Protein AF-A0A7D9IRL9-F1 (afdb_monomer_lite)

pLDDT: mean 76.87, std 21.47, range [26.2, 97.56]

InterPro domains:
  IPR000152 EGF-type aspartate/asparagine hydroxylation site [PS00010] (152-163)
  IPR000152 EGF-type aspartate/asparagine hydroxylation site [PS00010] (275-286)
  IPR000152 EGF-type aspartate/asparagine hydroxylation site [PS00010] (313-324)
  IPR000152 EGF-type aspartate/asparagine hydroxylation site [PS00010] (353-364)
  IPR000152 EGF-type aspartate/asparagine hydroxylation site [PS00010] (393-404)
  IPR000152 EGF-type aspartate/asparagine hydroxylation site [PS00010] (433-444)
  IPR000152 EGF-type aspartate/asparagine hydroxylation site [PS00010] (473-484)
  IPR000152 EGF-type aspartate/asparagine hydroxylation site [PS00010] (513-524)
  IPR000742 EGF-like domain [PF00008] (141-171)
  IPR000742 EGF-like domain [PF00008] (264-291)
  IPR000742 EGF-like domain [PS00022] (161-172)
  IPR000742 EGF-like domain [PS01186] (161-172)
  IPR000742 EGF-like domain [PS01186] (284-295)
  IPR000742 EGF-like domain [PS01186] (322-335)
  IPR000742 EGF-like domain [PS01186] (362-375)
  IPR000742 EGF-like domain [PS01186] (402-415)
  IPR000742 EGF-like domain [PS01186] (442-455)
  IPR000742 EGF-like domain [PS01186] (482-495)
  IPR000742 EGF-like domain [PS01186] (522-535)
  IPR000742 EGF-like domain [PS50026] (138-173)

Sequence (538 aa):
MNKIAGLCGTFNQNPGDDLLIETRTTVGSAVDFGNSWKTDPDGDDAPVVPHPCETYPERNATATANCSALLTSPFNVCASQVDPVTGGYIDDCRYDVCGCGVDPTVCLCQAIEAYVADCASYGVIIIWLSDDRYQQCDSPCASAPCFNGGTCSNSGTSFSCSCPVGYSGDRCEIQVSPTPSTTDPTVSTTPNTTDPTVSTTPNITDPTVSTTSNITDPTVSTTPSTTNPTVSTTPSTTDPTVSTTPSTTDPTVSTTPTTPVLPCGSNPCMNGGNCSDNGTSFSCSCPVGYTAQLCDDINECSQANICHAQATCNNTQGSYVCTCNTGYTGNGTICSDIDECSQANTCHADATCTNTPGSYLCTCNTGYTGNGTDCVDIDECSQANMCHADATCTNTPGSYLCTCNTGYTGNGTYCVDTDECSQANMCHADATCTNTPGSYLCTCNTGYTGNGTYCVDIDECSQANMCHADATCTNTPGSYLCTCNTGYTGNGTYCVDIEECSQANMCHADATCTNTPGSYLCTCNTGYTGNGTYCVGQ

Structure (mmCIF, N/CA/C/O backbone):
data_AF-A0A7D9IRL9-F1
#
_entry.id   AF-A0A7D9IRL9-F1
#
loop_
_atom_site.group_PDB
_atom_site.id
_atom_site.type_symbol
_atom_site.label_atom_id
_atom_site.label_alt_id
_atom_site.label_comp_id
_atom_site.label_asym_id
_atom_site.label_entity_id
_atom_site.label_seq_id
_atom_site.pdbx_PDB_ins_code
_atom_site.Cartn_x
_atom_site.Cartn_y
_atom_site.Cartn_z
_atom_site.occupancy
_atom_site.B_iso_or_equiv
_atom_site.auth_seq_id
_atom_site.auth_comp_id
_atom_site.auth_asym_id
_atom_site.auth_atom_id
_atom_site.pdbx_PDB_model_num
ATOM 1 N N . MET A 1 1 ? 18.372 17.054 -0.192 1.00 31.44 1 MET A N 1
ATOM 2 C CA . MET A 1 1 ? 19.234 17.720 0.808 1.00 31.44 1 MET A CA 1
ATOM 3 C C . MET A 1 1 ? 18.527 18.986 1.254 1.00 31.44 1 MET A C 1
ATOM 5 O O . MET A 1 1 ? 18.627 19.989 0.562 1.00 31.44 1 MET A O 1
ATOM 9 N N . ASN A 1 2 ? 17.794 18.945 2.365 1.00 28.70 2 ASN A N 1
ATOM 10 C CA . ASN A 1 2 ? 17.176 20.153 2.910 1.00 28.70 2 ASN A CA 1
ATOM 11 C C . ASN A 1 2 ? 18.170 20.761 3.906 1.00 28.70 2 ASN A C 1
ATOM 13 O O . ASN A 1 2 ? 18.266 20.300 5.040 1.00 28.70 2 ASN A O 1
ATOM 17 N N . LYS A 1 3 ? 18.964 21.742 3.459 1.00 32.62 3 LYS A N 1
ATOM 18 C CA . LYS A 1 3 ? 19.845 22.526 4.336 1.00 32.62 3 LYS A CA 1
ATOM 19 C C . LYS A 1 3 ? 18.959 23.418 5.216 1.00 32.62 3 LYS A C 1
ATOM 21 O O . LYS A 1 3 ? 18.555 24.489 4.781 1.00 32.62 3 LYS A O 1
ATOM 26 N N . ILE A 1 4 ? 18.617 22.967 6.422 1.00 37.97 4 ILE A N 1
ATOM 27 C CA . ILE A 1 4 ? 17.897 23.788 7.404 1.00 37.97 4 ILE A CA 1
ATOM 28 C C . ILE A 1 4 ? 18.938 24.431 8.323 1.00 37.97 4 ILE A C 1
ATOM 30 O O . ILE A 1 4 ? 19.527 23.760 9.170 1.00 37.97 4 ILE A O 1
ATOM 34 N N . ALA A 1 5 ? 19.178 25.734 8.155 1.00 35.66 5 ALA A N 1
ATOM 35 C CA . ALA A 1 5 ? 19.836 26.521 9.193 1.00 35.66 5 ALA A CA 1
ATOM 36 C C . ALA A 1 5 ? 18.905 26.578 10.420 1.00 35.66 5 ALA A C 1
ATOM 38 O O . ALA A 1 5 ? 17.699 26.762 10.270 1.00 35.66 5 ALA A O 1
ATOM 39 N N . GLY A 1 6 ? 19.453 26.337 11.614 1.00 39.69 6 GLY A N 1
ATOM 40 C CA . GLY A 1 6 ? 18.662 25.943 12.784 1.00 39.69 6 GLY A CA 1
ATOM 41 C C . GLY A 1 6 ? 17.561 26.927 13.202 1.00 39.69 6 GLY A C 1
ATOM 42 O O . GLY A 1 6 ? 17.733 28.143 13.126 1.00 39.69 6 GLY A O 1
ATOM 43 N N . LEU A 1 7 ? 16.459 26.369 13.720 1.00 44.09 7 LEU A N 1
ATOM 44 C CA . LEU A 1 7 ? 15.338 27.083 14.344 1.00 44.09 7 LEU A CA 1
ATOM 45 C C . LEU A 1 7 ? 15.762 27.764 15.657 1.00 44.09 7 LEU A C 1
ATOM 47 O O . LEU A 1 7 ? 15.398 27.342 16.752 1.00 44.09 7 LEU A O 1
ATOM 51 N N . CYS A 1 8 ? 16.522 28.846 15.538 1.00 45.75 8 CYS A N 1
ATOM 52 C CA . CYS A 1 8 ? 16.806 29.759 16.632 1.00 45.75 8 CYS A CA 1
ATOM 53 C C . CYS A 1 8 ? 15.947 31.018 16.481 1.00 45.75 8 CYS A C 1
ATOM 55 O O . CYS A 1 8 ? 16.348 31.974 15.816 1.00 45.75 8 CYS A O 1
ATOM 57 N N . GLY A 1 9 ? 14.819 31.053 17.200 1.00 49.16 9 GLY A N 1
ATOM 58 C CA . GLY A 1 9 ? 14.395 32.314 17.815 1.00 49.16 9 GLY A CA 1
ATOM 59 C C . GLY A 1 9 ? 15.569 32.887 18.617 1.00 49.16 9 GLY A C 1
ATOM 60 O O . GLY A 1 9 ? 16.438 32.138 19.084 1.00 49.16 9 GLY A O 1
ATOM 61 N N . THR A 1 10 ? 15.687 34.209 18.690 1.00 48.03 10 THR A N 1
ATOM 62 C CA . THR A 1 10 ? 16.914 34.839 19.179 1.00 48.03 10 THR A CA 1
ATOM 63 C C . THR A 1 10 ? 17.208 34.417 20.621 1.00 48.03 10 THR A C 1
ATOM 65 O O . THR A 1 10 ? 16.475 34.757 21.540 1.00 48.03 10 THR A O 1
ATOM 68 N N . PHE A 1 11 ? 18.318 33.702 20.855 1.00 46.84 11 PHE A N 1
ATOM 69 C CA . PHE A 1 11 ? 18.714 33.215 22.190 1.00 46.84 11 PHE A CA 1
ATOM 70 C C . PHE A 1 11 ? 19.299 34.352 23.063 1.00 46.84 11 PHE A C 1
ATOM 72 O O . PHE A 1 11 ? 20.425 34.296 23.556 1.00 46.84 11 PHE A O 1
ATOM 79 N N . ASN A 1 12 ? 18.531 35.434 23.194 1.00 52.81 12 ASN A N 1
ATOM 80 C CA . ASN A 1 12 ? 18.828 36.689 23.884 1.00 52.81 12 ASN A CA 1
ATOM 81 C C . ASN A 1 12 ? 17.942 36.900 25.136 1.00 52.81 12 ASN A C 1
ATOM 83 O O . ASN A 1 12 ? 18.177 37.854 25.874 1.00 52.81 12 ASN A O 1
ATOM 87 N N . GLN A 1 13 ? 16.962 36.013 25.370 1.00 47.62 13 GLN A N 1
ATOM 88 C CA . GLN A 1 13 ? 15.951 36.083 26.438 1.00 47.62 13 GLN A CA 1
ATOM 89 C C . GLN A 1 13 ? 14.987 37.286 26.322 1.00 47.62 13 GLN A C 1
ATOM 91 O O . GLN A 1 13 ? 14.575 37.849 27.337 1.00 47.62 13 GLN A O 1
ATOM 96 N N . ASN A 1 14 ? 14.614 37.686 25.099 1.00 53.03 14 ASN A N 1
ATOM 97 C CA . ASN A 1 14 ? 13.667 38.769 24.818 1.00 53.03 14 ASN A CA 1
ATOM 98 C C . ASN A 1 14 ? 12.366 38.251 24.156 1.00 53.03 14 ASN A C 1
ATOM 100 O O . ASN A 1 14 ? 12.289 38.209 22.928 1.00 53.03 14 ASN A O 1
ATOM 104 N N . PRO A 1 15 ? 11.287 37.978 24.923 1.00 52.28 15 PRO A N 1
ATOM 105 C CA . PRO A 1 15 ? 10.043 37.397 24.391 1.00 52.28 15 PRO A CA 1
ATOM 106 C C . PRO A 1 15 ? 9.291 38.228 23.335 1.00 52.28 15 PRO A C 1
ATOM 108 O O . PRO A 1 15 ? 8.252 37.808 22.831 1.00 52.28 15 PRO A O 1
ATOM 111 N N . GLY A 1 16 ? 9.769 39.435 23.018 1.00 57.69 16 GLY A N 1
ATOM 112 C CA . GLY A 1 16 ? 9.260 40.247 21.914 1.00 57.69 16 GLY A CA 1
ATOM 113 C C . GLY A 1 16 ? 9.831 39.889 20.535 1.00 57.69 16 GLY A C 1
ATOM 114 O O . GLY A 1 16 ? 9.278 40.366 19.544 1.00 57.69 16 GLY A O 1
ATOM 115 N N . ASP A 1 17 ? 10.912 39.097 20.449 1.00 60.06 17 ASP A N 1
ATOM 116 C CA . ASP A 1 17 ? 11.548 38.722 19.174 1.00 60.06 17 ASP A CA 1
ATOM 117 C C . ASP A 1 17 ? 11.654 37.210 18.869 1.00 60.06 17 ASP A C 1
ATOM 119 O O . ASP A 1 17 ? 12.097 36.850 17.780 1.00 60.06 17 ASP A O 1
ATOM 123 N N . ASP A 1 18 ? 11.101 36.329 19.711 1.00 63.56 18 ASP A N 1
ATOM 124 C CA . ASP A 1 18 ? 11.089 34.866 19.483 1.00 63.56 18 ASP A CA 1
ATOM 125 C C . ASP A 1 18 ? 10.379 34.415 18.184 1.00 63.56 18 ASP A C 1
ATOM 127 O O . ASP A 1 18 ? 10.705 33.365 17.637 1.00 63.56 18 ASP A O 1
ATOM 131 N N . LEU A 1 19 ? 9.426 35.208 17.671 1.00 61.22 19 LEU A N 1
ATOM 132 C CA . LEU A 1 19 ? 8.726 34.980 16.392 1.00 61.22 19 LEU A CA 1
ATOM 133 C C . LEU A 1 19 ? 9.035 36.069 15.343 1.00 61.22 19 LEU A C 1
ATOM 135 O O . LEU A 1 19 ? 8.233 36.314 14.437 1.00 61.22 19 LEU A O 1
ATOM 139 N N . LEU A 1 20 ? 10.164 36.777 15.474 1.00 61.34 20 LEU A N 1
ATOM 140 C CA . LEU A 1 20 ? 10.565 37.834 14.542 1.00 61.34 20 LEU A CA 1
ATOM 141 C C . LEU A 1 20 ? 11.247 37.243 13.298 1.00 61.34 20 LEU A C 1
ATOM 143 O O . LEU A 1 20 ? 12.304 36.623 13.390 1.00 61.34 20 LEU A O 1
ATOM 147 N N . ILE A 1 21 ? 10.673 37.474 12.118 1.00 61.78 21 ILE A N 1
ATOM 148 C CA . ILE A 1 21 ? 11.288 37.062 10.843 1.00 61.78 21 ILE A CA 1
ATOM 149 C C . ILE A 1 21 ? 12.262 38.141 10.333 1.00 61.78 21 ILE A C 1
ATOM 151 O O . ILE A 1 21 ? 12.266 39.262 10.848 1.00 61.78 21 ILE A O 1
ATOM 155 N N . GLU A 1 22 ? 13.064 37.843 9.302 1.00 57.19 22 GLU A N 1
ATOM 156 C CA . GLU A 1 22 ? 14.126 38.729 8.774 1.00 57.19 22 GLU A CA 1
ATOM 157 C C . GLU A 1 22 ? 13.677 40.193 8.548 1.00 57.19 22 GLU A C 1
ATOM 159 O O . GLU A 1 22 ? 14.393 41.139 8.887 1.00 57.19 22 GLU A O 1
ATOM 164 N N . THR A 1 23 ? 12.445 40.402 8.069 1.00 60.69 23 THR A N 1
ATOM 165 C CA . THR A 1 23 ? 11.830 41.725 7.840 1.00 60.69 23 THR A CA 1
ATOM 166 C C . THR A 1 23 ? 11.485 42.508 9.117 1.00 60.69 23 THR A C 1
ATOM 168 O O . THR A 1 23 ? 10.918 43.597 9.030 1.00 60.69 23 THR A O 1
ATOM 171 N N . ARG A 1 24 ? 11.828 41.985 10.302 1.00 61.06 24 ARG A N 1
ATOM 172 C CA . ARG A 1 24 ? 11.517 42.520 11.642 1.00 61.06 24 ARG A CA 1
ATOM 173 C C . ARG A 1 24 ? 10.022 42.638 11.944 1.00 61.06 24 ARG A C 1
ATOM 175 O O . ARG A 1 24 ? 9.588 43.538 12.662 1.00 61.06 24 ARG A O 1
ATOM 182 N N . THR A 1 25 ? 9.241 41.712 11.405 1.00 59.59 25 THR A N 1
ATOM 183 C CA . THR A 1 25 ? 7.815 41.548 11.701 1.00 59.59 25 THR A CA 1
ATOM 184 C C . THR A 1 25 ? 7.601 40.263 12.489 1.00 59.59 25 THR A C 1
ATOM 186 O O . THR A 1 25 ? 8.128 39.219 12.111 1.00 59.59 25 THR A O 1
ATOM 189 N N . THR A 1 26 ? 6.823 40.328 13.567 1.00 63.84 26 THR A N 1
ATOM 190 C CA . THR A 1 26 ? 6.425 39.146 14.343 1.00 63.84 26 THR A CA 1
ATOM 191 C C . THR A 1 26 ? 5.326 38.389 13.595 1.00 63.84 26 THR A C 1
ATOM 193 O O . THR A 1 26 ? 4.322 38.999 13.222 1.00 63.84 26 THR A O 1
ATOM 196 N N . VAL A 1 27 ? 5.496 37.085 13.364 1.00 64.25 27 VAL A N 1
ATOM 197 C CA . VAL A 1 27 ? 4.457 36.237 12.743 1.00 64.25 27 VAL A CA 1
ATOM 198 C C . VAL A 1 27 ? 3.546 35.586 13.787 1.00 64.25 27 VAL A C 1
ATOM 200 O O . VAL A 1 27 ? 3.912 35.447 14.950 1.00 64.25 27 VAL A O 1
ATOM 203 N N . GLY A 1 28 ? 2.328 35.225 13.372 1.00 56.94 28 GLY A N 1
ATOM 204 C CA . GLY A 1 28 ? 1.271 34.743 14.269 1.00 56.94 28 GLY A CA 1
ATOM 205 C C . GLY A 1 28 ? 1.274 33.238 14.554 1.00 56.94 28 GLY A C 1
ATOM 206 O O . GLY A 1 28 ? 0.499 32.798 15.400 1.00 56.94 28 GLY A O 1
ATOM 207 N N . SER A 1 29 ? 2.104 32.444 13.869 1.00 57.34 29 SER A N 1
ATOM 208 C CA . SER A 1 29 ? 2.207 30.999 14.095 1.00 57.34 29 SER A CA 1
ATOM 209 C C . SER A 1 29 ? 3.646 30.490 13.981 1.00 57.34 29 SER A C 1
ATOM 211 O O . SER A 1 29 ? 4.470 31.043 13.247 1.00 57.34 29 SER A O 1
ATOM 213 N N . ALA A 1 30 ? 3.935 29.386 14.676 1.00 56.19 30 ALA A N 1
ATOM 214 C CA . ALA A 1 30 ? 5.211 28.681 14.562 1.00 56.19 30 ALA A CA 1
ATOM 215 C C . ALA A 1 30 ? 5.432 28.078 13.159 1.00 56.19 30 ALA A C 1
ATOM 217 O O . ALA A 1 30 ? 6.572 27.927 12.728 1.00 56.19 30 ALA A O 1
ATOM 218 N N . VAL A 1 31 ? 4.353 27.782 12.420 1.00 54.53 31 VAL A N 1
ATOM 219 C CA . VAL A 1 31 ? 4.425 27.270 11.042 1.00 54.53 31 VAL A CA 1
ATOM 220 C C . VAL A 1 31 ? 4.895 28.367 10.086 1.00 54.53 31 VAL A C 1
ATOM 222 O O . VAL A 1 31 ? 5.775 28.120 9.264 1.00 54.53 31 VAL A O 1
ATOM 225 N N . ASP A 1 32 ? 4.382 29.593 10.216 1.00 55.75 32 ASP A N 1
ATOM 226 C CA . ASP A 1 32 ? 4.851 30.737 9.421 1.00 55.75 32 ASP A CA 1
ATOM 227 C C . ASP A 1 32 ? 6.323 31.055 9.728 1.00 55.75 32 ASP A C 1
ATOM 229 O O . ASP A 1 32 ? 7.114 31.289 8.814 1.00 55.75 32 ASP A O 1
ATOM 233 N N . PHE A 1 33 ? 6.710 30.986 11.008 1.00 61.88 33 PHE A N 1
ATOM 234 C CA . PHE A 1 33 ? 8.085 31.205 11.465 1.00 61.88 33 PHE A CA 1
ATOM 235 C C . PHE A 1 33 ? 9.058 30.135 10.941 1.00 61.88 33 PHE A C 1
ATOM 237 O O . PHE A 1 33 ? 10.129 30.459 10.431 1.00 61.88 33 PHE A O 1
ATOM 244 N N . GLY A 1 34 ? 8.672 28.856 10.979 1.00 56.72 34 GLY A N 1
ATOM 245 C CA . GLY A 1 34 ? 9.473 27.770 10.407 1.00 56.72 34 GLY A CA 1
ATOM 246 C C . GLY A 1 34 ? 9.597 27.836 8.879 1.00 56.72 34 GLY A C 1
ATOM 247 O O . GLY A 1 34 ? 10.574 27.349 8.313 1.00 56.72 34 GLY A O 1
ATOM 248 N N . ASN A 1 35 ? 8.643 28.473 8.192 1.00 54.31 35 ASN A N 1
ATOM 249 C CA . ASN A 1 35 ? 8.708 28.684 6.746 1.00 54.31 35 ASN A CA 1
ATOM 250 C C . ASN A 1 35 ? 9.508 29.934 6.338 1.00 54.31 35 ASN A C 1
ATOM 252 O O . ASN A 1 35 ? 10.058 29.942 5.237 1.00 54.31 35 ASN A O 1
ATOM 256 N N . SER A 1 36 ? 9.614 30.965 7.186 1.00 54.19 36 SER A N 1
ATOM 257 C CA . SER A 1 36 ? 10.265 32.236 6.821 1.00 54.19 36 SER A CA 1
ATOM 258 C C . SER A 1 36 ? 11.788 32.169 6.680 1.00 54.19 36 SER A C 1
ATOM 260 O O . SER A 1 36 ? 12.377 33.091 6.127 1.00 54.19 36 SER A O 1
ATOM 262 N N . TRP A 1 37 ? 12.424 31.100 7.169 1.00 52.00 37 TRP A N 1
ATOM 263 C CA . TRP A 1 37 ? 13.882 30.908 7.146 1.00 52.00 37 TRP A CA 1
ATOM 264 C C . TRP A 1 37 ? 14.339 29.796 6.184 1.00 52.00 37 TRP A C 1
ATOM 266 O O . TRP A 1 37 ? 15.450 29.280 6.298 1.00 52.00 37 TRP A O 1
ATOM 276 N N . LYS A 1 38 ? 13.497 29.426 5.208 1.00 51.66 38 LYS A N 1
ATOM 277 C CA . LYS A 1 38 ? 13.871 28.514 4.115 1.00 51.66 38 LYS A CA 1
ATOM 278 C C . LYS A 1 38 ? 14.912 29.173 3.205 1.00 51.66 38 LYS A C 1
ATOM 280 O O . LYS A 1 38 ? 14.565 29.904 2.281 1.00 51.66 38 LYS A O 1
ATOM 285 N N . THR A 1 39 ? 16.188 28.907 3.477 1.00 48.31 39 THR A N 1
ATOM 286 C CA . THR A 1 39 ? 17.312 29.351 2.646 1.00 48.31 39 THR A CA 1
ATOM 287 C C . THR A 1 39 ? 17.258 28.735 1.251 1.00 48.31 39 THR A C 1
ATOM 289 O O . THR A 1 39 ? 16.859 27.581 1.085 1.00 48.31 39 THR A O 1
ATOM 292 N N . ASP A 1 40 ? 17.728 29.498 0.267 1.00 45.28 40 ASP A N 1
ATOM 293 C CA . ASP A 1 40 ? 17.992 29.032 -1.095 1.00 45.28 40 ASP A CA 1
ATOM 294 C C . ASP A 1 40 ? 18.863 27.749 -1.072 1.00 45.28 40 ASP A C 1
ATOM 296 O O . ASP A 1 40 ? 19.883 27.733 -0.367 1.00 45.28 40 ASP A O 1
ATOM 300 N N . PRO A 1 41 ? 18.490 26.656 -1.775 1.00 48.47 41 PRO A N 1
ATOM 301 C CA . PRO A 1 41 ? 19.270 25.413 -1.789 1.00 48.47 41 PRO A CA 1
ATOM 302 C C . PRO A 1 41 ? 20.727 25.594 -2.254 1.00 48.47 41 PRO A C 1
ATOM 304 O O . PRO A 1 41 ? 21.603 24.834 -1.812 1.00 48.47 41 PRO A O 1
ATOM 307 N N . ASP A 1 42 ? 21.001 26.619 -3.068 1.00 53.69 42 ASP A N 1
ATOM 308 C CA . ASP A 1 42 ? 22.332 26.932 -3.599 1.00 53.69 42 ASP A CA 1
ATOM 309 C C . ASP A 1 42 ? 23.238 27.677 -2.586 1.00 53.69 42 ASP A C 1
ATOM 311 O O . ASP A 1 42 ? 24.377 28.024 -2.897 1.00 53.69 42 ASP A O 1
ATOM 315 N N . GLY A 1 43 ? 22.780 27.899 -1.345 1.00 50.06 43 GLY A N 1
ATOM 316 C CA . GLY A 1 43 ? 23.578 28.517 -0.279 1.00 50.06 43 GLY A CA 1
ATOM 317 C C . GLY A 1 43 ? 24.658 27.595 0.305 1.00 50.06 43 GLY A C 1
ATOM 318 O O . GLY A 1 43 ? 24.344 26.630 1.008 1.00 50.06 43 GLY A O 1
ATOM 319 N N . ASP A 1 44 ? 25.933 27.891 0.053 1.00 50.41 44 ASP A N 1
ATOM 320 C CA . ASP A 1 44 ? 27.077 27.267 0.738 1.00 50.41 44 ASP A CA 1
ATOM 321 C C . ASP A 1 44 ? 27.304 27.837 2.159 1.00 50.41 44 ASP A C 1
ATOM 323 O O . ASP A 1 44 ? 26.758 28.875 2.528 1.00 50.41 44 ASP A O 1
ATOM 327 N N . ASP A 1 45 ? 28.104 27.128 2.967 1.00 52.88 45 ASP A N 1
ATOM 328 C CA . ASP A 1 45 ? 28.480 27.458 4.357 1.00 52.88 45 ASP A CA 1
ATOM 329 C C . ASP A 1 45 ? 27.350 27.496 5.417 1.00 52.88 45 ASP A C 1
ATOM 331 O O . ASP A 1 45 ? 27.401 28.246 6.396 1.00 52.88 45 ASP A O 1
ATOM 335 N N . ALA A 1 46 ? 26.381 26.578 5.322 1.00 49.34 46 ALA A N 1
ATOM 336 C CA . ALA A 1 46 ? 25.612 26.153 6.499 1.00 49.34 46 ALA A CA 1
ATOM 337 C C . ALA A 1 46 ? 26.473 25.225 7.396 1.00 49.34 46 ALA A C 1
ATOM 339 O O . ALA A 1 46 ? 26.976 24.211 6.900 1.00 49.34 46 ALA A O 1
ATOM 340 N N . PRO A 1 47 ? 26.655 25.507 8.704 1.00 48.44 47 PRO A N 1
ATOM 341 C CA . PRO A 1 47 ? 27.465 24.664 9.581 1.00 48.44 47 PRO A CA 1
ATOM 342 C C . PRO A 1 47 ? 26.773 23.321 9.848 1.00 48.44 47 PRO A C 1
ATOM 344 O O . PRO A 1 47 ? 25.714 23.268 10.471 1.00 48.44 47 PRO A O 1
ATOM 347 N N . VAL A 1 48 ? 27.390 22.225 9.400 1.00 52.53 48 VAL A N 1
ATOM 348 C CA . VAL A 1 48 ? 26.870 20.866 9.607 1.00 52.53 48 VAL A CA 1
ATOM 349 C C . VAL A 1 48 ? 27.008 20.474 11.079 1.00 52.53 48 VAL A C 1
ATOM 351 O O . VAL A 1 48 ? 28.100 20.154 11.549 1.00 52.53 48 VAL A O 1
ATOM 354 N N . VAL A 1 49 ? 25.889 20.487 11.801 1.00 57.03 49 VAL A N 1
ATOM 355 C CA . VAL A 1 49 ? 25.769 19.869 13.127 1.00 57.03 49 VAL A CA 1
ATOM 356 C C . VAL A 1 49 ? 25.600 18.355 12.924 1.00 57.03 49 VAL A C 1
ATOM 358 O O . VAL A 1 49 ? 24.670 17.965 12.217 1.00 57.03 49 VAL A O 1
ATOM 361 N N . PRO A 1 50 ? 26.469 17.494 13.491 1.00 67.50 50 PRO A N 1
ATOM 362 C CA . PRO A 1 50 ? 26.309 16.043 13.393 1.00 67.50 50 PRO A CA 1
ATOM 363 C C . PRO A 1 50 ? 25.007 15.570 14.039 1.00 67.50 50 PRO A C 1
ATOM 365 O O . PRO A 1 50 ? 24.550 16.145 15.030 1.00 67.50 50 PRO A O 1
ATOM 368 N N . HIS A 1 51 ? 24.437 14.482 13.528 1.00 75.38 51 HIS A N 1
ATOM 369 C CA . HIS A 1 51 ? 23.223 13.901 14.093 1.00 75.38 51 HIS A CA 1
ATOM 370 C C . HIS A 1 51 ? 23.477 13.453 15.552 1.00 75.38 51 HIS A C 1
ATOM 372 O O . HIS A 1 51 ? 24.563 12.938 15.856 1.00 75.38 51 HIS A O 1
ATOM 378 N N . PRO A 1 52 ? 22.506 13.560 16.481 1.00 80.12 52 PRO A N 1
ATOM 379 C CA . PRO A 1 52 ? 22.700 13.114 17.861 1.00 80.12 52 PRO A CA 1
ATOM 380 C C . PRO A 1 52 ? 23.163 11.651 17.953 1.00 80.12 52 PRO A C 1
ATOM 382 O O . PRO A 1 52 ? 24.084 11.346 18.706 1.00 80.12 52 PRO A O 1
ATOM 385 N N . CYS A 1 53 ? 22.628 10.759 17.109 1.00 80.06 53 CYS A N 1
ATOM 386 C CA . CYS A 1 53 ? 23.074 9.358 17.031 1.00 80.06 53 CYS A CA 1
ATOM 387 C C . CYS A 1 53 ? 24.487 9.143 16.444 1.00 80.06 53 CYS A C 1
ATOM 389 O O . CYS A 1 53 ? 25.036 8.055 16.597 1.00 80.06 53 CYS A O 1
ATOM 391 N N . GLU A 1 54 ? 25.070 10.123 15.745 1.00 81.06 54 GLU A N 1
ATOM 392 C CA . GLU A 1 54 ? 26.473 10.077 15.286 1.00 81.06 54 GLU A CA 1
ATOM 393 C C . GLU A 1 54 ? 27.421 10.529 16.401 1.00 81.06 54 GLU A C 1
ATOM 395 O O . GLU A 1 54 ? 28.505 9.973 16.570 1.00 81.06 54 GLU A O 1
ATOM 400 N N . THR A 1 55 ? 26.980 11.507 17.198 1.00 79.38 55 THR A N 1
ATOM 401 C CA . THR A 1 55 ? 27.686 11.983 18.397 1.00 79.38 55 THR A CA 1
ATOM 402 C C . THR A 1 55 ? 27.651 10.941 19.526 1.00 79.38 55 THR A C 1
ATOM 404 O O . THR A 1 55 ? 28.596 10.843 20.308 1.00 79.38 55 THR A O 1
ATOM 407 N N . TYR A 1 56 ? 26.579 10.145 19.583 1.00 77.00 56 TYR A N 1
ATOM 408 C CA . TYR A 1 56 ? 26.283 9.153 20.621 1.00 77.00 56 TYR A CA 1
ATOM 409 C C . TYR A 1 56 ? 25.908 7.788 20.006 1.00 77.00 56 TYR A C 1
ATOM 411 O O . TYR A 1 56 ? 24.743 7.368 20.057 1.00 77.00 56 TYR A O 1
ATOM 419 N N . PRO A 1 57 ? 26.869 7.082 19.375 1.00 77.88 57 PRO A N 1
ATOM 420 C CA . PRO A 1 57 ? 26.605 5.857 18.615 1.00 77.88 57 PRO A CA 1
ATOM 421 C C . PRO A 1 57 ? 26.043 4.710 19.465 1.00 77.88 57 PRO A C 1
ATOM 423 O O . PRO A 1 57 ? 25.340 3.849 18.938 1.00 77.88 57 PRO A O 1
ATOM 426 N N . GLU A 1 58 ? 26.283 4.709 20.779 1.00 78.31 58 GLU A N 1
ATOM 427 C CA . GLU A 1 58 ? 25.700 3.753 21.724 1.00 78.31 58 GLU A CA 1
ATOM 428 C C . GLU A 1 58 ? 24.171 3.869 21.849 1.00 78.31 58 GLU A C 1
ATOM 430 O O . GLU A 1 58 ? 23.514 2.889 22.199 1.00 78.31 58 GLU A O 1
ATOM 435 N N . ARG A 1 59 ? 23.590 5.031 21.513 1.00 82.44 59 ARG A N 1
ATOM 436 C CA . ARG A 1 59 ? 22.134 5.253 21.499 1.00 82.44 59 ARG A CA 1
ATOM 437 C C . ARG A 1 59 ? 21.485 4.943 20.147 1.00 82.44 59 ARG A C 1
ATOM 439 O O . ARG A 1 59 ? 20.302 4.614 20.114 1.00 82.44 59 ARG A O 1
ATOM 446 N N . ASN A 1 60 ? 22.250 4.963 19.052 1.00 83.81 60 ASN A N 1
ATOM 447 C CA . ASN A 1 60 ? 21.751 4.784 17.680 1.00 83.81 60 ASN A CA 1
ATOM 448 C C . ASN A 1 60 ? 21.007 3.450 17.469 1.00 83.81 60 ASN A C 1
ATOM 450 O O . ASN A 1 60 ? 19.945 3.418 16.848 1.00 83.81 60 ASN A O 1
ATOM 454 N N . ALA A 1 61 ? 21.535 2.350 18.018 1.00 81.94 61 ALA A N 1
ATOM 455 C CA . ALA A 1 61 ? 20.911 1.030 17.902 1.00 81.94 61 ALA A CA 1
ATOM 456 C C . ALA A 1 61 ? 19.545 0.975 18.610 1.00 81.94 61 ALA A C 1
ATOM 458 O O . ALA A 1 61 ? 18.569 0.510 18.026 1.00 81.94 61 ALA A O 1
ATOM 459 N N . THR A 1 62 ? 19.467 1.504 19.834 1.00 82.75 62 THR A N 1
ATOM 460 C CA . THR A 1 62 ? 18.235 1.571 20.636 1.00 82.75 62 THR A CA 1
ATOM 461 C C . THR A 1 62 ? 17.202 2.499 20.001 1.00 82.75 62 THR A C 1
ATOM 463 O O . THR A 1 62 ? 16.045 2.117 19.858 1.00 82.75 62 THR A O 1
ATOM 466 N N . ALA A 1 63 ? 17.621 3.690 19.560 1.00 86.56 63 ALA A N 1
ATOM 467 C CA . ALA A 1 63 ? 16.755 4.643 18.872 1.00 86.56 63 ALA A CA 1
ATOM 468 C C . ALA A 1 63 ? 16.176 4.045 17.583 1.00 86.56 63 ALA A C 1
ATOM 470 O O . ALA A 1 63 ? 14.970 4.076 17.373 1.00 86.56 63 ALA A O 1
ATOM 471 N N . THR A 1 64 ? 17.017 3.421 16.755 1.00 87.38 64 THR A N 1
ATOM 472 C CA . THR A 1 64 ? 16.570 2.787 15.507 1.00 87.38 64 THR A CA 1
ATOM 473 C C . THR A 1 64 ? 15.602 1.632 15.781 1.00 87.38 64 THR A C 1
ATOM 475 O O . THR A 1 64 ? 14.537 1.590 15.176 1.00 87.38 64 THR A O 1
ATOM 478 N N . ALA A 1 65 ? 15.905 0.740 16.733 1.00 85.69 65 ALA A N 1
ATOM 479 C CA . ALA A 1 65 ? 15.018 -0.373 17.081 1.00 85.69 65 ALA A CA 1
ATOM 480 C C . ALA A 1 65 ? 13.644 0.091 17.601 1.00 85.69 65 ALA A C 1
ATOM 482 O O . ALA A 1 65 ? 12.623 -0.479 17.220 1.00 85.69 65 ALA A O 1
ATOM 483 N N . ASN A 1 66 ? 13.617 1.132 18.437 1.00 87.25 66 ASN A N 1
ATOM 484 C CA . ASN A 1 66 ? 12.385 1.636 19.039 1.00 87.25 66 ASN A CA 1
ATOM 485 C C . ASN A 1 66 ? 11.544 2.448 18.040 1.00 87.25 66 ASN A C 1
ATOM 487 O O . ASN A 1 66 ? 10.343 2.225 17.930 1.00 87.25 66 ASN A O 1
ATOM 491 N N . CYS A 1 67 ? 12.159 3.348 17.268 1.00 90.62 67 CYS A N 1
ATOM 492 C CA . CYS A 1 67 ? 11.444 4.204 16.317 1.00 90.62 67 CYS A CA 1
ATOM 493 C C . CYS A 1 67 ? 10.943 3.438 15.083 1.00 90.62 67 CYS A C 1
ATOM 495 O O . CYS A 1 67 ? 9.849 3.709 14.592 1.00 90.62 67 CYS A O 1
ATOM 497 N N . SER A 1 68 ? 11.666 2.407 14.620 1.00 91.44 68 SER A N 1
ATOM 498 C CA . SER A 1 68 ? 11.164 1.514 13.563 1.00 91.44 68 SER A CA 1
ATOM 499 C C . SER A 1 68 ? 9.903 0.733 13.963 1.00 91.44 68 SER A C 1
ATOM 501 O O . SER A 1 68 ? 9.261 0.152 13.090 1.00 91.44 68 SER A O 1
ATOM 503 N N . ALA A 1 69 ? 9.495 0.733 15.238 1.00 88.56 69 ALA A N 1
ATOM 504 C CA . ALA A 1 69 ? 8.251 0.097 15.658 1.00 88.56 69 ALA A CA 1
ATOM 505 C C . ALA A 1 69 ? 6.988 0.772 15.086 1.00 88.56 69 ALA A C 1
ATOM 507 O O . ALA A 1 69 ? 5.961 0.098 14.983 1.00 88.56 69 ALA A O 1
ATOM 508 N N . LEU A 1 70 ? 7.068 2.031 14.623 1.00 91.00 70 LEU A N 1
ATOM 509 C CA . LEU A 1 70 ? 5.984 2.705 13.886 1.00 91.00 70 LEU A CA 1
ATOM 510 C C . LEU A 1 70 ? 5.587 1.964 12.588 1.00 91.00 70 LEU A C 1
ATOM 512 O O . LEU A 1 70 ? 4.455 2.080 12.127 1.00 91.00 70 LEU A O 1
ATOM 516 N N . LEU A 1 71 ? 6.486 1.136 12.037 1.00 91.81 71 LEU A N 1
ATOM 517 C CA . LEU A 1 71 ? 6.233 0.256 10.885 1.00 91.81 71 LEU A CA 1
ATOM 518 C C . LEU A 1 71 ? 5.464 -1.027 11.243 1.00 91.81 71 LEU A C 1
ATOM 520 O O . LEU A 1 71 ? 5.176 -1.843 10.368 1.00 91.81 71 LEU A O 1
ATOM 524 N N . THR A 1 72 ? 5.170 -1.254 12.524 1.00 90.19 72 THR A N 1
ATOM 525 C CA . THR A 1 72 ? 4.588 -2.503 13.036 1.00 90.19 72 THR A CA 1
ATOM 526 C C . THR A 1 72 ? 3.248 -2.257 13.719 1.00 90.19 72 THR A C 1
ATOM 528 O O . THR A 1 72 ? 2.927 -1.130 14.092 1.00 90.19 72 THR A O 1
ATOM 531 N N . SER A 1 73 ? 2.456 -3.3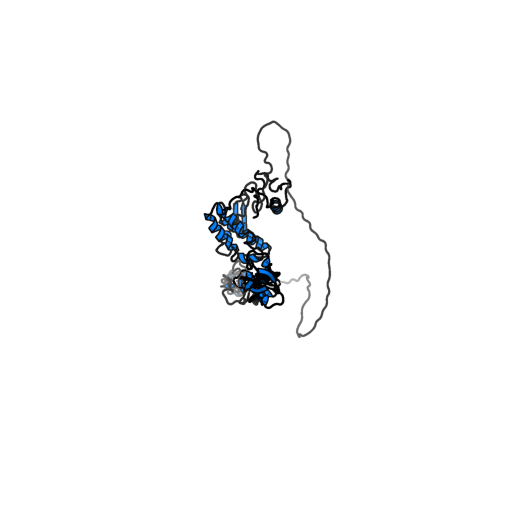16 13.903 1.00 88.69 73 SER A N 1
ATOM 532 C CA . SER A 1 73 ? 1.248 -3.244 14.733 1.00 88.69 73 SER A CA 1
ATOM 533 C C . SER A 1 73 ? 1.611 -2.764 16.149 1.00 88.69 73 SER A C 1
ATOM 535 O O . SER A 1 73 ? 2.629 -3.225 16.682 1.00 88.69 73 SER A O 1
ATOM 537 N N . PRO A 1 74 ? 0.840 -1.847 16.765 1.00 89.81 74 PRO A N 1
ATOM 538 C CA . PRO A 1 74 ? -0.444 -1.307 16.292 1.00 89.81 74 PRO A CA 1
ATOM 539 C C . PRO A 1 74 ? -0.347 -0.070 15.375 1.00 89.81 74 PRO A C 1
ATOM 541 O O . PRO A 1 74 ? -1.359 0.357 14.833 1.00 89.81 74 PRO A O 1
ATOM 544 N N . PHE A 1 75 ? 0.833 0.522 15.181 1.00 92.25 75 PHE A N 1
ATOM 545 C CA . PHE A 1 75 ? 1.013 1.820 14.507 1.00 92.25 75 PHE A CA 1
ATOM 546 C C . PHE A 1 75 ? 0.878 1.785 12.979 1.00 92.25 75 PHE A C 1
ATOM 548 O O . PHE A 1 75 ? 0.490 2.782 12.362 1.00 92.25 75 PHE A O 1
ATOM 555 N N . ASN A 1 76 ? 1.161 0.635 12.364 1.00 91.06 76 ASN A N 1
ATOM 556 C CA . ASN A 1 76 ? 1.130 0.466 10.911 1.00 91.06 76 ASN A CA 1
ATOM 557 C C . ASN A 1 76 ? -0.265 0.667 10.287 1.00 91.06 76 ASN A C 1
ATOM 559 O O . ASN A 1 76 ? -0.350 0.905 9.086 1.00 91.06 76 ASN A O 1
ATOM 563 N N . VAL A 1 77 ? -1.347 0.621 11.076 1.00 91.00 77 VAL A N 1
ATOM 564 C CA . VAL A 1 77 ? -2.721 0.891 10.601 1.00 91.00 77 VAL A CA 1
ATOM 565 C C . VAL A 1 77 ? -2.895 2.314 10.058 1.00 91.00 77 VAL A C 1
ATOM 567 O O . VAL A 1 77 ? -3.754 2.550 9.216 1.00 91.00 77 VAL A O 1
ATOM 570 N N . CYS A 1 78 ? -2.063 3.254 10.514 1.00 91.94 78 CYS A N 1
ATOM 571 C CA . CYS A 1 78 ? -2.085 4.651 10.086 1.00 91.94 78 CYS A CA 1
ATOM 572 C C . CYS A 1 78 ? -1.164 4.952 8.892 1.00 91.94 78 CYS A C 1
ATOM 574 O O . CYS A 1 78 ? -1.329 5.988 8.254 1.00 91.94 78 CYS A O 1
ATOM 576 N N . ALA A 1 79 ? -0.269 4.032 8.512 1.00 89.31 79 ALA A N 1
ATOM 577 C CA . ALA A 1 79 ? 0.726 4.259 7.457 1.00 89.31 79 ALA A CA 1
ATOM 578 C C . ALA A 1 79 ? 0.129 4.537 6.055 1.00 89.31 79 ALA A C 1
ATOM 580 O O . ALA A 1 79 ? 0.857 4.900 5.138 1.00 89.31 79 ALA A O 1
ATOM 581 N N . SER A 1 80 ? -1.190 4.372 5.881 1.00 84.50 80 SER A N 1
ATOM 582 C CA . SER A 1 80 ? -1.943 4.762 4.680 1.00 84.50 80 SER A CA 1
ATOM 583 C C . SER A 1 80 ? -2.387 6.233 4.657 1.00 84.50 80 SER A C 1
ATOM 585 O O . SER A 1 80 ? -2.717 6.737 3.587 1.00 84.50 80 SER A O 1
ATOM 587 N N . GLN A 1 81 ? -2.436 6.901 5.815 1.00 89.88 81 GLN A N 1
ATOM 588 C CA . GLN A 1 81 ? -2.786 8.321 5.972 1.00 89.88 81 GLN A CA 1
ATOM 589 C C . GLN A 1 81 ? -1.542 9.159 6.294 1.00 89.88 81 GLN A C 1
ATOM 591 O O . GLN A 1 81 ? -1.335 10.217 5.704 1.00 89.88 81 GLN A O 1
ATOM 596 N N . VAL A 1 82 ? -0.698 8.653 7.198 1.00 88.75 82 VAL A N 1
ATOM 597 C CA . VAL A 1 82 ? 0.538 9.287 7.667 1.00 88.75 82 VAL A CA 1
ATOM 598 C C . VAL A 1 82 ? 1.664 8.265 7.523 1.00 88.75 82 VAL A C 1
ATOM 600 O O . VAL A 1 82 ? 1.818 7.385 8.363 1.00 88.75 82 VAL A O 1
ATOM 603 N N . ASP A 1 83 ? 2.439 8.334 6.440 1.00 88.38 83 ASP A N 1
ATOM 604 C CA . ASP A 1 83 ? 3.590 7.442 6.236 1.00 88.38 83 ASP A CA 1
ATOM 605 C C . ASP A 1 83 ? 4.713 7.812 7.236 1.00 88.38 83 ASP A C 1
ATOM 607 O O . ASP A 1 83 ? 5.266 8.914 7.147 1.00 88.38 83 ASP A O 1
ATOM 611 N N . PRO A 1 84 ? 5.091 6.926 8.182 1.00 88.00 84 PRO A N 1
ATOM 612 C CA . PRO A 1 84 ? 6.089 7.242 9.203 1.00 88.00 84 PRO A CA 1
ATOM 613 C C . PRO A 1 84 ? 7.532 7.299 8.663 1.00 88.00 84 PRO A C 1
ATOM 615 O O . PRO A 1 84 ? 8.420 7.790 9.361 1.00 88.00 84 PRO A O 1
ATOM 618 N N . VAL A 1 85 ? 7.787 6.805 7.444 1.00 85.88 85 VAL A N 1
ATOM 619 C CA . VAL A 1 85 ? 9.075 6.913 6.743 1.00 85.88 85 VAL A CA 1
ATOM 620 C C . VAL A 1 85 ? 9.131 8.225 5.969 1.00 85.88 85 VAL A C 1
ATOM 622 O O . VAL A 1 85 ? 10.004 9.052 6.224 1.00 85.88 85 VAL A O 1
ATOM 625 N N . THR A 1 86 ? 8.211 8.449 5.024 1.00 78.06 86 THR A N 1
ATOM 626 C CA . THR A 1 86 ? 8.285 9.632 4.146 1.00 78.06 86 THR A CA 1
ATOM 627 C C . THR A 1 86 ? 7.801 10.913 4.822 1.00 78.06 86 THR A C 1
ATOM 629 O O . THR A 1 86 ? 8.187 12.000 4.398 1.00 78.06 86 THR A O 1
ATOM 632 N N . GLY A 1 87 ? 6.993 10.796 5.880 1.00 75.56 87 GLY A N 1
ATOM 633 C CA . GLY A 1 87 ? 6.588 11.900 6.753 1.00 75.56 87 GLY A CA 1
ATOM 634 C C . GLY A 1 87 ? 7.633 12.303 7.801 1.00 75.56 87 GLY A C 1
ATOM 635 O O . GLY A 1 87 ? 7.368 13.215 8.573 1.00 75.56 87 GLY A O 1
ATOM 636 N N . GLY A 1 88 ? 8.800 11.649 7.856 1.00 83.88 88 GLY A N 1
ATOM 637 C CA . GLY A 1 88 ? 9.916 12.015 8.744 1.00 83.88 88 GLY A CA 1
ATOM 638 C C . GLY A 1 88 ? 9.882 11.401 10.148 1.00 83.88 88 GLY A C 1
ATOM 639 O O . GLY A 1 88 ? 10.948 11.174 10.715 1.00 83.88 88 GLY A O 1
ATOM 640 N N . TYR A 1 89 ? 8.704 11.028 10.666 1.00 86.94 89 TYR A N 1
ATOM 641 C CA . TYR A 1 89 ? 8.490 10.543 12.043 1.00 86.94 89 TYR A CA 1
ATOM 642 C C . TYR A 1 89 ? 9.519 9.526 12.565 1.00 86.94 89 TYR A C 1
ATOM 644 O O . TYR A 1 89 ? 9.913 9.608 13.726 1.00 86.94 89 TYR A O 1
ATOM 652 N N . ILE A 1 90 ? 9.972 8.566 11.750 1.00 87.50 90 ILE A N 1
ATOM 653 C CA . ILE A 1 90 ? 10.983 7.579 12.172 1.00 87.50 90 ILE A CA 1
ATOM 654 C C . ILE A 1 90 ? 12.365 8.212 12.363 1.00 87.50 90 ILE A C 1
ATOM 656 O O . ILE A 1 90 ? 13.060 7.850 13.312 1.00 87.50 90 ILE A O 1
ATOM 660 N N . ASP A 1 91 ? 12.776 9.140 11.500 1.00 85.25 91 ASP A N 1
ATOM 661 C CA . ASP A 1 91 ? 14.074 9.809 11.613 1.00 85.25 91 ASP A CA 1
ATOM 662 C C . ASP A 1 91 ? 14.052 10.934 12.656 1.00 85.25 91 ASP A C 1
ATOM 664 O O . ASP A 1 91 ? 15.007 11.043 13.424 1.00 85.25 91 ASP A O 1
ATOM 668 N N . ASP A 1 92 ? 12.942 11.664 12.791 1.00 85.12 92 ASP A N 1
ATOM 669 C CA . ASP A 1 92 ? 12.739 12.641 13.870 1.00 85.12 92 ASP A CA 1
ATOM 670 C C . ASP A 1 92 ? 12.727 11.946 15.246 1.00 85.12 92 ASP A C 1
ATOM 672 O O . ASP A 1 92 ? 13.469 12.326 16.152 1.00 85.12 92 ASP A O 1
ATOM 676 N N . CYS A 1 93 ? 12.012 10.820 15.381 1.00 87.81 93 CYS A N 1
ATOM 677 C CA . CYS A 1 93 ? 12.080 9.968 16.574 1.00 87.81 93 CYS A CA 1
ATOM 678 C C . CYS A 1 93 ? 13.519 9.509 16.871 1.00 87.81 93 CYS A C 1
ATOM 680 O O . CYS A 1 93 ? 13.956 9.512 18.026 1.00 87.81 93 CYS A O 1
ATOM 682 N N . ARG A 1 94 ? 14.296 9.125 15.846 1.00 88.75 94 ARG A N 1
ATOM 683 C CA . ARG A 1 94 ? 15.700 8.713 16.028 1.00 88.75 94 ARG A CA 1
ATOM 684 C C . ARG A 1 94 ? 16.577 9.885 16.465 1.00 88.75 94 ARG A C 1
ATOM 686 O O . ARG A 1 94 ? 17.454 9.685 17.307 1.00 88.75 94 ARG A O 1
ATOM 693 N N . TYR A 1 95 ? 16.342 11.084 15.935 1.00 86.62 95 TYR A N 1
ATOM 694 C CA . TYR A 1 95 ? 16.997 12.317 16.365 1.00 86.62 95 TYR A CA 1
ATOM 695 C C . TYR A 1 95 ? 16.728 12.578 17.854 1.00 86.62 95 TYR A C 1
ATOM 697 O O . TYR A 1 95 ? 17.677 12.654 18.641 1.00 86.62 95 TYR A O 1
ATOM 705 N N . ASP A 1 96 ? 15.457 12.610 18.257 1.00 83.69 96 ASP A N 1
ATOM 706 C CA . ASP A 1 96 ? 15.031 12.942 19.618 1.00 83.69 96 ASP A CA 1
ATOM 707 C C . ASP A 1 96 ? 15.470 11.898 20.650 1.00 83.69 96 ASP A C 1
ATOM 709 O O . ASP A 1 96 ? 16.042 12.250 21.682 1.00 83.69 96 ASP A O 1
ATOM 713 N N . VAL A 1 97 ? 15.309 10.599 20.372 1.00 85.69 97 VAL A N 1
ATOM 714 C CA . VAL A 1 97 ? 15.729 9.523 21.293 1.00 85.69 97 VAL A CA 1
ATOM 715 C C . VAL A 1 97 ? 17.252 9.507 21.501 1.00 85.69 97 VAL A C 1
ATOM 717 O O . VAL A 1 97 ? 17.724 9.217 22.605 1.00 85.69 97 VAL A O 1
ATOM 720 N N . CYS A 1 98 ? 18.046 9.874 20.488 1.00 84.62 98 CYS A N 1
ATOM 721 C CA . CYS A 1 98 ? 19.494 10.056 20.642 1.00 84.62 98 CYS A CA 1
ATOM 722 C C . CYS A 1 98 ? 19.879 11.402 21.285 1.00 84.62 98 CYS A C 1
ATOM 724 O O . CYS A 1 98 ? 20.903 11.472 21.968 1.00 84.62 98 CYS A O 1
ATOM 726 N N . GLY A 1 99 ? 19.090 12.462 21.085 1.00 82.56 99 GLY A N 1
ATOM 727 C CA . GLY A 1 99 ? 19.280 13.774 21.710 1.00 82.56 99 GLY A CA 1
ATOM 728 C C . GLY A 1 99 ? 18.898 13.806 23.194 1.00 82.56 99 GLY A C 1
ATOM 729 O O . GLY A 1 99 ? 19.502 14.549 23.969 1.00 82.56 99 GLY A O 1
ATOM 730 N N . CYS A 1 100 ? 17.952 12.958 23.606 1.00 81.31 100 CYS A N 1
ATOM 731 C CA . CYS A 1 100 ? 17.376 12.909 24.948 1.00 81.31 100 CYS A CA 1
ATOM 732 C C . CYS A 1 100 ? 18.453 12.770 26.040 1.00 81.31 100 CYS A C 1
ATOM 734 O O . CYS A 1 100 ? 19.094 11.728 26.187 1.00 81.31 100 CYS A O 1
ATOM 736 N N . GLY A 1 101 ? 18.681 13.838 26.809 1.00 65.62 101 GLY A N 1
ATOM 737 C CA . GLY A 1 101 ? 19.839 13.950 27.705 1.00 65.62 101 GLY A CA 1
ATOM 738 C C . GLY A 1 101 ? 19.716 13.265 29.071 1.00 65.62 101 GLY A C 1
ATOM 739 O O . GLY A 1 101 ? 20.704 13.239 29.802 1.00 65.62 101 GLY A O 1
ATOM 740 N N . VAL A 1 102 ? 18.532 12.757 29.440 1.00 62.53 102 VAL A N 1
ATOM 741 C CA . VAL A 1 102 ? 18.250 12.271 30.809 1.00 62.53 102 VAL A CA 1
ATOM 742 C C . VAL A 1 102 ? 17.552 10.909 30.828 1.00 62.53 102 VAL A C 1
ATOM 744 O O . VAL A 1 102 ? 18.005 10.018 31.540 1.00 62.53 102 VAL A O 1
ATOM 747 N N . ASP A 1 103 ? 16.496 10.730 30.030 1.00 71.75 103 ASP A N 1
ATOM 748 C CA . ASP A 1 103 ? 15.802 9.448 29.864 1.00 71.75 103 ASP A CA 1
ATOM 749 C C . ASP A 1 103 ? 15.255 9.319 28.425 1.00 71.75 103 ASP A C 1
ATOM 751 O O . ASP A 1 103 ? 14.319 10.041 28.077 1.00 71.75 103 ASP A O 1
ATOM 755 N N . PRO A 1 104 ? 15.803 8.422 27.577 1.00 74.06 104 PRO A N 1
ATOM 756 C CA . PRO A 1 104 ? 15.333 8.230 26.201 1.00 74.06 104 PRO A CA 1
ATOM 757 C C . PRO A 1 104 ? 13.892 7.703 26.108 1.00 74.06 104 PRO A C 1
ATOM 759 O O . PRO A 1 104 ? 13.289 7.800 25.041 1.00 74.06 104 PRO A O 1
ATOM 762 N N . THR A 1 105 ? 13.329 7.178 27.202 1.00 79.44 105 THR A N 1
ATOM 763 C CA . THR A 1 105 ? 11.925 6.746 27.284 1.00 79.44 105 THR A CA 1
ATOM 764 C C . THR A 1 105 ? 10.976 7.916 27.042 1.00 79.44 105 THR A C 1
ATOM 766 O O . THR A 1 105 ? 10.022 7.777 26.284 1.00 79.44 105 THR A O 1
ATOM 769 N N . VAL A 1 106 ? 11.275 9.089 27.615 1.00 79.56 106 VAL A N 1
ATOM 770 C CA . VAL A 1 106 ? 10.431 10.291 27.512 1.00 79.56 106 VAL A CA 1
ATOM 771 C C . VAL A 1 106 ? 10.317 10.749 26.060 1.00 79.56 106 VAL A C 1
ATOM 773 O O . VAL A 1 106 ? 9.208 10.876 25.542 1.00 79.56 106 VAL A O 1
ATOM 776 N N . CYS A 1 107 ? 11.456 10.925 25.381 1.00 83.50 107 CYS A N 1
ATOM 777 C CA . CYS A 1 107 ? 11.480 11.342 23.979 1.00 83.50 107 CYS A CA 1
ATOM 778 C C . CYS A 1 107 ? 10.848 10.290 23.048 1.00 83.50 107 CYS A C 1
ATOM 780 O O . CYS A 1 107 ? 10.183 10.650 22.081 1.00 83.50 107 CYS A O 1
ATOM 782 N N . LEU A 1 108 ? 10.982 8.991 23.357 1.00 86.31 108 LEU A N 1
ATOM 783 C CA . LEU A 1 108 ? 10.301 7.932 22.607 1.00 86.31 108 LEU A CA 1
ATOM 784 C C . LEU A 1 108 ? 8.774 8.010 22.759 1.00 86.31 108 LEU A C 1
ATOM 786 O O . LEU A 1 108 ? 8.065 7.950 21.757 1.00 86.31 108 LEU A O 1
ATOM 790 N N . CYS A 1 109 ? 8.264 8.154 23.987 1.00 85.94 109 CYS A N 1
ATOM 791 C CA . CYS A 1 109 ? 6.825 8.283 24.223 1.00 85.94 109 CYS A CA 1
ATOM 792 C C . CYS A 1 109 ? 6.264 9.539 23.535 1.00 85.94 109 CYS A C 1
ATOM 794 O O . CYS A 1 109 ? 5.225 9.452 22.892 1.00 85.94 109 CYS A O 1
ATOM 796 N N . GLN A 1 110 ? 6.978 10.671 23.588 1.00 83.75 110 GLN A N 1
ATOM 797 C CA . GLN A 1 110 ? 6.605 11.909 22.886 1.00 83.75 110 GLN A CA 1
ATOM 798 C C . GLN A 1 110 ? 6.542 11.733 21.359 1.00 83.75 110 GLN A C 1
ATOM 800 O O . GLN A 1 110 ? 5.571 12.159 20.736 1.00 83.75 110 GLN A O 1
ATOM 805 N N . ALA A 1 111 ? 7.535 11.078 20.748 1.00 87.62 111 ALA A N 1
ATOM 806 C CA . ALA A 1 111 ? 7.552 10.844 19.303 1.00 87.62 111 ALA A CA 1
ATOM 807 C C . ALA A 1 111 ? 6.429 9.889 18.844 1.00 87.62 111 ALA A C 1
ATOM 809 O O . ALA A 1 111 ? 5.813 10.104 17.798 1.00 87.62 111 ALA A O 1
ATOM 810 N N . ILE A 1 112 ? 6.117 8.865 19.648 1.00 89.06 112 ILE A N 1
ATOM 811 C CA . ILE A 1 112 ? 4.984 7.963 19.398 1.00 89.06 112 ILE A CA 1
ATOM 812 C C . ILE A 1 112 ? 3.647 8.704 19.564 1.00 89.06 112 ILE A C 1
ATOM 814 O O . ILE A 1 112 ? 2.782 8.590 18.697 1.00 89.06 112 ILE A O 1
ATOM 818 N N . GLU A 1 113 ? 3.479 9.501 20.625 1.00 86.44 113 GLU A N 1
ATOM 819 C CA . GLU A 1 113 ? 2.293 10.344 20.828 1.00 86.44 113 GLU A CA 1
ATOM 820 C C . GLU A 1 113 ? 2.068 11.315 19.663 1.00 86.44 113 GLU A C 1
ATOM 822 O O . GLU A 1 113 ? 0.932 11.469 19.224 1.00 86.44 113 GLU A O 1
ATOM 827 N N . ALA A 1 114 ? 3.127 11.936 19.131 1.00 86.81 114 ALA A N 1
ATOM 828 C CA . ALA A 1 114 ? 3.032 12.868 18.008 1.00 86.81 114 ALA A CA 1
ATOM 829 C C . ALA A 1 114 ? 2.504 12.196 16.728 1.00 86.81 114 ALA A C 1
ATOM 831 O O . ALA A 1 114 ? 1.614 12.740 16.074 1.00 86.81 114 ALA A O 1
ATOM 832 N N . TYR A 1 115 ? 2.995 10.995 16.402 1.00 89.75 115 TYR A N 1
ATOM 833 C CA . TYR A 1 115 ? 2.466 10.196 15.291 1.00 89.75 115 TYR A CA 1
ATOM 834 C C . TYR A 1 115 ? 1.005 9.792 15.544 1.00 89.75 115 TYR A C 1
ATOM 836 O O . TYR A 1 115 ? 0.140 10.039 14.709 1.00 89.75 115 TYR A O 1
ATOM 844 N N . VAL A 1 116 ? 0.692 9.249 16.728 1.00 89.12 116 VAL A N 1
ATOM 845 C CA . VAL A 1 116 ? -0.675 8.823 17.089 1.00 89.12 116 VAL A CA 1
ATOM 846 C C . VAL A 1 116 ? -1.674 9.991 17.082 1.00 89.12 116 VAL A C 1
ATOM 848 O O . VAL A 1 116 ? -2.828 9.802 16.697 1.00 89.12 116 VAL A O 1
ATOM 851 N N . ALA A 1 117 ? -1.249 11.198 17.461 1.00 85.31 117 ALA A N 1
ATOM 852 C CA . ALA A 1 117 ? -2.079 12.398 17.420 1.00 85.31 117 ALA A CA 1
ATOM 853 C C . ALA A 1 117 ? -2.389 12.854 15.984 1.00 85.31 117 ALA A C 1
ATOM 855 O O . ALA A 1 117 ? -3.532 13.221 15.706 1.00 85.31 117 ALA A O 1
ATOM 856 N N . ASP A 1 118 ? -1.418 12.790 15.065 1.00 88.50 118 ASP A N 1
ATOM 857 C CA . ASP A 1 118 ? -1.662 13.113 13.654 1.00 88.50 118 ASP A CA 1
ATOM 858 C C . ASP A 1 118 ? -2.586 12.070 13.004 1.00 88.50 118 ASP A C 1
ATOM 860 O O . ASP A 1 118 ? -3.594 12.428 12.394 1.00 88.50 118 ASP A O 1
ATOM 864 N N . CYS A 1 119 ? -2.353 10.781 13.272 1.00 86.19 119 CYS A N 1
ATOM 865 C CA . CYS A 1 119 ? -3.242 9.677 12.894 1.00 86.19 119 CYS A CA 1
ATOM 866 C C . CYS A 1 119 ? -4.692 9.882 13.359 1.00 86.19 119 CYS A C 1
ATOM 868 O O . CYS A 1 119 ? -5.635 9.681 12.588 1.00 86.19 119 CYS A O 1
ATOM 870 N N . ALA A 1 120 ? -4.882 10.338 14.601 1.00 85.25 120 ALA A N 1
ATOM 871 C CA . ALA A 1 120 ? -6.201 10.641 15.144 1.00 85.25 120 ALA A CA 1
ATOM 872 C C . ALA A 1 120 ? -6.889 11.821 14.428 1.00 85.25 120 ALA A C 1
ATOM 874 O O . ALA A 1 120 ? -8.120 11.853 14.376 1.00 85.25 120 ALA A O 1
ATOM 875 N N . SER A 1 121 ? -6.137 12.750 13.820 1.00 86.81 121 SER A N 1
ATOM 876 C CA . SER A 1 121 ? -6.706 13.837 13.004 1.00 86.81 121 SER A CA 1
ATOM 877 C C . SER A 1 121 ? -7.359 13.326 11.709 1.00 86.81 121 SER A C 1
ATOM 879 O O . SER A 1 121 ? -8.391 13.854 11.291 1.00 86.81 121 SER A O 1
ATOM 881 N N . TYR A 1 122 ? -6.842 12.224 11.151 1.00 86.44 122 TYR A N 1
ATOM 882 C CA . TYR A 1 122 ? -7.441 11.469 10.041 1.00 86.44 122 TYR A CA 1
ATOM 883 C C . TYR A 1 122 ? -8.483 10.430 10.506 1.00 86.44 122 TYR A C 1
ATOM 885 O O . TYR A 1 122 ? -8.971 9.633 9.708 1.00 86.44 122 TYR A O 1
ATOM 893 N N . GLY A 1 123 ? -8.842 10.422 11.796 1.00 85.19 123 GLY A N 1
ATOM 894 C CA . GLY A 1 123 ? -9.805 9.485 12.384 1.00 85.19 123 GLY A CA 1
ATOM 895 C C . GLY A 1 123 ? -9.251 8.086 12.684 1.00 85.19 123 GLY A C 1
ATOM 896 O O . GLY A 1 123 ? -10.014 7.210 13.091 1.00 85.19 123 GLY A O 1
ATOM 897 N N . VAL A 1 124 ? -7.943 7.858 12.522 1.00 89.12 124 VAL A N 1
ATOM 898 C CA . VAL A 1 124 ? -7.303 6.562 12.788 1.00 89.12 124 VAL A CA 1
ATOM 899 C C . VAL A 1 124 ? -6.950 6.452 14.273 1.00 89.12 124 VAL A C 1
ATOM 901 O O . VAL A 1 124 ? -5.928 6.960 14.732 1.00 89.12 124 VAL A O 1
ATOM 904 N N . ILE A 1 125 ? -7.804 5.771 15.040 1.00 88.38 125 ILE A N 1
ATOM 905 C CA . ILE A 1 125 ? -7.593 5.537 16.476 1.00 88.38 125 ILE A CA 1
ATOM 906 C C . ILE A 1 125 ? -6.630 4.359 16.671 1.00 88.38 125 ILE A C 1
ATOM 908 O O . ILE A 1 125 ? -6.998 3.202 16.469 1.00 88.38 125 ILE A O 1
ATOM 912 N N . ILE A 1 126 ? -5.402 4.648 17.106 1.00 87.56 126 ILE A N 1
ATOM 913 C CA . ILE A 1 126 ? -4.396 3.632 17.440 1.00 87.56 126 ILE A CA 1
ATOM 914 C C . ILE A 1 126 ? -4.475 3.311 18.938 1.00 87.56 126 ILE A C 1
ATOM 916 O O . ILE A 1 126 ? -4.204 4.166 19.779 1.00 87.56 126 ILE A O 1
ATOM 920 N N . ILE A 1 127 ? -4.792 2.061 19.282 1.00 83.94 127 ILE A N 1
ATOM 921 C CA . ILE A 1 127 ? -4.778 1.574 20.669 1.00 83.94 127 ILE A CA 1
ATOM 922 C C . ILE A 1 127 ? -3.405 0.940 20.940 1.00 83.94 127 ILE A C 1
ATOM 924 O O . ILE A 1 127 ? -3.164 -0.207 20.572 1.00 83.94 127 ILE A O 1
ATOM 928 N N . TRP A 1 128 ? -2.482 1.713 21.527 1.00 84.75 128 TRP A N 1
ATOM 929 C CA . TRP A 1 128 ? -1.073 1.313 21.692 1.00 84.75 128 TRP A CA 1
ATOM 930 C C . TRP A 1 128 ? -0.597 1.160 23.139 1.00 84.75 128 TRP A C 1
ATOM 932 O O . TRP A 1 128 ? 0.277 0.338 23.394 1.00 84.75 128 TRP A O 1
ATOM 942 N N . LEU A 1 129 ? -1.191 1.883 24.093 1.00 80.62 129 LEU A N 1
ATOM 943 C CA . LEU A 1 129 ? -0.836 1.779 25.517 1.00 80.62 129 LEU A CA 1
ATOM 944 C C . LEU A 1 129 ? -1.211 0.419 26.139 1.00 80.62 129 LEU A C 1
ATOM 946 O O . LEU A 1 129 ? -0.642 0.023 27.149 1.00 80.62 129 LEU A O 1
ATOM 950 N N . SER A 1 130 ? -2.120 -0.332 25.506 1.00 74.62 130 SER A N 1
ATOM 951 C CA . SER A 1 130 ? -2.496 -1.695 25.905 1.00 74.62 130 SER A CA 1
ATOM 952 C C . SER A 1 130 ? -1.527 -2.788 25.430 1.00 74.62 130 SER A C 1
ATOM 954 O O . SER A 1 130 ? -1.819 -3.968 25.607 1.00 74.62 130 SER A O 1
ATOM 956 N N . ASP A 1 131 ? -0.423 -2.430 24.770 1.00 79.25 131 ASP A N 1
ATOM 957 C CA . ASP A 1 131 ? 0.629 -3.362 24.356 1.00 79.25 131 ASP A CA 1
ATOM 958 C C . ASP A 1 131 ? 1.789 -3.307 25.360 1.00 79.25 131 ASP A C 1
ATOM 960 O O . ASP A 1 131 ? 2.313 -2.235 25.672 1.00 79.25 131 ASP A O 1
ATOM 964 N N . ASP A 1 132 ? 2.212 -4.474 25.854 1.00 76.81 132 ASP A N 1
ATOM 965 C CA . ASP A 1 132 ? 3.240 -4.615 26.895 1.00 76.81 132 ASP A CA 1
ATOM 966 C C . ASP A 1 132 ? 4.569 -3.911 26.564 1.00 76.81 132 ASP A C 1
ATOM 968 O O . ASP A 1 132 ? 5.309 -3.532 27.473 1.00 76.81 132 ASP A O 1
ATOM 972 N N . ARG A 1 133 ? 4.871 -3.680 25.276 1.00 78.12 133 ARG A N 1
ATOM 973 C CA . ARG A 1 133 ? 6.057 -2.929 24.828 1.00 78.12 133 ARG A CA 1
ATOM 974 C C . ARG A 1 133 ? 6.007 -1.441 25.192 1.00 78.12 133 ARG A C 1
ATOM 976 O O . ARG A 1 133 ? 7.060 -0.810 25.261 1.00 78.12 133 ARG A O 1
ATOM 983 N N . TYR A 1 134 ? 4.816 -0.884 25.423 1.00 79.94 134 TYR A N 1
ATOM 984 C CA . TYR A 1 134 ? 4.594 0.550 25.642 1.00 79.94 134 TYR A CA 1
ATOM 985 C C . TYR A 1 134 ? 3.949 0.887 26.990 1.00 79.94 134 TYR A C 1
ATOM 987 O O . TYR A 1 134 ? 3.677 2.058 27.237 1.00 79.94 134 TYR A O 1
ATOM 995 N N . GLN A 1 135 ? 3.819 -0.071 27.919 1.00 70.75 135 GLN A N 1
ATOM 996 C CA . GLN A 1 135 ? 3.421 0.210 29.314 1.00 70.75 135 GLN A CA 1
ATOM 997 C C . GLN A 1 135 ? 4.312 1.275 29.990 1.00 70.75 135 GLN A C 1
ATOM 999 O O . GLN A 1 135 ? 3.862 2.004 30.869 1.00 70.75 135 GLN A O 1
ATOM 1004 N N . GLN A 1 136 ? 5.568 1.428 29.554 1.00 73.06 136 GLN A N 1
ATOM 1005 C CA . GLN A 1 136 ? 6.458 2.511 30.003 1.00 73.06 136 GLN A CA 1
ATOM 1006 C C . GLN A 1 136 ? 5.961 3.930 29.636 1.00 73.06 136 GLN A C 1
ATOM 1008 O O . GLN A 1 136 ? 6.403 4.900 30.246 1.00 73.06 136 GLN A O 1
ATOM 1013 N N . CYS A 1 137 ? 5.024 4.045 28.688 1.00 76.88 137 CYS A N 1
ATOM 1014 C CA . CYS A 1 137 ? 4.334 5.276 28.299 1.00 76.88 137 CYS A CA 1
ATOM 1015 C C . CYS A 1 137 ? 2.911 5.402 28.894 1.00 76.88 137 CYS A C 1
ATOM 1017 O O . CYS A 1 137 ? 2.310 6.462 28.771 1.00 76.88 137 CYS A O 1
ATOM 1019 N N . ASP A 1 138 ? 2.375 4.377 29.575 1.00 70.06 138 ASP A N 1
ATOM 1020 C CA . ASP A 1 138 ? 0.996 4.346 30.126 1.00 70.06 138 ASP A CA 1
ATOM 1021 C C . ASP A 1 138 ? 0.798 5.246 31.371 1.00 70.06 138 ASP A C 1
ATOM 1023 O O . ASP A 1 138 ? -0.292 5.407 31.914 1.00 70.06 138 ASP A O 1
ATOM 1027 N N . SER A 1 139 ? 1.867 5.898 31.828 1.00 71.75 139 SER A N 1
ATOM 1028 C CA . SER A 1 139 ? 1.801 6.973 32.815 1.00 71.75 139 SER A CA 1
ATOM 1029 C C . SER A 1 139 ? 1.531 8.305 32.097 1.00 71.75 139 SER A C 1
ATOM 1031 O O . SER A 1 139 ? 2.394 8.718 31.324 1.00 71.75 139 SER A O 1
ATOM 1033 N N . PRO A 1 140 ? 0.459 9.063 32.413 1.00 68.50 140 PRO A N 1
ATOM 1034 C CA . PRO A 1 140 ? 0.201 10.389 31.831 1.00 68.50 140 PRO A CA 1
ATOM 1035 C C . PRO A 1 140 ? 1.346 11.413 31.947 1.00 68.50 140 PRO A C 1
ATOM 1037 O O . PRO A 1 140 ? 1.355 12.409 31.234 1.00 68.50 140 PRO A O 1
ATOM 1040 N N . CYS A 1 141 ? 2.320 11.187 32.834 1.00 75.25 141 CYS A N 1
ATOM 1041 C CA . CYS A 1 141 ? 3.546 11.976 32.953 1.00 75.25 141 CYS A CA 1
ATOM 1042 C C . CYS A 1 141 ? 4.768 11.436 32.179 1.00 75.25 141 CYS A C 1
ATOM 1044 O O . CYS A 1 141 ? 5.831 12.052 32.254 1.00 75.25 141 CYS A O 1
ATOM 1046 N N . ALA A 1 142 ? 4.666 10.303 31.476 1.00 72.75 142 ALA A N 1
ATOM 1047 C CA . ALA A 1 142 ? 5.797 9.645 30.807 1.00 72.75 142 ALA A CA 1
ATOM 1048 C C . ALA A 1 142 ? 6.320 10.453 29.610 1.00 72.75 142 ALA A C 1
ATOM 1050 O O . ALA A 1 142 ? 7.527 10.570 29.426 1.00 72.75 142 ALA A O 1
ATOM 1051 N N . SER A 1 143 ? 5.428 11.108 28.868 1.00 66.25 143 SER A N 1
ATOM 1052 C CA . SER A 1 143 ? 5.746 12.093 27.828 1.00 66.25 143 SER A CA 1
ATOM 1053 C C . SER A 1 143 ? 6.111 13.482 28.378 1.00 66.25 143 SER A C 1
ATOM 1055 O O . SER A 1 143 ? 6.119 14.461 27.633 1.00 66.25 143 SER A O 1
ATOM 1057 N N . ALA A 1 144 ? 6.420 13.589 29.679 1.00 71.81 144 ALA A N 1
ATOM 1058 C CA . ALA A 1 144 ? 6.807 14.817 30.382 1.00 71.81 144 ALA A CA 1
ATOM 1059 C C . ALA A 1 144 ? 5.977 16.055 29.960 1.00 71.81 144 ALA A C 1
ATOM 1061 O O . ALA A 1 144 ? 6.538 17.055 29.508 1.00 71.81 144 ALA A O 1
ATOM 1062 N N . PRO A 1 145 ? 4.635 16.017 30.081 1.00 76.12 145 PRO A N 1
ATOM 1063 C CA . PRO A 1 145 ? 3.752 16.959 29.395 1.00 76.12 145 PRO A CA 1
ATOM 1064 C C . PRO A 1 145 ? 3.832 18.405 29.906 1.00 76.12 145 PRO A C 1
ATOM 1066 O O . PRO A 1 145 ? 3.285 19.296 29.255 1.00 76.12 145 PRO A O 1
ATOM 1069 N N . CYS A 1 146 ? 4.487 18.646 31.043 1.00 80.69 146 CYS A N 1
ATOM 1070 C CA . CYS A 1 146 ? 4.623 19.959 31.664 1.00 80.69 146 CYS A CA 1
ATOM 1071 C C . CYS A 1 146 ? 5.848 20.708 31.121 1.00 80.69 146 CYS A C 1
ATOM 1073 O O . CYS A 1 146 ? 6.993 20.322 31.356 1.00 80.69 146 CYS A O 1
ATOM 1075 N N . PHE A 1 147 ? 5.606 21.819 30.434 1.00 78.12 147 PHE A N 1
ATOM 1076 C CA . PHE A 1 147 ? 6.637 22.687 29.878 1.00 78.12 147 PHE A CA 1
ATOM 1077 C C . PHE A 1 147 ? 7.349 23.515 30.961 1.00 78.12 147 PHE A C 1
ATOM 1079 O O . PHE A 1 147 ? 6.972 23.517 32.136 1.00 78.12 147 PHE A O 1
ATOM 1086 N N . ASN A 1 148 ? 8.402 24.236 30.560 1.00 76.81 148 ASN A N 1
ATOM 1087 C CA . ASN A 1 148 ? 9.095 25.242 31.380 1.00 76.81 148 ASN A CA 1
ATOM 1088 C C . ASN A 1 148 ? 9.610 24.744 32.751 1.00 76.81 148 ASN A C 1
ATOM 1090 O O . ASN A 1 148 ? 9.782 25.528 33.683 1.00 76.81 148 ASN A O 1
ATOM 1094 N N . GLY A 1 149 ? 9.877 23.439 32.878 1.00 75.06 149 GLY A N 1
ATOM 1095 C CA . GLY A 1 149 ? 10.337 22.813 34.122 1.00 75.06 149 GLY A CA 1
ATOM 1096 C C . GLY A 1 149 ? 9.230 22.535 35.146 1.00 75.06 149 GLY A C 1
ATOM 1097 O O . GLY A 1 149 ? 9.532 22.385 36.329 1.00 75.06 149 GLY A O 1
ATOM 1098 N N . GLY A 1 150 ? 7.962 22.485 34.725 1.00 82.50 150 GLY A N 1
ATOM 1099 C CA . GLY A 1 150 ? 6.848 22.078 35.581 1.00 82.50 150 GLY A CA 1
ATOM 1100 C C . GLY A 1 150 ? 6.943 20.622 36.042 1.00 82.50 150 GLY A C 1
ATOM 1101 O O . GLY A 1 150 ? 7.315 19.728 35.285 1.00 82.50 150 GLY A O 1
ATOM 1102 N N . THR A 1 151 ? 6.572 20.371 37.296 1.00 86.31 151 THR A N 1
ATOM 1103 C CA . THR A 1 151 ? 6.568 19.021 37.873 1.00 86.31 151 THR A CA 1
ATOM 1104 C C . THR A 1 151 ? 5.247 18.332 37.554 1.00 86.31 151 THR A C 1
ATOM 1106 O O . THR A 1 151 ? 4.192 18.770 38.014 1.00 86.31 151 THR A O 1
ATOM 1109 N N . CYS A 1 152 ? 5.300 17.240 36.795 1.00 84.50 152 CYS A N 1
ATOM 1110 C CA . CYS A 1 152 ? 4.121 16.449 36.458 1.00 84.50 152 CYS A CA 1
ATOM 1111 C C . CYS A 1 152 ? 3.682 15.530 37.610 1.00 84.50 152 CYS A C 1
ATOM 1113 O O . CYS A 1 152 ? 4.514 14.977 38.331 1.00 84.50 152 CYS A O 1
ATOM 1115 N N . SER A 1 153 ? 2.369 15.337 37.762 1.00 83.94 153 SER A N 1
ATOM 1116 C CA . SER A 1 153 ? 1.770 14.384 38.700 1.00 83.94 153 SER A CA 1
ATOM 1117 C C . SER A 1 153 ? 0.619 13.591 38.061 1.00 83.94 153 SER A C 1
ATOM 1119 O O . SER A 1 153 ? -0.336 14.167 37.539 1.00 83.94 153 SER A O 1
ATOM 1121 N N . ASN A 1 154 ? 0.704 12.256 38.103 1.00 79.50 154 ASN A N 1
ATOM 1122 C CA . ASN A 1 154 ? -0.327 11.363 37.562 1.00 79.50 154 ASN A CA 1
ATOM 1123 C C . ASN A 1 154 ? -1.617 11.447 38.397 1.00 79.50 154 ASN A C 1
ATOM 1125 O O . ASN A 1 154 ? -1.580 11.365 39.624 1.00 79.50 154 ASN A O 1
ATOM 1129 N N . SER A 1 155 ? -2.755 11.582 37.720 1.00 71.44 155 SER A N 1
ATOM 1130 C CA . SER A 1 155 ? -4.088 11.818 38.286 1.00 71.44 155 SER A CA 1
ATOM 1131 C C . SER A 1 155 ? -5.119 10.896 37.618 1.00 71.44 155 SER A C 1
ATOM 1133 O O . SER A 1 155 ? -6.006 11.338 36.890 1.00 71.44 155 SER A O 1
ATOM 1135 N N . GLY A 1 156 ? -4.978 9.584 37.837 1.00 70.94 156 GLY A N 1
ATOM 1136 C CA . GLY A 1 156 ? -5.749 8.567 37.112 1.00 70.94 156 GLY A CA 1
ATOM 1137 C C . GLY A 1 156 ? -5.295 8.480 35.654 1.00 70.94 156 GLY A C 1
ATOM 1138 O O . GLY A 1 156 ? -4.098 8.429 35.395 1.00 70.94 156 GLY A O 1
ATOM 1139 N N . THR A 1 157 ? -6.236 8.519 34.709 1.00 64.12 157 THR A N 1
ATOM 1140 C CA . THR A 1 157 ? -5.979 8.545 33.253 1.00 64.12 157 THR A CA 1
ATOM 1141 C C . THR A 1 157 ? -5.633 9.946 32.718 1.00 64.12 157 THR A C 1
ATOM 1143 O O . THR A 1 157 ? -5.832 10.230 31.541 1.00 64.12 157 THR A O 1
ATOM 1146 N N . SER A 1 158 ? -5.193 10.859 33.586 1.00 67.94 158 SER A N 1
ATOM 1147 C CA . SER A 1 158 ? -4.839 12.243 33.256 1.00 67.94 158 SER A CA 1
ATOM 1148 C C . SER A 1 158 ? -3.622 12.687 34.072 1.00 67.94 158 SER A C 1
ATOM 1150 O O . SER A 1 158 ? -3.239 12.018 35.034 1.00 67.94 158 SER A O 1
ATOM 1152 N N . PHE A 1 159 ? -3.016 13.817 33.720 1.00 81.81 159 PHE A N 1
ATOM 1153 C CA . PHE A 1 159 ? -1.925 14.438 34.473 1.00 81.81 159 PHE A CA 1
ATOM 1154 C C . PHE A 1 159 ? -2.351 15.780 35.083 1.00 81.81 159 PHE A C 1
ATOM 1156 O O . PHE A 1 159 ? -3.348 16.383 34.693 1.00 81.81 159 PHE A O 1
ATOM 1163 N N . SER A 1 160 ? -1.567 16.261 36.046 1.00 85.94 160 SER A N 1
ATOM 1164 C CA . SER A 1 160 ? -1.655 17.616 36.590 1.00 85.94 160 SER A CA 1
ATOM 1165 C C . SER A 1 160 ? -0.255 18.206 36.741 1.00 85.94 160 SER A C 1
ATOM 1167 O O . SER A 1 160 ? 0.636 17.567 37.315 1.00 85.94 160 SER A O 1
ATOM 1169 N N . CYS A 1 161 ? -0.050 19.413 36.212 1.00 88.56 161 CYS A N 1
ATOM 1170 C CA . CYS A 1 161 ? 1.237 20.099 36.205 1.00 88.56 161 CYS A CA 1
ATOM 1171 C C . CYS A 1 161 ? 1.353 21.116 37.350 1.00 88.56 161 CYS A C 1
ATOM 1173 O O . CYS A 1 161 ? 0.597 22.080 37.436 1.00 88.56 161 CYS A O 1
ATOM 1175 N N . SER A 1 162 ? 2.353 20.939 38.216 1.00 89.38 162 SER A N 1
ATOM 1176 C CA . SER A 1 162 ? 2.751 21.946 39.205 1.00 89.38 162 SER A CA 1
ATOM 1177 C C . SER A 1 162 ? 3.792 22.887 38.599 1.00 89.38 162 SER A C 1
ATOM 1179 O O . SER A 1 162 ? 4.963 22.524 38.462 1.00 89.38 162 SER A O 1
ATOM 1181 N N . CYS A 1 163 ? 3.365 24.093 38.226 1.00 87.50 163 CYS A N 1
ATOM 1182 C CA . CYS A 1 163 ? 4.207 25.050 37.510 1.00 87.50 163 CYS A CA 1
ATOM 1183 C C . CYS A 1 163 ? 5.201 25.797 38.417 1.00 87.50 163 CYS A C 1
ATOM 1185 O O . CYS A 1 163 ? 4.862 26.120 39.561 1.00 87.50 163 CYS A O 1
ATOM 1187 N N . PRO A 1 164 ? 6.415 26.125 37.930 1.00 84.00 164 PRO A N 1
ATOM 1188 C CA . PRO A 1 164 ? 7.357 26.950 38.676 1.00 84.00 164 PRO A CA 1
ATOM 1189 C C . PRO A 1 164 ? 6.873 28.402 38.768 1.00 84.00 164 PRO A C 1
ATOM 1191 O O . PRO A 1 164 ? 6.069 28.867 37.960 1.00 84.00 164 PRO A O 1
ATOM 1194 N N . VAL A 1 165 ? 7.405 29.154 39.735 1.00 83.25 165 VAL A N 1
ATOM 1195 C CA . VAL A 1 165 ? 7.085 30.581 39.898 1.00 83.25 165 VAL A CA 1
ATOM 1196 C C . VAL A 1 165 ? 7.455 31.345 38.621 1.00 83.25 165 VAL A C 1
ATOM 1198 O O . VAL A 1 165 ? 8.620 31.371 38.235 1.00 83.25 165 VAL A O 1
ATOM 1201 N N . GLY A 1 166 ? 6.457 31.969 37.990 1.00 77.75 166 GLY A N 1
ATOM 1202 C CA . GLY A 1 166 ? 6.581 32.620 36.679 1.00 77.75 166 GLY A CA 1
ATOM 1203 C C . GLY A 1 166 ? 5.835 31.907 35.544 1.00 77.75 166 GLY A C 1
ATOM 1204 O O . GLY A 1 166 ? 5.717 32.485 34.468 1.00 77.75 166 GLY A O 1
ATOM 1205 N N . TYR A 1 167 ? 5.268 30.717 35.782 1.00 79.69 167 TYR A N 1
ATOM 1206 C CA . TYR A 1 167 ? 4.501 29.956 34.786 1.00 79.69 167 TYR A CA 1
ATOM 1207 C C . TYR A 1 167 ? 3.131 29.495 35.306 1.00 79.69 167 TYR A C 1
ATOM 1209 O O . TYR A 1 167 ? 2.912 29.347 36.509 1.00 79.69 167 TYR A O 1
ATOM 1217 N N . SER A 1 168 ? 2.195 29.296 34.380 1.00 81.25 168 SER A N 1
ATOM 1218 C CA . SER A 1 168 ? 0.810 28.862 34.599 1.00 81.25 168 SER A CA 1
ATOM 1219 C C . SER A 1 168 ? 0.245 28.217 33.321 1.00 81.25 168 SER A C 1
ATOM 1221 O O . SER A 1 168 ? 0.979 28.056 32.346 1.00 81.25 168 SER A O 1
ATOM 1223 N N . GLY A 1 169 ? -1.044 27.872 33.314 1.00 80.44 169 GLY A N 1
ATOM 1224 C CA . GLY A 1 169 ? -1.650 27.043 32.269 1.00 80.44 169 GLY A CA 1
ATOM 1225 C C . GLY A 1 169 ? -1.592 25.560 32.633 1.00 80.44 169 GLY A C 1
ATOM 1226 O O . GLY A 1 169 ? -0.806 25.163 33.499 1.00 80.44 169 GLY A O 1
ATOM 1227 N N . ASP A 1 170 ? -2.440 24.744 32.009 1.00 79.19 170 ASP A N 1
ATOM 1228 C CA . ASP A 1 170 ? -2.645 23.340 32.404 1.00 79.19 170 ASP A CA 1
ATOM 1229 C C . ASP A 1 170 ? -1.408 22.460 32.134 1.00 79.19 170 ASP A C 1
ATOM 1231 O O . ASP A 1 170 ? -1.248 21.391 32.728 1.00 79.19 170 ASP A O 1
ATOM 1235 N N . ARG A 1 171 ? -0.496 22.934 31.273 1.00 80.88 171 ARG A N 1
ATOM 1236 C CA . ARG A 1 171 ? 0.800 22.330 30.942 1.00 80.88 171 ARG A CA 1
ATOM 1237 C C . ARG A 1 171 ? 1.985 23.245 31.281 1.00 80.88 171 ARG A C 1
ATOM 1239 O O . ARG A 1 171 ? 3.099 22.968 30.846 1.00 80.88 171 ARG A O 1
ATOM 1246 N N . CYS A 1 172 ? 1.788 24.311 32.061 1.00 82.75 172 CYS A N 1
ATOM 1247 C CA . CYS A 1 172 ? 2.800 25.342 32.353 1.00 82.75 172 CYS A CA 1
ATOM 1248 C C . CYS A 1 172 ? 3.321 26.108 31.121 1.00 82.75 172 CYS A C 1
ATOM 1250 O O . CYS A 1 172 ? 4.430 26.648 31.125 1.00 82.75 172 CYS A O 1
ATOM 1252 N N . GLU A 1 173 ? 2.517 26.155 30.062 1.00 81.19 173 GLU A N 1
ATOM 1253 C CA . GLU A 1 173 ? 2.792 26.785 28.772 1.00 81.19 173 GLU A CA 1
ATOM 1254 C C . GLU A 1 173 ? 2.733 28.323 28.803 1.00 81.19 173 GLU A C 1
ATOM 1256 O O . GLU A 1 173 ? 3.336 28.981 27.958 1.00 81.19 173 GLU A O 1
ATOM 1261 N N . ILE A 1 174 ? 2.046 28.916 29.786 1.00 76.94 174 ILE A N 1
ATOM 1262 C CA . ILE A 1 174 ? 1.837 30.365 29.890 1.00 76.94 174 ILE A CA 1
ATOM 1263 C C . ILE A 1 174 ? 2.859 30.974 30.853 1.00 76.94 174 ILE A C 1
ATOM 1265 O O . ILE A 1 174 ? 2.792 30.740 32.061 1.00 76.94 174 ILE A O 1
ATOM 1269 N N . GLN A 1 175 ? 3.748 31.841 30.364 1.00 73.69 175 GLN A N 1
ATOM 1270 C CA . GLN A 1 175 ? 4.595 32.657 31.240 1.00 73.69 175 GLN A CA 1
ATOM 1271 C C . GLN A 1 175 ? 3.765 33.785 31.883 1.00 73.69 175 GLN A C 1
ATOM 1273 O O . GLN A 1 175 ? 3.398 34.760 31.223 1.00 73.69 175 GLN A O 1
ATOM 1278 N N . VAL A 1 176 ? 3.489 33.689 33.186 1.00 76.69 176 VAL A N 1
ATOM 1279 C CA . VAL A 1 176 ? 2.860 34.773 33.957 1.00 76.69 176 VAL A CA 1
ATOM 1280 C C . VAL A 1 176 ? 3.911 35.793 34.374 1.00 76.69 176 VAL A C 1
ATOM 1282 O O . VAL A 1 176 ? 4.585 35.651 35.395 1.00 76.69 176 VAL A O 1
ATOM 1285 N N . SER A 1 177 ? 4.013 36.857 33.576 1.00 65.00 177 SER A N 1
ATOM 1286 C CA . SER A 1 177 ? 4.799 38.050 33.890 1.00 65.00 177 SER A CA 1
ATOM 1287 C C . SER A 1 177 ? 4.510 38.540 35.316 1.00 65.00 177 SER A C 1
ATOM 1289 O O . SER A 1 177 ? 3.350 38.832 35.628 1.00 65.00 177 SER A O 1
ATOM 1291 N N . PRO A 1 178 ? 5.525 38.686 36.188 1.00 54.53 178 PRO A N 1
ATOM 1292 C CA . PRO A 1 178 ? 5.307 39.197 37.531 1.00 54.53 178 PRO A CA 1
ATOM 1293 C C . PRO A 1 178 ? 4.819 40.647 37.456 1.00 54.53 178 PRO A C 1
ATOM 1295 O O . PRO A 1 178 ? 5.527 41.533 36.974 1.00 54.53 178 PRO A O 1
ATOM 1298 N N . THR A 1 179 ? 3.618 40.910 37.977 1.00 46.22 179 THR A N 1
ATOM 1299 C CA . THR A 1 179 ? 3.165 42.282 38.249 1.00 46.22 179 THR A CA 1
ATOM 1300 C C . THR A 1 179 ? 4.222 42.985 39.106 1.00 46.22 179 THR A C 1
ATOM 1302 O O . THR A 1 179 ? 4.670 42.383 40.087 1.00 46.22 179 THR A O 1
ATOM 1305 N N . PRO A 1 180 ? 4.646 44.217 38.772 1.00 42.03 180 PRO A N 1
ATOM 1306 C CA . PRO A 1 180 ? 5.890 44.782 39.287 1.00 42.03 180 PRO A CA 1
ATOM 1307 C C . PRO A 1 180 ? 5.847 45.007 40.805 1.00 42.03 180 PRO A C 1
ATOM 1309 O O . PRO A 1 180 ? 5.325 46.009 41.292 1.00 42.03 180 PRO A O 1
ATOM 1312 N N . SER A 1 181 ? 6.450 44.080 41.552 1.00 36.41 181 SER A N 1
ATOM 1313 C CA . SER A 1 181 ? 6.705 44.216 42.987 1.00 36.41 181 SER A CA 1
ATOM 1314 C C . SER A 1 181 ? 7.806 45.254 43.206 1.00 36.41 181 SER A C 1
ATOM 1316 O O . SER A 1 181 ? 8.995 44.940 43.172 1.00 36.41 181 SER A O 1
ATOM 1318 N N . THR A 1 182 ? 7.415 46.512 43.403 1.00 43.41 182 THR A N 1
ATOM 1319 C CA . THR A 1 182 ? 8.337 47.641 43.577 1.00 43.41 182 THR A CA 1
ATOM 1320 C C . THR A 1 182 ? 9.042 47.603 44.936 1.00 43.41 182 THR A C 1
ATOM 1322 O O . THR A 1 182 ? 8.616 48.265 45.884 1.00 43.41 182 THR A O 1
ATOM 1325 N N . THR A 1 183 ? 10.141 46.852 45.033 1.00 34.31 183 THR A N 1
ATOM 1326 C CA . THR A 1 183 ? 11.022 46.825 46.212 1.00 34.31 183 THR A CA 1
ATOM 1327 C C . THR A 1 183 ? 12.505 46.798 45.829 1.00 34.31 183 THR A C 1
ATOM 1329 O O . THR A 1 183 ? 13.141 45.748 45.878 1.00 34.31 183 THR A O 1
ATOM 1332 N N . ASP A 1 184 ? 13.064 47.971 45.525 1.00 32.69 184 ASP A N 1
ATOM 1333 C CA . ASP A 1 184 ? 14.493 48.267 45.711 1.00 32.69 184 ASP A CA 1
ATOM 1334 C C . ASP A 1 184 ? 14.616 49.526 46.602 1.00 32.69 184 ASP A C 1
ATOM 1336 O O . ASP A 1 184 ? 13.982 50.541 46.290 1.00 32.69 184 ASP A O 1
ATOM 1340 N N . PRO A 1 185 ? 15.313 49.488 47.757 1.00 46.91 185 PRO A N 1
ATOM 1341 C CA . PRO A 1 185 ? 15.220 50.558 48.749 1.00 46.91 185 PRO A CA 1
ATOM 1342 C C . PRO A 1 185 ? 16.402 51.545 48.727 1.00 46.91 185 PRO A C 1
ATOM 1344 O O . PRO A 1 185 ? 17.432 51.299 49.351 1.00 46.91 185 PRO A O 1
ATOM 1347 N N . THR A 1 186 ? 16.213 52.754 48.179 1.00 37.00 186 THR A N 1
ATOM 1348 C CA . THR A 1 186 ? 17.041 53.927 48.555 1.00 37.00 186 THR A CA 1
ATOM 1349 C C . THR A 1 186 ? 16.259 55.249 48.655 1.00 37.00 186 THR A C 1
ATOM 1351 O O . THR A 1 186 ? 15.974 55.923 47.677 1.00 37.00 186 THR A O 1
ATOM 1354 N N . VAL A 1 187 ? 15.949 55.621 49.904 1.00 35.81 187 VAL A N 1
ATOM 1355 C CA . VAL A 1 187 ? 15.907 56.984 50.489 1.00 35.81 187 VAL A CA 1
ATOM 1356 C C . VAL A 1 187 ? 15.706 58.191 49.539 1.00 35.81 187 VAL A C 1
ATOM 1358 O O . VAL A 1 187 ? 16.664 58.626 48.911 1.00 35.81 187 VAL A O 1
ATOM 1361 N N . SER A 1 188 ? 14.558 58.892 49.645 1.00 31.55 188 SER A N 1
ATOM 1362 C CA . SER A 1 188 ? 14.529 60.238 50.280 1.00 31.55 188 SER A CA 1
ATOM 1363 C C . SER A 1 188 ? 13.122 60.842 50.533 1.00 31.55 188 SER A C 1
ATOM 1365 O O . SER A 1 188 ? 12.375 61.157 49.617 1.00 31.55 188 SER A O 1
ATOM 1367 N N . THR A 1 189 ? 12.851 61.141 51.810 1.00 33.06 189 THR A N 1
ATOM 1368 C CA . THR A 1 189 ? 12.105 62.313 52.345 1.00 33.06 189 THR A CA 1
ATOM 1369 C C . THR A 1 189 ? 10.642 62.667 51.959 1.00 33.06 189 THR A C 1
ATOM 1371 O O . THR A 1 189 ? 10.409 63.589 51.183 1.00 33.06 189 THR A O 1
ATOM 1374 N N . THR A 1 190 ? 9.712 62.239 52.833 1.00 36.28 190 THR A N 1
ATOM 1375 C CA . THR A 1 190 ? 8.643 63.078 53.470 1.00 36.28 190 THR A CA 1
ATOM 1376 C C . THR A 1 190 ? 7.398 63.488 52.608 1.00 36.28 190 THR A C 1
ATOM 1378 O O . THR A 1 190 ? 7.327 63.067 51.461 1.00 36.28 190 THR A O 1
ATOM 1381 N N . PRO A 1 191 ? 6.306 64.094 53.160 1.00 50.34 191 PRO A N 1
ATOM 1382 C CA . PRO A 1 191 ? 5.090 63.313 53.471 1.00 50.34 191 PRO A CA 1
ATOM 1383 C C . PRO A 1 191 ? 3.741 64.005 53.087 1.00 50.34 191 PRO A C 1
ATOM 1385 O O . PRO A 1 191 ? 3.741 64.979 52.341 1.00 50.34 191 PRO A O 1
ATOM 1388 N N . ASN A 1 192 ? 2.624 63.546 53.695 1.00 33.28 192 ASN A N 1
ATOM 1389 C CA . ASN A 1 192 ? 1.203 63.975 53.575 1.00 33.28 192 ASN A CA 1
ATOM 1390 C C . ASN A 1 192 ? 0.406 63.309 52.421 1.00 33.28 192 ASN A C 1
ATOM 1392 O O . ASN A 1 192 ? 0.950 63.121 51.342 1.00 33.28 192 ASN A O 1
ATOM 1396 N N . THR A 1 193 ? -0.878 62.922 52.562 1.00 31.55 193 THR A N 1
ATOM 1397 C CA . THR A 1 193 ? -1.809 62.937 53.728 1.00 31.55 193 THR A CA 1
ATOM 1398 C C . THR A 1 193 ? -2.976 61.937 53.558 1.00 31.55 193 THR A C 1
ATOM 1400 O O . THR A 1 193 ? -3.295 61.558 52.438 1.00 31.55 193 THR A O 1
ATOM 1403 N N . THR A 1 194 ? -3.672 61.642 54.670 1.00 33.81 194 THR A N 1
ATOM 1404 C CA . THR A 1 194 ? -5.100 61.226 54.780 1.00 33.81 194 THR A CA 1
ATOM 1405 C C . THR A 1 194 ? -5.594 59.903 54.158 1.00 33.81 194 THR A C 1
ATOM 1407 O O . THR A 1 194 ? -5.981 59.838 52.997 1.00 33.81 194 THR A O 1
ATOM 1410 N N . ASP A 1 195 ? -5.731 58.914 55.050 1.00 27.83 195 ASP A N 1
ATOM 1411 C CA . ASP A 1 195 ? -6.895 58.016 55.284 1.00 27.83 195 ASP A CA 1
ATOM 1412 C C . ASP A 1 195 ? -8.274 58.761 55.135 1.00 27.83 195 ASP A C 1
ATOM 1414 O O . ASP A 1 195 ? -8.248 59.992 55.263 1.00 27.83 195 ASP A O 1
ATOM 1418 N N . PRO A 1 196 ? -9.475 58.127 54.961 1.00 48.31 196 PRO A N 1
ATOM 1419 C CA . PRO A 1 196 ? -9.778 56.738 55.341 1.00 48.31 196 PRO A CA 1
ATOM 1420 C C . PRO A 1 196 ? -10.782 55.887 54.503 1.00 48.31 196 PRO A C 1
ATOM 1422 O O . PRO A 1 196 ? -11.647 56.393 53.796 1.00 48.31 196 PRO A O 1
ATOM 1425 N N . THR A 1 197 ? -10.700 54.562 54.715 1.00 34.06 197 THR A N 1
ATOM 1426 C CA . THR A 1 197 ? -11.780 53.531 54.815 1.00 34.06 197 THR A CA 1
ATOM 1427 C C . THR A 1 197 ? -13.043 53.541 53.920 1.00 34.06 197 THR A C 1
ATOM 1429 O O . THR A 1 197 ? -13.800 54.505 53.915 1.00 34.06 197 THR A O 1
ATOM 1432 N N . VAL A 1 198 ? -13.450 52.354 53.428 1.00 31.81 198 VAL A N 1
ATOM 1433 C CA . VAL A 1 198 ? -14.546 51.504 53.995 1.00 31.81 198 VAL A CA 1
ATOM 1434 C C . VAL A 1 198 ? -14.709 50.207 53.170 1.00 31.81 198 VAL A C 1
ATOM 1436 O O . VAL A 1 198 ? -14.449 50.191 51.973 1.00 31.81 198 VAL A O 1
ATOM 1439 N N . SER A 1 199 ? -15.144 49.115 53.815 1.00 35.66 199 SER A N 1
ATOM 1440 C CA . SER A 1 199 ? -15.506 47.830 53.187 1.00 35.66 199 SER A CA 1
ATOM 1441 C C . SER A 1 199 ? -17.022 47.598 53.217 1.00 35.66 199 SER A C 1
ATOM 1443 O O . SER A 1 199 ? -17.634 47.816 54.264 1.00 35.66 199 SER A O 1
ATOM 1445 N N . THR A 1 200 ? -17.607 47.087 52.125 1.00 29.84 200 THR A N 1
ATOM 1446 C CA . THR A 1 200 ? -18.951 46.475 52.103 1.00 29.84 200 THR A CA 1
ATOM 1447 C C . THR A 1 200 ? -19.079 45.357 51.057 1.00 29.84 200 THR A C 1
ATOM 1449 O O . THR A 1 200 ? -18.636 45.476 49.918 1.00 29.84 200 THR A O 1
ATOM 1452 N N . THR A 1 201 ? -19.757 44.278 51.451 1.00 35.50 201 THR A N 1
ATOM 1453 C CA . THR A 1 201 ? -20.334 43.210 50.608 1.00 35.50 201 THR A CA 1
ATOM 1454 C C . THR A 1 201 ? -21.872 43.421 50.503 1.00 35.50 201 THR A C 1
ATOM 1456 O O . THR A 1 201 ? -22.356 44.452 50.974 1.00 35.50 201 THR A O 1
ATOM 1459 N N . PRO A 1 202 ? -22.700 42.470 50.017 1.00 58.22 202 PRO A N 1
ATOM 1460 C CA . PRO A 1 202 ? -22.817 41.926 48.646 1.00 58.22 202 PRO A CA 1
ATOM 1461 C C . PRO A 1 202 ? -24.273 42.001 48.082 1.00 58.22 202 PRO A C 1
ATOM 1463 O O . PRO A 1 202 ? -25.197 42.174 48.872 1.00 58.22 202 PRO A O 1
ATOM 1466 N N . ASN A 1 203 ? -24.524 41.759 46.771 1.00 29.00 203 ASN A N 1
ATOM 1467 C CA . ASN A 1 203 ? -25.676 40.923 46.321 1.00 29.00 203 ASN A CA 1
ATOM 1468 C C . ASN A 1 203 ? -25.847 40.620 44.804 1.00 29.00 203 ASN A C 1
ATOM 1470 O O . ASN A 1 203 ? -25.676 41.475 43.944 1.00 29.00 203 ASN A O 1
ATOM 1474 N N . ILE A 1 204 ? -26.312 39.385 44.575 1.00 40.31 204 ILE A N 1
ATOM 1475 C CA . ILE A 1 204 ? -27.207 38.774 43.555 1.00 40.31 204 ILE A CA 1
ATOM 1476 C C . ILE A 1 204 ? -27.958 39.685 42.541 1.00 40.31 204 ILE A C 1
ATOM 1478 O O . ILE A 1 204 ? -28.681 40.587 42.963 1.00 40.31 204 ILE A O 1
ATOM 1482 N N . THR A 1 205 ? -27.987 39.308 41.242 1.00 28.03 205 THR A N 1
ATOM 1483 C CA . THR A 1 205 ? -29.235 39.098 40.433 1.00 28.03 205 THR A CA 1
ATOM 1484 C C . THR A 1 205 ? -29.012 38.418 39.061 1.00 28.03 205 THR A C 1
ATOM 1486 O O . THR A 1 205 ? -27.940 38.531 38.477 1.00 28.03 205 THR A O 1
ATOM 1489 N N . ASP A 1 206 ? -30.055 37.736 38.564 1.00 32.00 206 ASP A N 1
ATOM 1490 C CA . ASP A 1 206 ? -30.253 37.175 37.203 1.00 32.00 206 ASP A CA 1
ATOM 1491 C C . ASP A 1 206 ? -31.397 37.946 36.495 1.00 32.00 206 ASP A C 1
ATOM 1493 O O . ASP A 1 206 ? -32.235 38.528 37.199 1.00 32.00 206 ASP A O 1
ATOM 1497 N N . PRO A 1 207 ? -31.438 38.025 35.146 1.00 42.44 207 PRO A N 1
ATOM 1498 C CA . PRO A 1 207 ? -32.630 37.497 34.454 1.00 42.44 207 PRO A CA 1
ATOM 1499 C C . PRO A 1 207 ? -32.414 36.908 33.034 1.00 42.44 207 PRO A C 1
ATOM 1501 O O . PRO A 1 207 ? -31.516 37.287 32.282 1.00 42.44 207 PRO A O 1
ATOM 1504 N N . THR A 1 208 ? -33.381 36.087 32.604 1.00 34.94 208 THR A N 1
ATOM 1505 C CA . THR A 1 208 ? -33.518 35.478 31.257 1.00 34.94 208 THR A CA 1
ATOM 1506 C C . THR A 1 208 ? -34.633 36.124 30.394 1.00 34.94 208 THR A C 1
ATOM 1508 O O . THR A 1 208 ? -35.388 36.943 30.915 1.00 34.94 208 THR A O 1
ATOM 1511 N N . VAL A 1 209 ? -34.762 35.736 29.096 1.00 32.41 209 VAL A N 1
ATOM 1512 C CA . VAL A 1 209 ? -36.023 35.403 28.335 1.00 32.41 209 VAL A CA 1
ATOM 1513 C C . VAL A 1 209 ? -36.003 35.702 26.799 1.00 32.41 209 VAL A C 1
ATOM 1515 O O . VAL A 1 209 ? -36.035 36.850 26.380 1.00 32.41 209 VAL A O 1
ATOM 1518 N N . SER A 1 210 ? -36.066 34.621 25.991 1.00 30.67 210 SER A N 1
ATOM 1519 C CA . SER A 1 210 ? -36.875 34.325 24.760 1.00 30.67 210 SER A CA 1
ATOM 1520 C C . SER A 1 210 ? -37.086 35.294 23.558 1.00 30.67 210 SER A C 1
ATOM 1522 O O . SER A 1 210 ? -37.468 36.447 23.734 1.00 30.67 210 SER A O 1
ATOM 1524 N N . THR A 1 211 ? -37.089 34.743 22.318 1.00 30.05 211 THR A N 1
ATOM 1525 C CA . THR A 1 211 ? -38.285 34.736 21.408 1.00 30.05 211 THR A CA 1
ATOM 1526 C C . THR A 1 211 ? -38.200 33.806 20.158 1.00 30.05 211 THR A C 1
ATOM 1528 O O . THR A 1 211 ? -37.367 33.983 19.281 1.00 30.05 211 THR A O 1
ATOM 1531 N N . THR A 1 212 ? -39.127 32.833 20.107 1.00 29.97 212 THR A N 1
ATOM 1532 C CA . THR A 1 212 ? -39.931 32.215 18.996 1.00 29.97 212 THR A CA 1
ATOM 1533 C C . THR A 1 212 ? -39.731 32.626 17.506 1.00 29.97 212 THR A C 1
ATOM 1535 O O . THR A 1 212 ? -39.497 33.793 17.214 1.00 29.97 212 THR A O 1
ATOM 1538 N N . SER A 1 213 ? -40.020 31.793 16.474 1.00 33.50 213 SER A N 1
ATOM 1539 C CA . SER A 1 213 ? -41.353 31.176 16.185 1.00 33.50 213 SER A CA 1
ATOM 1540 C C . SER A 1 213 ? -41.406 30.118 15.037 1.00 33.50 213 SER A C 1
ATOM 1542 O O . SER A 1 213 ? -40.890 30.417 13.970 1.00 33.50 213 SER A O 1
ATOM 1544 N N . ASN A 1 214 ? -42.165 29.013 15.239 1.00 31.22 214 ASN A N 1
ATOM 1545 C CA . ASN A 1 214 ? -43.058 28.207 14.332 1.00 31.22 214 ASN A CA 1
ATOM 1546 C C . ASN A 1 214 ? -42.583 27.764 12.901 1.00 31.22 214 ASN A C 1
ATOM 1548 O O . ASN A 1 214 ? -41.566 28.236 12.426 1.00 31.22 214 ASN A O 1
ATOM 1552 N N . ILE A 1 215 ? -43.215 26.876 12.093 1.00 34.47 215 ILE A N 1
ATOM 1553 C CA . ILE A 1 215 ? -44.419 25.970 12.091 1.00 34.47 215 ILE A CA 1
ATOM 1554 C C . ILE A 1 215 ? -43.989 24.605 11.414 1.00 34.47 215 ILE A C 1
ATOM 1556 O O . ILE A 1 215 ? -42.788 24.416 11.276 1.00 34.47 215 ILE A O 1
ATOM 1560 N N . THR A 1 216 ? -44.746 23.572 10.963 1.00 27.31 216 THR A N 1
ATOM 1561 C CA . THR A 1 216 ? -46.160 23.306 10.538 1.00 27.31 216 THR A CA 1
ATOM 1562 C C . THR A 1 216 ? -46.505 21.779 10.678 1.00 27.31 216 THR A C 1
ATOM 1564 O O . THR A 1 216 ? -45.796 21.086 11.396 1.00 27.31 216 THR A O 1
ATOM 1567 N N . ASP A 1 217 ? -47.546 21.240 10.005 1.00 27.75 217 ASP A N 1
ATOM 1568 C CA . ASP A 1 217 ? -48.015 19.819 9.996 1.00 27.75 217 ASP A CA 1
ATOM 1569 C C . ASP A 1 217 ? -48.578 19.410 8.596 1.00 27.75 217 ASP A C 1
ATOM 1571 O O . ASP A 1 217 ? -48.849 20.314 7.796 1.00 27.75 217 ASP A O 1
ATOM 1575 N N . PRO A 1 218 ? -48.750 18.103 8.259 1.00 39.72 218 PRO A N 1
ATOM 1576 C CA . PRO A 1 218 ? -50.105 17.633 7.894 1.00 39.72 218 PRO A CA 1
ATOM 1577 C C . PRO A 1 218 ? -50.532 16.190 8.317 1.00 39.72 218 PRO A C 1
ATOM 1579 O O . PRO A 1 218 ? -49.973 15.182 7.891 1.00 39.72 218 PRO A O 1
ATOM 1582 N N . THR A 1 219 ? -51.672 16.149 9.017 1.00 30.20 219 THR A N 1
ATOM 1583 C CA . THR A 1 219 ? -52.627 15.063 9.387 1.00 30.20 219 THR A CA 1
ATOM 1584 C C . THR A 1 219 ? -53.057 13.943 8.381 1.00 30.20 219 THR A C 1
ATOM 1586 O O . THR A 1 219 ? -52.888 14.076 7.174 1.00 30.20 219 THR A O 1
ATOM 1589 N N . VAL A 1 220 ? -53.831 12.954 8.915 1.00 29.25 220 VAL A N 1
ATOM 1590 C CA . VAL A 1 220 ? -54.789 11.974 8.282 1.00 29.25 220 VAL A CA 1
ATOM 1591 C C . VAL A 1 220 ? -54.213 10.591 7.880 1.00 29.25 220 VAL A C 1
ATOM 1593 O O . VAL A 1 220 ? -53.112 10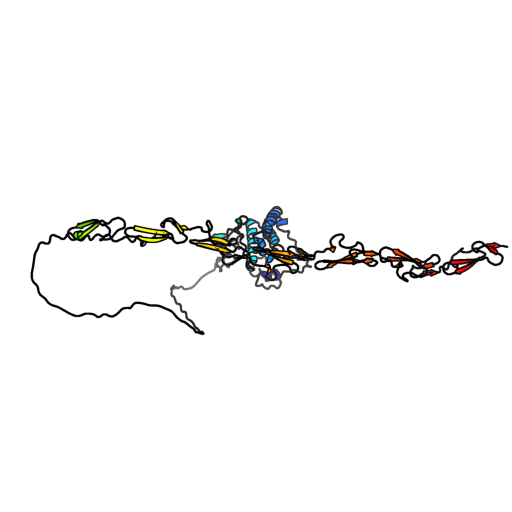.533 7.359 1.00 29.25 220 VAL A O 1
ATOM 1596 N N . SER A 1 221 ? -54.898 9.424 7.950 1.00 26.20 221 SER A N 1
ATOM 1597 C CA . SER A 1 221 ? -55.964 8.818 8.811 1.00 26.20 221 SER A CA 1
ATOM 1598 C C . SER A 1 221 ? -56.373 7.442 8.225 1.00 26.20 221 SER A C 1
ATOM 1600 O O . SER A 1 221 ? -56.471 7.356 7.003 1.00 26.20 221 SER A O 1
ATOM 1602 N N . THR A 1 222 ? -56.692 6.406 9.030 1.00 27.19 222 THR A N 1
ATOM 1603 C CA . THR A 1 222 ? -57.926 5.554 8.945 1.00 27.19 222 THR A CA 1
ATOM 1604 C C . THR A 1 222 ? -57.876 4.272 9.809 1.00 27.19 222 THR A C 1
ATOM 1606 O O . THR A 1 222 ? -56.820 3.759 10.157 1.00 27.19 222 THR A O 1
ATOM 1609 N N . THR A 1 223 ? -59.065 3.777 10.173 1.00 29.06 223 THR A N 1
ATOM 1610 C CA . THR A 1 223 ? -59.399 2.535 10.922 1.00 29.06 223 THR A CA 1
ATOM 1611 C C . THR A 1 223 ? -60.220 1.596 9.972 1.00 29.06 223 THR A C 1
ATOM 1613 O O . THR A 1 223 ? -60.213 1.925 8.781 1.00 29.06 223 THR A O 1
ATOM 1616 N N . PRO A 1 224 ? -60.950 0.493 10.337 1.00 41.88 224 PRO A N 1
ATOM 1617 C CA . PRO A 1 224 ? -61.350 -0.020 11.670 1.00 41.88 224 PRO A CA 1
ATOM 1618 C C . PRO A 1 224 ? -61.506 -1.564 11.868 1.00 41.88 224 PRO A C 1
ATOM 1620 O O . PRO A 1 224 ? -61.347 -2.347 10.940 1.00 41.88 224 PRO A O 1
ATOM 1623 N N . SER A 1 225 ? -62.000 -1.945 13.067 1.00 29.61 225 SER A N 1
ATOM 1624 C CA . SER A 1 225 ? -62.817 -3.156 13.368 1.00 29.61 225 SER A CA 1
ATOM 1625 C C . SER A 1 225 ? -62.123 -4.538 13.322 1.00 29.61 225 SER A C 1
ATOM 1627 O O . SER A 1 225 ? -61.224 -4.760 12.529 1.00 29.61 225 SER A O 1
ATOM 1629 N N . THR A 1 226 ? -62.471 -5.562 14.121 1.00 28.34 226 THR A N 1
ATOM 1630 C CA . THR A 1 226 ? -63.439 -5.773 15.241 1.00 28.34 226 THR A CA 1
ATOM 1631 C C . THR A 1 226 ? -62.949 -7.006 16.060 1.00 28.34 226 THR A C 1
ATOM 1633 O O . THR A 1 226 ? -62.028 -7.676 15.611 1.00 28.34 226 THR A O 1
ATOM 1636 N N . THR A 1 227 ? -63.441 -7.413 17.244 1.00 28.50 227 THR A N 1
ATOM 1637 C CA . THR A 1 227 ? -64.726 -7.193 17.954 1.00 28.50 227 THR A CA 1
ATOM 1638 C C . THR A 1 227 ? -64.544 -7.341 19.483 1.00 28.50 227 THR A C 1
ATOM 1640 O O . THR A 1 227 ? -63.522 -7.838 19.939 1.00 28.50 227 THR A O 1
ATOM 1643 N N . ASN A 1 228 ? -65.576 -7.009 20.267 1.00 32.59 228 ASN A N 1
ATOM 1644 C CA . ASN A 1 228 ? -65.798 -7.442 21.661 1.00 32.59 228 ASN A CA 1
ATOM 1645 C C . ASN A 1 228 ? -67.248 -7.976 21.762 1.00 32.59 228 ASN A C 1
ATOM 1647 O O . ASN A 1 228 ? -68.082 -7.521 20.970 1.00 32.59 228 ASN A O 1
ATOM 1651 N N . PRO A 1 229 ? -67.573 -8.942 22.645 1.00 43.81 229 PRO A N 1
ATOM 1652 C CA . PRO A 1 229 ? -68.440 -8.599 23.797 1.00 43.81 229 PRO A CA 1
ATOM 1653 C C . PRO A 1 229 ? -68.206 -9.466 25.070 1.00 43.81 229 PRO A C 1
ATOM 1655 O O . PRO A 1 229 ? -67.731 -10.589 24.958 1.00 43.81 229 PRO A O 1
ATOM 1658 N N . THR A 1 230 ? -68.606 -9.131 26.310 1.00 34.31 230 THR A N 1
ATOM 1659 C CA . THR A 1 230 ? -69.021 -7.886 27.017 1.00 34.31 230 THR A CA 1
ATOM 1660 C C . THR A 1 230 ? -69.167 -8.192 28.532 1.00 34.31 230 THR A C 1
ATOM 1662 O O . THR A 1 230 ? -69.332 -9.354 28.891 1.00 34.31 230 THR A O 1
ATOM 1665 N N . VAL A 1 231 ? -69.283 -7.125 29.350 1.00 33.69 231 VAL A N 1
ATOM 1666 C CA . VAL A 1 231 ? -70.162 -6.918 30.546 1.00 33.69 231 VAL A CA 1
ATOM 1667 C C . VAL A 1 231 ? -69.395 -6.650 31.860 1.00 33.69 231 VAL A C 1
ATOM 1669 O O . VAL A 1 231 ? -68.591 -7.479 32.257 1.00 33.69 231 VAL A O 1
ATOM 1672 N N . SER A 1 232 ? -69.645 -5.582 32.644 1.00 30.36 232 SER A N 1
ATOM 1673 C CA . SER A 1 232 ? -70.275 -4.262 32.378 1.00 30.36 232 SER A CA 1
ATOM 1674 C C . SER A 1 232 ? -70.088 -3.294 33.576 1.00 30.36 232 SER A C 1
ATOM 1676 O O . SER A 1 232 ? -70.178 -3.744 34.710 1.00 30.36 232 SER A O 1
ATOM 1678 N N . THR A 1 233 ? -69.943 -1.981 33.304 1.00 28.20 233 THR A N 1
ATOM 1679 C CA . THR A 1 233 ? -70.418 -0.785 34.081 1.00 28.20 233 THR A CA 1
ATOM 1680 C C . THR A 1 233 ? -70.236 -0.711 35.621 1.00 28.20 233 THR A C 1
ATOM 1682 O O . THR A 1 233 ? -70.818 -1.532 36.316 1.00 28.20 233 THR A O 1
ATOM 1685 N N . THR A 1 234 ? -69.504 0.216 36.279 1.00 30.28 234 THR A N 1
ATOM 1686 C CA . THR A 1 234 ? -69.329 1.714 36.245 1.00 30.28 234 THR A CA 1
ATOM 1687 C C . THR A 1 234 ? -70.067 2.475 37.388 1.00 30.28 234 THR A C 1
ATOM 1689 O O . THR A 1 234 ? -71.021 1.922 37.927 1.00 30.28 234 THR A O 1
ATOM 1692 N N . PRO A 1 235 ? -69.624 3.691 37.821 1.00 48.81 235 PRO A N 1
ATOM 1693 C CA . PRO A 1 235 ? -69.763 4.143 39.227 1.00 48.81 235 PRO A CA 1
ATOM 1694 C C . PRO A 1 235 ? -70.406 5.548 39.456 1.00 48.81 235 PRO A C 1
ATOM 1696 O O . PRO A 1 235 ? -70.892 6.173 38.517 1.00 48.81 235 PRO A O 1
ATOM 1699 N N . SER A 1 236 ? -70.246 6.085 40.688 1.00 28.72 236 SER A N 1
ATOM 1700 C CA . SER A 1 236 ? -70.511 7.480 41.150 1.00 28.72 236 SER A CA 1
ATOM 1701 C C . SER A 1 236 ? -71.989 7.785 41.521 1.00 28.72 236 SER A C 1
ATOM 1703 O O . SER A 1 236 ? -72.875 7.112 41.010 1.00 28.72 236 SER A O 1
ATOM 1705 N N . THR A 1 237 ? -72.365 8.705 42.436 1.00 29.38 237 THR A N 1
ATOM 1706 C CA . THR A 1 237 ? -71.756 9.991 42.870 1.00 29.38 237 THR A CA 1
ATOM 1707 C C . THR A 1 237 ? -72.083 10.437 44.331 1.00 29.38 237 THR A C 1
ATOM 1709 O O . THR A 1 237 ? -73.089 10.025 44.899 1.00 29.38 237 THR A O 1
ATOM 1712 N N . THR A 1 238 ? -71.322 11.435 44.831 1.00 28.97 238 THR A N 1
ATOM 1713 C CA . THR A 1 238 ? -71.703 12.585 45.724 1.00 28.97 238 THR A CA 1
ATOM 1714 C C . THR A 1 238 ? -72.034 12.473 47.236 1.00 28.97 238 THR A C 1
ATOM 1716 O O . THR A 1 238 ? -72.850 11.675 47.679 1.00 28.97 238 THR A O 1
ATOM 1719 N N . ASP A 1 239 ? -71.439 13.438 47.961 1.00 31.27 239 ASP A N 1
ATOM 1720 C CA . ASP A 1 239 ? -71.637 13.988 49.330 1.00 31.27 239 ASP A CA 1
ATOM 1721 C C . ASP A 1 239 ? -73.039 14.656 49.530 1.00 31.27 239 ASP A C 1
ATOM 1723 O O . ASP A 1 239 ? -73.667 14.968 48.510 1.00 31.27 239 ASP A O 1
ATOM 1727 N N . PRO A 1 240 ? -73.586 14.877 50.762 1.00 42.53 240 PRO A N 1
ATOM 1728 C CA . PRO A 1 240 ? -73.263 16.085 51.559 1.00 42.53 240 PRO A CA 1
ATOM 1729 C C . PRO A 1 240 ? -73.336 15.950 53.115 1.00 42.53 240 PRO A C 1
ATOM 1731 O O . PRO A 1 240 ? -73.500 14.874 53.689 1.00 42.53 240 PRO A O 1
ATOM 1734 N N . THR A 1 241 ? -73.240 17.094 53.811 1.00 32.88 241 THR A N 1
ATOM 1735 C CA . THR A 1 241 ? -72.873 17.276 55.233 1.00 32.88 241 THR A CA 1
ATOM 1736 C C . THR A 1 241 ? -74.008 17.666 56.219 1.00 32.88 241 THR A C 1
ATOM 1738 O O . THR A 1 241 ? -75.009 18.245 55.820 1.00 32.88 241 THR A O 1
ATOM 1741 N N . VAL A 1 242 ? -73.769 17.423 57.531 1.00 33.50 242 VAL A N 1
ATOM 1742 C CA . VAL A 1 242 ? -74.249 18.151 58.754 1.00 33.50 242 VAL A CA 1
ATOM 1743 C C . VAL A 1 242 ? -75.767 18.372 59.002 1.00 33.50 242 VAL A C 1
ATOM 1745 O O . VAL A 1 242 ? -76.407 19.052 58.215 1.00 33.50 242 VAL A O 1
ATOM 1748 N N . SER A 1 243 ? -76.296 17.994 60.198 1.00 29.52 243 SER A N 1
ATOM 1749 C CA . SER A 1 243 ? -77.085 18.901 61.098 1.00 29.52 243 SER A CA 1
ATOM 1750 C C . SER A 1 243 ? -77.555 18.317 62.470 1.00 29.52 243 SER A C 1
ATOM 1752 O O . SER A 1 243 ? -78.274 17.329 62.537 1.00 29.52 243 SER A O 1
ATOM 1754 N N . THR A 1 244 ? -77.238 19.038 63.559 1.00 30.55 244 THR A N 1
ATOM 1755 C CA . THR A 1 244 ? -78.039 19.359 64.786 1.00 30.55 244 THR A CA 1
ATOM 1756 C C . THR A 1 244 ? -78.796 18.344 65.700 1.00 30.55 244 THR A C 1
ATOM 1758 O O . THR A 1 244 ? -79.980 18.087 65.501 1.00 30.55 244 THR A O 1
ATOM 1761 N N . THR A 1 245 ? -78.254 18.173 66.924 1.00 32.47 245 THR A N 1
ATOM 1762 C CA . THR A 1 245 ? -78.948 18.322 68.251 1.00 32.47 245 THR A CA 1
ATOM 1763 C C . THR A 1 245 ? -79.989 17.233 68.699 1.00 32.47 245 THR A C 1
ATOM 1765 O O . THR A 1 245 ? -80.018 16.183 68.066 1.00 32.47 245 THR A O 1
ATOM 1768 N N . PRO A 1 246 ? -80.674 17.293 69.882 1.00 51.97 246 PRO A N 1
ATOM 1769 C CA . PRO A 1 246 ? -80.452 16.251 70.904 1.00 51.97 246 PRO A CA 1
ATOM 1770 C C . PRO A 1 246 ? -81.724 15.593 71.501 1.00 51.97 246 PRO A C 1
ATOM 1772 O O . PRO A 1 246 ? -82.843 16.072 71.334 1.00 51.97 246 PRO A O 1
ATOM 1775 N N . SER A 1 247 ? -81.556 14.539 72.311 1.00 32.06 247 SER A N 1
ATOM 1776 C CA . SER A 1 247 ? -82.563 14.145 73.312 1.00 32.06 247 SER A CA 1
ATOM 1777 C C . SER A 1 247 ? -81.943 13.401 74.500 1.00 32.06 247 SER A C 1
ATOM 1779 O O . SER A 1 247 ? -80.950 12.692 74.354 1.00 32.06 247 SER A O 1
ATOM 1781 N N . THR A 1 248 ? -82.534 13.576 75.681 1.00 41.53 248 THR A N 1
ATOM 1782 C CA . THR A 1 248 ? -82.114 12.991 76.963 1.00 41.53 248 THR A CA 1
ATOM 1783 C C . THR A 1 248 ? -83.080 11.901 77.421 1.00 41.53 248 THR A C 1
ATOM 1785 O O . THR A 1 248 ? -84.272 12.186 77.485 1.00 41.53 248 THR A O 1
ATOM 1788 N N . THR A 1 249 ? -82.575 10.755 77.892 1.00 35.34 249 THR A N 1
ATOM 1789 C CA . THR A 1 249 ? -83.191 9.984 78.999 1.00 35.34 249 THR A CA 1
ATOM 1790 C C . THR A 1 249 ? -82.210 8.957 79.573 1.00 35.34 249 THR A C 1
ATOM 1792 O O . THR A 1 249 ? -81.891 7.968 78.921 1.00 35.34 249 THR A O 1
ATOM 1795 N N . ASP A 1 250 ? -81.796 9.183 80.817 1.00 36.53 250 ASP A N 1
ATOM 1796 C CA . ASP A 1 250 ? -81.506 8.137 81.815 1.00 36.53 250 ASP A CA 1
ATOM 1797 C C . ASP A 1 250 ? -82.883 7.672 82.397 1.00 36.53 250 ASP A C 1
ATOM 1799 O O . ASP A 1 250 ? -83.845 8.437 82.236 1.00 36.53 250 ASP A O 1
ATOM 1803 N N . PRO A 1 251 ? -83.070 6.503 83.064 1.00 53.06 251 PRO A N 1
ATOM 1804 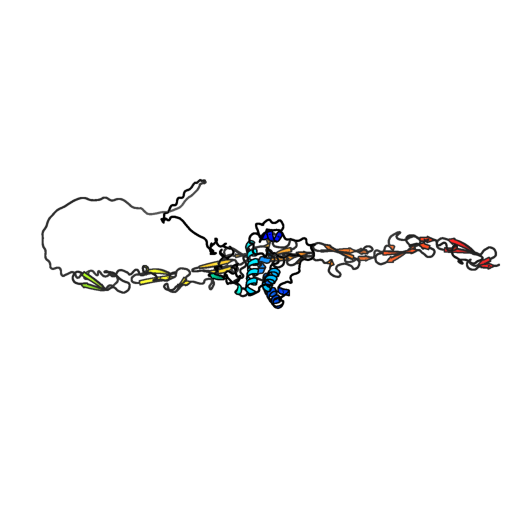C CA . PRO A 1 251 ? -82.048 5.606 83.606 1.00 53.06 251 PRO A CA 1
ATOM 1805 C C . PRO A 1 251 ? -82.242 4.095 83.357 1.00 53.06 251 PRO A C 1
ATOM 1807 O O . PRO A 1 251 ? -83.338 3.612 83.080 1.00 53.06 251 PRO A O 1
ATOM 1810 N N . THR A 1 252 ? -81.197 3.306 83.633 1.00 38.47 252 THR A N 1
ATOM 1811 C CA . THR A 1 252 ? -81.224 2.331 84.753 1.00 38.47 252 THR A CA 1
ATOM 1812 C C . THR A 1 252 ? -79.863 1.668 84.980 1.00 38.47 252 THR A C 1
ATOM 1814 O O . THR A 1 252 ? -79.255 1.106 84.074 1.00 38.47 252 THR A O 1
ATOM 1817 N N . VAL A 1 253 ? -79.405 1.676 86.234 1.00 49.44 253 VAL A N 1
ATOM 1818 C CA . VAL A 1 253 ? -78.204 0.948 86.663 1.00 49.44 253 VAL A CA 1
ATOM 1819 C C . VAL A 1 253 ? -78.513 -0.548 86.759 1.00 49.44 253 VAL A C 1
ATOM 1821 O O . VAL A 1 253 ? -79.346 -0.955 87.566 1.00 49.44 253 VAL A O 1
ATOM 1824 N N . SER A 1 254 ? -77.795 -1.368 85.989 1.00 39.66 254 SER A N 1
ATOM 1825 C CA . SER A 1 254 ? -77.778 -2.828 86.132 1.00 39.66 254 SER A CA 1
ATOM 1826 C C . SER A 1 254 ? -76.351 -3.300 86.406 1.00 39.66 254 SER A C 1
ATOM 1828 O O . SER A 1 254 ? -75.573 -3.555 85.489 1.00 39.66 254 SER A O 1
ATOM 1830 N N . THR A 1 255 ? -75.977 -3.378 87.685 1.00 44.81 255 THR A N 1
ATOM 1831 C CA . THR A 1 255 ? -74.667 -3.891 88.109 1.00 44.81 255 THR A CA 1
ATOM 1832 C C . THR A 1 255 ? -74.660 -5.418 88.131 1.00 44.81 255 THR A C 1
ATOM 1834 O O . THR A 1 255 ? -74.722 -6.036 89.197 1.00 44.81 255 THR A O 1
ATOM 1837 N N . THR A 1 256 ? -74.553 -6.047 86.962 1.00 45.16 256 THR A N 1
ATOM 1838 C CA . THR A 1 256 ? -73.980 -7.394 86.895 1.00 45.16 256 THR A CA 1
ATOM 1839 C C . THR A 1 256 ? -72.460 -7.282 87.059 1.00 45.16 256 THR A C 1
ATOM 1841 O O . THR A 1 256 ? -71.837 -6.451 86.397 1.00 45.16 256 THR A O 1
ATOM 1844 N N . PRO A 1 257 ? -71.820 -8.085 87.927 1.00 46.03 257 PRO A N 1
ATOM 1845 C CA . PRO A 1 257 ? -70.369 -8.145 87.981 1.00 46.03 257 PRO A CA 1
ATOM 1846 C C . PRO A 1 257 ? -69.873 -8.917 86.757 1.00 46.03 257 PRO A C 1
ATOM 1848 O O . PRO A 1 257 ? -69.681 -10.132 86.806 1.00 46.03 257 PRO A O 1
ATOM 1851 N N . THR A 1 258 ? -69.668 -8.214 85.642 1.00 48.38 258 THR A N 1
ATOM 1852 C CA . THR A 1 258 ? -68.812 -8.726 84.574 1.00 48.38 258 THR A CA 1
ATOM 1853 C C . THR A 1 258 ? -67.445 -8.994 85.186 1.00 48.38 258 THR A C 1
ATOM 1855 O O . THR A 1 258 ? -66.756 -8.060 85.605 1.00 48.38 258 THR A O 1
ATOM 1858 N N . THR A 1 259 ? -67.057 -10.268 85.247 1.00 54.19 259 THR A N 1
ATOM 1859 C CA . THR A 1 259 ? -65.657 -10.664 85.424 1.00 54.19 259 THR A CA 1
ATOM 1860 C C . THR A 1 259 ? -64.797 -9.799 84.506 1.00 54.19 259 THR A C 1
ATOM 1862 O O . THR A 1 259 ? -65.215 -9.610 83.358 1.00 54.19 259 THR A O 1
ATOM 1865 N N . PRO A 1 260 ? -63.646 -9.266 84.961 1.00 56.16 260 PRO A N 1
ATOM 1866 C CA . PRO A 1 260 ? -62.794 -8.464 84.095 1.00 56.16 260 PRO A CA 1
ATOM 1867 C C . PRO A 1 260 ? -62.506 -9.281 82.839 1.00 56.16 260 PRO A C 1
ATOM 1869 O O . PRO A 1 260 ? -61.960 -10.383 82.927 1.00 56.16 260 PRO A O 1
ATOM 1872 N N . VAL A 1 261 ? -62.958 -8.778 81.689 1.00 62.22 261 VAL A N 1
ATOM 1873 C CA . VAL A 1 261 ? -62.678 -9.404 80.401 1.00 62.22 261 VAL A CA 1
ATOM 1874 C C . VAL A 1 261 ? -61.200 -9.162 80.169 1.00 62.22 261 VAL A C 1
ATOM 1876 O O . VAL A 1 261 ? -60.810 -8.073 79.754 1.00 62.22 261 VAL A O 1
ATOM 1879 N N . LEU A 1 262 ? -60.393 -10.150 80.559 1.00 64.44 262 LEU A N 1
ATOM 1880 C CA . LEU A 1 262 ? -58.948 -10.128 80.399 1.00 64.44 262 LEU A CA 1
ATOM 1881 C C . LEU A 1 262 ? -58.658 -9.775 78.935 1.00 64.44 262 LEU A C 1
ATOM 1883 O O . LEU A 1 262 ? -59.168 -10.479 78.056 1.00 64.44 262 LEU A O 1
ATOM 1887 N N . PRO A 1 263 ? -57.957 -8.664 78.646 1.00 76.94 263 PRO A N 1
ATOM 1888 C CA . PRO A 1 263 ? -57.835 -8.152 77.286 1.00 76.94 263 PRO A CA 1
ATOM 1889 C C . PRO A 1 263 ? -57.178 -9.137 76.308 1.00 76.94 263 PRO A C 1
ATOM 1891 O O . PRO A 1 263 ? -57.415 -9.038 75.108 1.00 76.94 263 PRO A O 1
ATOM 1894 N N . CYS A 1 264 ? -56.439 -10.139 76.791 1.00 81.44 264 CYS A N 1
ATOM 1895 C CA . CYS A 1 264 ? -55.958 -11.248 75.971 1.00 81.44 264 CYS A CA 1
ATOM 1896 C C . CYS A 1 264 ? -57.049 -12.214 75.471 1.00 81.44 264 CYS A C 1
ATOM 1898 O O . CYS A 1 264 ? -56.822 -12.935 74.503 1.00 81.44 264 CYS A O 1
ATOM 1900 N N . GLY A 1 265 ? -58.244 -12.221 76.069 1.00 77.62 265 GLY A N 1
ATOM 1901 C CA . GLY A 1 265 ? -59.349 -13.126 75.726 1.00 77.62 265 GLY A CA 1
ATOM 1902 C C . GLY A 1 265 ? -59.973 -12.913 74.339 1.00 77.62 265 GLY A C 1
ATOM 1903 O O . GLY A 1 265 ? -60.743 -13.759 73.888 1.00 77.62 265 GLY A O 1
ATOM 1904 N N . SER A 1 266 ? -59.643 -11.816 73.651 1.00 81.62 266 SER A N 1
ATOM 1905 C CA . SER A 1 266 ? -59.987 -11.573 72.242 1.00 81.62 266 SER A CA 1
ATOM 1906 C C . SER A 1 266 ? -58.874 -11.966 71.258 1.00 81.62 266 SER A C 1
ATOM 1908 O O . SER A 1 266 ? -59.031 -11.733 70.063 1.00 81.62 266 SER A O 1
ATOM 1910 N N . ASN A 1 267 ? -57.770 -12.559 71.738 1.00 81.00 267 ASN A N 1
ATOM 1911 C CA . ASN A 1 267 ? -56.543 -12.836 70.979 1.00 81.00 267 ASN A CA 1
ATOM 1912 C C . ASN A 1 267 ? -56.026 -11.609 70.187 1.00 81.00 267 ASN A C 1
ATOM 1914 O O . ASN A 1 267 ? -55.892 -11.685 68.966 1.00 81.00 267 ASN A O 1
ATOM 1918 N N . PRO A 1 268 ? -55.729 -10.470 70.849 1.00 84.88 268 PRO A N 1
ATOM 1919 C CA . PRO A 1 268 ? -55.321 -9.238 70.165 1.00 84.88 268 PRO A CA 1
ATOM 1920 C C . PRO A 1 268 ? -53.921 -9.313 69.531 1.00 84.88 268 PRO A C 1
ATOM 1922 O O . PRO A 1 268 ? -53.597 -8.493 68.679 1.00 84.88 268 PRO A O 1
ATOM 1925 N N . CYS A 1 269 ? -53.086 -10.271 69.944 1.00 87.12 269 CYS A N 1
ATOM 1926 C CA . CYS A 1 269 ? -51.751 -10.469 69.389 1.00 87.12 269 CYS A CA 1
ATOM 1927 C C . CYS A 1 269 ? -51.827 -11.257 68.078 1.00 87.12 269 CYS A C 1
ATOM 1929 O O . CYS A 1 269 ? -52.224 -12.424 68.058 1.00 87.12 269 CYS A O 1
ATOM 1931 N N . MET A 1 270 ? -51.419 -10.623 66.985 1.00 86.56 270 MET A N 1
ATOM 1932 C CA . MET A 1 270 ? -51.329 -11.232 65.664 1.00 86.56 270 MET A CA 1
ATOM 1933 C C . MET A 1 270 ? -50.084 -12.127 65.557 1.00 86.56 270 MET A C 1
ATOM 1935 O O . MET A 1 270 ? -49.248 -12.187 66.461 1.00 86.56 270 MET A O 1
ATOM 1939 N N . ASN A 1 271 ? -49.974 -12.862 64.447 1.00 84.06 271 ASN A N 1
ATOM 1940 C CA . ASN A 1 271 ? -48.744 -13.545 64.020 1.00 84.06 271 ASN A CA 1
ATOM 1941 C C . ASN A 1 271 ? -48.095 -14.502 65.049 1.00 84.06 271 ASN A C 1
ATOM 1943 O O . ASN A 1 271 ? -46.893 -14.750 65.018 1.00 84.06 271 ASN A O 1
ATOM 1947 N N . GLY A 1 272 ? -48.892 -15.071 65.961 1.00 82.38 272 GLY A N 1
ATOM 1948 C CA . GLY A 1 272 ? -48.406 -15.990 66.998 1.00 82.38 272 GLY A CA 1
ATOM 1949 C C . GLY A 1 272 ? -47.780 -15.312 68.222 1.00 82.38 272 GLY A C 1
ATOM 1950 O O . GLY A 1 272 ? -47.154 -15.996 69.030 1.00 82.38 272 GLY A O 1
ATOM 1951 N N . GLY A 1 273 ? -47.951 -13.996 68.387 1.00 87.19 273 GLY A N 1
ATOM 1952 C CA . GLY A 1 273 ? -47.551 -13.281 69.599 1.00 87.19 273 GLY A CA 1
ATOM 1953 C C . GLY A 1 273 ? -48.238 -13.823 70.853 1.00 87.19 273 GLY A C 1
ATOM 1954 O O . GLY A 1 273 ? -49.454 -14.008 70.885 1.00 87.19 273 GLY A O 1
ATOM 1955 N N . ASN A 1 274 ? -47.464 -14.063 71.911 1.00 89.00 274 ASN A N 1
ATOM 1956 C CA . ASN A 1 274 ? -47.994 -14.569 73.172 1.00 89.00 274 ASN A CA 1
ATOM 1957 C C . ASN A 1 274 ? -48.557 -13.413 74.013 1.00 89.00 274 ASN A C 1
ATOM 1959 O O . ASN A 1 274 ? -47.831 -12.473 74.342 1.00 89.00 274 ASN A O 1
ATOM 1963 N N . CYS A 1 275 ? -49.839 -13.476 74.365 1.00 87.94 275 CYS A N 1
ATOM 1964 C CA . CYS A 1 275 ? -50.519 -12.398 75.078 1.00 87.94 275 CYS A CA 1
ATOM 1965 C C . CYS A 1 275 ? -50.371 -12.525 76.601 1.00 87.94 275 CYS A C 1
ATOM 1967 O O . CYS A 1 275 ? -50.464 -13.616 77.160 1.00 87.94 275 CYS A O 1
ATOM 1969 N N . SER A 1 276 ? -50.174 -11.393 77.279 1.00 88.75 276 SER A N 1
ATOM 1970 C CA . SER A 1 276 ? -50.115 -11.294 78.742 1.00 88.75 276 SER A CA 1
ATOM 1971 C C . SER A 1 276 ? -50.939 -10.107 79.253 1.00 88.75 276 SER A C 1
ATOM 1973 O O . SER A 1 276 ? -50.793 -8.986 78.764 1.00 88.75 276 SER A O 1
ATOM 1975 N N . ASP A 1 277 ? -51.820 -10.348 80.227 1.00 84.19 277 ASP A N 1
ATOM 1976 C CA . ASP A 1 277 ? -52.698 -9.321 80.798 1.00 84.19 277 ASP A CA 1
ATOM 1977 C C . ASP A 1 277 ? -51.987 -8.499 81.887 1.00 84.19 277 ASP A C 1
ATOM 1979 O O . ASP A 1 277 ? -51.465 -9.041 82.860 1.00 84.19 277 ASP A O 1
ATOM 1983 N N . ASN A 1 278 ? -52.052 -7.171 81.776 1.00 80.94 278 ASN A N 1
ATOM 1984 C CA . ASN A 1 278 ? -51.529 -6.197 82.738 1.00 80.94 278 ASN A CA 1
ATOM 1985 C C . ASN A 1 278 ? -52.681 -5.406 83.389 1.00 80.94 278 ASN A C 1
ATOM 1987 O O . ASN A 1 278 ? -52.733 -4.175 83.367 1.00 80.94 278 ASN A O 1
ATOM 1991 N N . GLY A 1 279 ? -53.653 -6.124 83.956 1.00 78.81 279 GLY A N 1
ATOM 1992 C CA . GLY A 1 279 ? -54.832 -5.535 84.596 1.00 78.81 279 GLY A CA 1
ATOM 1993 C C . GLY A 1 279 ? -55.898 -5.113 83.583 1.00 78.81 279 GLY A C 1
ATOM 1994 O O . GLY A 1 279 ? -56.767 -5.912 83.251 1.00 78.81 279 GLY A O 1
ATOM 1995 N N . THR A 1 280 ? -55.860 -3.859 83.121 1.00 78.06 280 THR A N 1
ATOM 1996 C CA . THR A 1 280 ? -56.798 -3.319 82.110 1.00 78.06 280 THR A CA 1
ATOM 1997 C C . THR A 1 280 ? -56.180 -3.150 80.721 1.00 78.06 280 THR A C 1
ATOM 1999 O O . THR A 1 280 ? -56.895 -2.826 79.775 1.00 78.06 280 THR A O 1
ATOM 2002 N N . SER A 1 281 ? -54.874 -3.381 80.577 1.00 77.88 281 SER A N 1
ATOM 2003 C CA . SER A 1 281 ? -54.168 -3.449 79.294 1.00 77.88 281 SER A CA 1
ATOM 2004 C C . SER A 1 281 ? -53.579 -4.845 79.071 1.00 77.88 281 SER A C 1
ATOM 2006 O O . SER A 1 281 ? -53.562 -5.677 79.977 1.00 77.88 281 SER A O 1
ATOM 2008 N N . PHE A 1 282 ? -53.089 -5.104 77.862 1.00 84.88 282 PHE A N 1
ATOM 2009 C CA . PHE A 1 282 ? -52.358 -6.317 77.496 1.00 84.88 282 PHE A CA 1
ATOM 2010 C C . PHE A 1 282 ? -50.973 -5.947 76.956 1.00 84.88 282 PHE A C 1
ATOM 2012 O O . PHE A 1 282 ? -50.772 -4.837 76.458 1.00 84.88 282 PHE A O 1
ATOM 2019 N N . SER A 1 283 ? -50.030 -6.883 77.023 1.00 86.50 283 SER A N 1
ATOM 2020 C CA . SER A 1 283 ? -48.773 -6.843 76.273 1.00 86.50 283 SER A CA 1
ATOM 2021 C C . SER A 1 283 ? -48.597 -8.116 75.455 1.00 86.50 283 SER A C 1
ATOM 2023 O O . SER A 1 283 ? -48.717 -9.224 75.983 1.00 86.50 283 SER A O 1
ATOM 2025 N N . CYS A 1 284 ? -48.276 -7.952 74.175 1.00 87.56 284 CYS A N 1
ATOM 2026 C CA . CYS A 1 284 ? -47.890 -9.047 73.299 1.00 87.56 284 CYS A CA 1
ATOM 2027 C C . CYS A 1 284 ? -46.373 -9.261 73.355 1.00 87.56 284 CYS A C 1
ATOM 2029 O O . CYS A 1 284 ? -45.596 -8.327 73.167 1.00 87.56 284 CYS A O 1
ATOM 2031 N N . SER A 1 285 ? -45.948 -10.497 73.605 1.00 88.75 285 SER A N 1
ATOM 2032 C CA . SER A 1 285 ? -44.568 -10.939 73.419 1.00 88.75 285 SER A CA 1
ATOM 2033 C C . SER A 1 285 ? -44.453 -11.544 72.021 1.00 88.75 285 SER A C 1
ATOM 2035 O O . SER A 1 285 ? -44.958 -12.639 71.766 1.00 88.75 285 SER A O 1
ATOM 2037 N N . CYS A 1 286 ? -43.870 -10.781 71.100 1.00 86.94 286 CYS A N 1
ATOM 2038 C CA . CYS A 1 286 ? -43.841 -11.114 69.680 1.00 86.94 286 CYS A CA 1
ATOM 2039 C C . CYS A 1 286 ? -42.697 -12.079 69.321 1.00 86.94 286 CYS A C 1
ATOM 2041 O O . CYS A 1 286 ? -41.634 -12.013 69.946 1.00 86.94 286 CYS A O 1
ATOM 2043 N N . PRO A 1 287 ? -42.872 -12.956 68.312 1.00 86.62 287 PRO A N 1
ATOM 2044 C CA . PRO A 1 287 ? -41.764 -13.714 67.741 1.00 86.62 287 PRO A CA 1
ATOM 2045 C C . PRO A 1 287 ? -40.772 -12.789 67.017 1.00 86.62 287 PRO A C 1
ATOM 2047 O O . PRO A 1 287 ? -41.083 -11.641 66.697 1.00 86.62 287 PRO A O 1
ATOM 2050 N N . VAL A 1 288 ? -39.580 -13.307 66.712 1.00 83.94 288 VAL A N 1
ATOM 2051 C CA . VAL A 1 288 ? -38.624 -12.624 65.821 1.00 83.94 288 VAL A CA 1
ATOM 2052 C C . VAL A 1 288 ? -39.276 -12.413 64.445 1.00 83.94 288 VAL A C 1
ATOM 2054 O O . VAL A 1 288 ? -39.996 -13.296 63.981 1.00 83.94 288 VAL A O 1
ATOM 2057 N N . GLY A 1 289 ? -39.050 -11.248 63.829 1.00 81.31 289 GLY A N 1
ATOM 2058 C CA . GLY A 1 289 ? -39.731 -10.805 62.600 1.00 81.31 289 GLY A CA 1
ATOM 2059 C C . GLY A 1 289 ? -40.986 -9.949 62.839 1.00 81.31 289 GLY A C 1
ATOM 2060 O O . GLY A 1 289 ? -41.565 -9.439 61.886 1.00 81.31 289 GLY A O 1
ATOM 2061 N N . TYR A 1 290 ? -41.399 -9.741 64.098 1.00 86.94 290 TYR A N 1
ATOM 2062 C CA . TYR A 1 290 ? -42.609 -8.982 64.445 1.00 86.94 290 TYR A CA 1
ATOM 2063 C C . TYR A 1 290 ? -42.355 -7.916 65.519 1.00 86.94 290 TYR A C 1
ATOM 2065 O O . TYR A 1 290 ? -41.486 -8.064 66.380 1.00 86.94 290 TYR A O 1
ATOM 2073 N N . THR A 1 291 ? -43.123 -6.826 65.475 1.00 85.06 291 THR A N 1
ATOM 2074 C CA . THR A 1 291 ? -42.940 -5.632 66.316 1.00 85.06 291 THR A CA 1
ATOM 2075 C C . THR A 1 291 ? -44.274 -4.971 66.699 1.00 85.06 291 THR A C 1
ATOM 2077 O O . THR A 1 291 ? -45.348 -5.505 66.433 1.00 85.06 291 THR A O 1
ATOM 2080 N N . ALA A 1 292 ? -44.211 -3.798 67.334 1.00 84.38 292 ALA A N 1
ATOM 2081 C CA . ALA A 1 292 ? -45.354 -3.015 67.809 1.00 84.38 292 ALA A CA 1
ATOM 2082 C C . ALA A 1 292 ? -46.264 -3.761 68.813 1.00 84.38 292 ALA A C 1
ATOM 2084 O O . ALA A 1 292 ? -45.962 -4.854 69.290 1.00 84.38 292 ALA A O 1
ATOM 2085 N N . GLN A 1 293 ? -47.362 -3.118 69.225 1.00 83.56 293 GLN A N 1
ATOM 2086 C CA . GLN A 1 293 ? -48.211 -3.609 70.319 1.00 83.56 293 GLN A CA 1
ATOM 2087 C C . GLN A 1 293 ? -49.038 -4.851 69.942 1.00 83.56 293 GLN A C 1
ATOM 2089 O O . GLN A 1 293 ? -49.460 -5.579 70.840 1.00 83.56 293 GLN A O 1
ATOM 2094 N N . LEU A 1 294 ? -49.269 -5.095 68.648 1.00 86.56 294 LEU A N 1
ATOM 2095 C CA . LEU A 1 294 ? -50.105 -6.190 68.141 1.00 86.56 294 LEU A CA 1
ATOM 2096 C C . LEU A 1 294 ? -49.300 -7.318 67.475 1.00 86.56 294 LEU A C 1
ATOM 2098 O O . LEU A 1 294 ? -49.905 -8.270 66.993 1.00 86.56 294 LEU A O 1
ATOM 2102 N N . CYS A 1 295 ? -47.963 -7.256 67.482 1.00 87.56 295 CYS A N 1
ATOM 2103 C CA . CYS A 1 295 ? -47.086 -8.126 66.684 1.00 87.56 295 CYS A CA 1
ATOM 2104 C C . CYS A 1 295 ? -47.309 -7.974 65.175 1.00 87.56 295 CYS A C 1
ATOM 2106 O O . CYS A 1 295 ? -47.463 -8.954 64.445 1.00 87.56 295 CYS A O 1
ATOM 2108 N N . ASP A 1 296 ? -47.311 -6.721 64.725 1.00 89.12 296 ASP A N 1
ATOM 2109 C CA . ASP A 1 296 ? -47.293 -6.342 63.318 1.00 89.12 296 ASP A CA 1
ATOM 2110 C C . ASP A 1 296 ? -45.987 -6.802 62.645 1.00 89.12 296 ASP A C 1
ATOM 2112 O O . ASP A 1 296 ? -44.948 -6.954 63.292 1.00 89.12 296 ASP A O 1
ATOM 2116 N N . ASP A 1 297 ? -46.052 -7.041 61.338 1.00 88.62 297 ASP A N 1
ATOM 2117 C CA . ASP A 1 297 ? -44.937 -7.512 60.507 1.00 88.62 297 ASP A CA 1
ATOM 2118 C C . ASP A 1 297 ? -43.799 -6.475 60.450 1.00 88.62 297 ASP A C 1
ATOM 2120 O O . ASP A 1 297 ? -44.048 -5.290 60.199 1.00 88.62 297 ASP A O 1
ATOM 2124 N N . ILE A 1 298 ? -42.546 -6.888 60.675 1.00 89.50 298 ILE A N 1
ATOM 2125 C CA . ILE A 1 298 ? -41.402 -6.001 60.432 1.00 89.50 298 ILE A CA 1
ATOM 2126 C C . ILE A 1 298 ? -41.181 -5.931 58.921 1.00 89.50 298 ILE A C 1
ATOM 2128 O O . ILE A 1 298 ? -40.855 -6.921 58.275 1.00 89.50 298 ILE A O 1
ATOM 2132 N N . ASN A 1 299 ? -41.301 -4.733 58.350 1.00 88.19 299 ASN A N 1
ATOM 2133 C CA . ASN A 1 299 ? -40.870 -4.500 56.978 1.00 88.19 299 ASN A CA 1
ATOM 2134 C C . ASN A 1 299 ? -39.339 -4.342 56.943 1.00 88.19 299 ASN A C 1
ATOM 2136 O O . ASN A 1 299 ? -38.820 -3.225 57.015 1.00 88.19 299 ASN A O 1
ATOM 2140 N N . GLU A 1 300 ? -38.600 -5.453 56.882 1.00 91.19 300 GLU A N 1
ATOM 2141 C CA . GLU A 1 300 ? -37.137 -5.425 56.795 1.00 91.19 300 GLU A CA 1
ATOM 2142 C C . GLU A 1 300 ? -36.646 -4.745 55.510 1.00 91.19 300 GLU A C 1
ATOM 2144 O O . GLU A 1 300 ? -35.623 -4.065 55.545 1.00 91.19 300 GLU A O 1
ATOM 2149 N N . CYS A 1 301 ? -37.415 -4.796 54.416 1.00 90.69 301 CYS A N 1
ATOM 2150 C CA . CYS A 1 301 ? -37.117 -4.055 53.182 1.00 90.69 301 CYS A CA 1
ATOM 2151 C C . CYS A 1 301 ? -37.161 -2.521 53.331 1.00 90.69 301 CYS A C 1
ATOM 2153 O O . CYS A 1 301 ? -36.718 -1.807 52.433 1.00 90.69 301 CYS A O 1
ATOM 2155 N N . SER A 1 302 ? -37.657 -1.998 54.458 1.00 88.44 302 SER A N 1
ATOM 2156 C CA . SER A 1 302 ? -37.576 -0.574 54.816 1.00 88.44 302 SER A CA 1
ATOM 2157 C C . SER A 1 302 ? -36.288 -0.212 55.575 1.00 88.44 302 SER A C 1
ATOM 2159 O O . SER A 1 302 ? -36.092 0.951 55.929 1.00 88.44 302 SER A O 1
ATOM 2161 N N . GLN A 1 303 ? -35.411 -1.184 55.849 1.00 85.38 303 GLN A N 1
ATOM 2162 C CA . GLN A 1 303 ? -34.115 -0.978 56.496 1.00 85.38 303 GLN A CA 1
ATOM 2163 C C . GLN A 1 303 ? -33.010 -0.811 55.443 1.00 85.38 303 GLN A C 1
ATOM 2165 O O . GLN A 1 303 ? -32.942 -1.544 54.456 1.00 85.38 303 GLN A O 1
ATOM 2170 N N . ALA A 1 304 ? -32.116 0.158 55.652 1.00 78.75 304 ALA A N 1
ATOM 2171 C CA . ALA A 1 304 ? -31.021 0.417 54.721 1.00 78.75 304 ALA A CA 1
ATOM 2172 C C . ALA A 1 304 ? -30.036 -0.766 54.659 1.00 78.75 304 ALA A C 1
ATOM 2174 O O . ALA A 1 304 ? -29.606 -1.274 55.692 1.00 78.75 304 ALA A O 1
ATOM 2175 N N . ASN A 1 305 ? -29.628 -1.140 53.442 1.00 82.00 305 ASN A N 1
ATOM 2176 C CA . ASN A 1 305 ? -28.617 -2.170 53.153 1.00 82.00 305 ASN A CA 1
ATOM 2177 C C . ASN A 1 305 ? -28.964 -3.598 53.638 1.00 82.00 305 ASN A C 1
ATOM 2179 O O . ASN A 1 305 ? -28.062 -4.392 53.896 1.00 82.00 305 ASN A O 1
ATOM 2183 N N . ILE A 1 306 ? -30.255 -3.936 53.752 1.00 89.44 306 ILE A N 1
ATOM 2184 C CA . ILE A 1 306 ? -30.716 -5.286 54.135 1.00 89.44 306 ILE A CA 1
ATOM 2185 C C . ILE A 1 306 ? -30.437 -6.353 53.049 1.00 89.44 306 ILE A C 1
ATOM 2187 O O . ILE A 1 306 ? -30.168 -7.512 53.360 1.00 89.44 306 ILE A O 1
ATOM 2191 N N . CYS A 1 307 ? -30.454 -5.948 51.775 1.00 92.75 307 CYS A N 1
ATOM 2192 C CA . CYS A 1 307 ? -30.109 -6.762 50.607 1.00 92.75 307 CYS A CA 1
ATOM 2193 C C . CYS A 1 307 ? -28.922 -6.149 49.852 1.00 92.75 307 CYS A C 1
ATOM 2195 O O . CYS A 1 307 ? -28.548 -4.997 50.088 1.00 92.75 307 CYS A O 1
ATOM 2197 N N . HIS A 1 308 ? -28.350 -6.904 48.912 1.00 94.56 308 HIS A N 1
ATOM 2198 C CA . HIS A 1 308 ? -27.320 -6.392 48.013 1.00 94.56 308 HIS A CA 1
ATOM 2199 C C . HIS A 1 308 ? -27.847 -5.230 47.152 1.00 94.56 308 HIS A C 1
ATOM 2201 O O . HIS A 1 308 ? -29.021 -5.208 46.790 1.00 94.56 308 HIS A O 1
ATOM 2207 N N . ALA A 1 309 ? -26.972 -4.305 46.742 1.00 92.62 309 ALA A N 1
ATOM 2208 C CA . ALA A 1 309 ? -27.351 -3.185 45.870 1.00 92.62 309 ALA A CA 1
ATOM 2209 C C . ALA A 1 309 ? -27.911 -3.638 44.504 1.00 92.62 309 ALA A C 1
ATOM 2211 O O . ALA A 1 309 ? -28.690 -2.920 43.887 1.00 92.62 309 ALA A O 1
ATOM 2212 N N . GLN A 1 310 ? -27.540 -4.846 44.061 1.00 95.19 310 GLN A N 1
ATOM 2213 C CA . GLN A 1 310 ? -28.072 -5.512 42.865 1.00 95.19 310 GLN A CA 1
ATOM 2214 C C . GLN A 1 310 ? -29.045 -6.652 43.209 1.00 95.19 310 GLN A C 1
ATOM 2216 O O . GLN A 1 310 ? -29.011 -7.726 42.606 1.00 95.19 310 GLN A O 1
ATOM 2221 N N . ALA A 1 311 ? -29.895 -6.438 44.215 1.00 95.31 311 ALA A N 1
ATOM 2222 C CA . ALA A 1 311 ? -30.970 -7.348 44.584 1.00 95.31 311 ALA A CA 1
ATOM 2223 C C . ALA A 1 311 ? -32.265 -6.600 44.920 1.00 95.31 311 ALA A C 1
ATOM 2225 O O . ALA A 1 311 ? -32.267 -5.555 45.569 1.00 95.31 311 ALA A O 1
ATOM 2226 N N . THR A 1 312 ? -33.388 -7.196 44.534 1.00 94.56 312 THR A N 1
ATOM 2227 C CA . THR A 1 312 ? -34.727 -6.764 44.931 1.00 94.56 312 THR A CA 1
ATOM 2228 C C . THR A 1 312 ? -35.088 -7.393 46.277 1.00 94.56 312 THR A C 1
ATOM 2230 O O . THR A 1 312 ? -34.984 -8.610 46.448 1.00 94.56 312 THR A O 1
ATOM 2233 N N . CYS A 1 313 ? -35.522 -6.574 47.238 1.00 94.75 313 CYS A N 1
ATOM 2234 C CA . CYS A 1 313 ? -36.026 -7.041 48.530 1.00 94.75 313 CYS A CA 1
ATOM 2235 C C . CYS A 1 313 ? -37.536 -7.286 48.461 1.00 94.75 313 CYS A C 1
ATOM 2237 O O . CYS A 1 313 ? -38.292 -6.386 48.095 1.00 94.75 313 CYS A O 1
ATOM 2239 N N . ASN A 1 314 ? -37.979 -8.481 48.852 1.00 94.56 314 ASN A N 1
ATOM 2240 C CA . ASN A 1 314 ? -39.390 -8.830 48.982 1.00 94.56 314 ASN A CA 1
ATOM 2241 C C . ASN A 1 314 ? -39.705 -9.133 50.452 1.00 94.56 314 ASN A C 1
ATOM 2243 O O . ASN A 1 314 ? -39.155 -10.079 51.018 1.00 94.56 314 ASN A O 1
ATOM 2247 N N . ASN A 1 315 ? -40.589 -8.343 51.069 1.00 91.38 315 ASN A N 1
ATOM 2248 C CA . ASN A 1 315 ? -41.018 -8.586 52.447 1.00 91.38 315 ASN A CA 1
ATOM 2249 C C . ASN A 1 315 ? -41.992 -9.765 52.506 1.00 91.38 315 ASN A C 1
ATOM 2251 O O . ASN A 1 315 ? -42.849 -9.917 51.633 1.00 91.38 315 ASN A O 1
ATOM 2255 N N . THR A 1 316 ? -41.885 -10.582 53.546 1.00 91.25 316 THR A N 1
ATOM 2256 C CA . THR A 1 316 ? -42.734 -11.753 53.786 1.00 91.25 316 THR A CA 1
ATOM 2257 C C . THR A 1 316 ? -43.154 -11.793 55.254 1.00 91.25 316 THR A C 1
ATOM 2259 O O . THR A 1 316 ? -42.574 -11.112 56.088 1.00 91.25 316 THR A O 1
ATOM 2262 N N . GLN A 1 317 ? -44.175 -12.578 55.590 1.00 88.69 317 GLN A N 1
ATOM 2263 C CA . GLN A 1 317 ? -44.736 -12.573 56.941 1.00 88.69 317 GLN A CA 1
ATOM 2264 C C . GLN A 1 317 ? -43.732 -13.152 57.965 1.00 88.69 317 GLN A C 1
ATOM 2266 O O . GLN A 1 317 ? -43.543 -14.369 58.043 1.00 88.69 317 GLN A O 1
ATOM 2271 N N . GLY A 1 318 ? -43.083 -12.270 58.730 1.00 84.81 318 GLY A N 1
ATOM 2272 C CA . GLY A 1 318 ? -42.037 -12.562 59.714 1.00 84.81 318 GLY A CA 1
ATOM 2273 C C . GLY A 1 318 ? -40.618 -12.727 59.159 1.00 84.81 318 GLY A C 1
ATOM 2274 O O . GLY A 1 318 ? -39.774 -13.288 59.863 1.00 84.81 318 GLY A O 1
ATOM 2275 N N . SER A 1 319 ? -40.351 -12.334 57.907 1.00 90.00 319 SER A N 1
ATOM 2276 C CA . SER A 1 319 ? -39.005 -12.383 57.309 1.00 90.00 319 SER A CA 1
ATOM 2277 C C . SER A 1 319 ? -38.923 -11.648 55.965 1.00 90.00 319 SER A C 1
ATOM 2279 O O . SER A 1 319 ? -39.927 -11.213 55.412 1.00 90.00 319 SER A O 1
ATOM 2281 N N . TYR A 1 320 ? -37.757 -11.638 55.325 1.00 92.06 320 TYR A N 1
ATOM 2282 C CA . TYR A 1 320 ? -37.566 -11.068 53.989 1.00 92.06 320 TYR A CA 1
ATOM 2283 C C . TYR A 1 320 ? -36.809 -12.021 53.065 1.00 92.06 320 TYR A C 1
ATOM 2285 O O . TYR A 1 320 ? -36.027 -12.867 53.501 1.00 92.06 320 TYR A O 1
ATOM 2293 N N . VAL A 1 321 ? -37.027 -11.859 51.760 1.00 94.06 321 VAL A N 1
ATOM 2294 C CA . VAL A 1 321 ? -36.307 -12.580 50.710 1.00 94.06 321 VAL A CA 1
ATOM 2295 C C . VAL A 1 321 ? -35.650 -11.570 49.777 1.00 94.06 321 VAL A C 1
ATOM 2297 O O . VAL A 1 321 ? -36.321 -10.857 49.030 1.00 94.06 321 VAL A O 1
ATOM 2300 N N . CYS A 1 322 ? -34.321 -11.533 49.803 1.00 95.62 322 CYS A N 1
ATOM 2301 C CA . CYS A 1 322 ? -33.529 -10.849 48.791 1.00 95.62 322 CYS A CA 1
ATOM 2302 C C . CYS A 1 322 ? -33.388 -11.749 47.555 1.00 95.62 322 CYS A C 1
ATOM 2304 O O . CYS A 1 322 ? -32.985 -12.905 47.676 1.00 95.62 322 CYS A O 1
ATOM 2306 N N . THR A 1 323 ? -33.646 -11.219 46.363 1.00 96.31 323 THR A N 1
ATOM 2307 C CA . THR A 1 323 ? -33.400 -11.909 45.086 1.00 96.31 323 THR A CA 1
ATOM 2308 C C . THR A 1 323 ? -32.495 -11.054 44.213 1.00 96.31 323 THR A C 1
ATOM 2310 O O . THR A 1 323 ? -32.833 -9.897 43.970 1.00 96.31 323 THR A O 1
ATOM 2313 N N . CYS A 1 324 ? -31.370 -11.598 43.739 1.00 96.50 324 CYS A N 1
ATOM 2314 C CA . CYS A 1 324 ? -30.492 -10.888 42.804 1.00 96.50 324 CYS A CA 1
ATOM 2315 C C . CYS A 1 324 ? -31.267 -10.438 41.555 1.00 96.50 324 CYS A C 1
ATOM 2317 O O . CYS A 1 324 ? -32.188 -11.124 41.106 1.00 96.50 324 CYS A O 1
ATOM 2319 N N . ASN A 1 325 ? -30.909 -9.270 41.026 1.00 95.38 325 ASN A N 1
ATOM 2320 C CA . ASN A 1 325 ? -31.506 -8.724 39.810 1.00 95.38 325 ASN A CA 1
ATOM 2321 C C . ASN A 1 325 ? -31.120 -9.579 38.583 1.00 95.38 325 ASN A C 1
ATOM 2323 O O . ASN A 1 325 ? -30.138 -10.320 38.618 1.00 95.38 325 ASN A O 1
ATOM 2327 N N . THR A 1 326 ? -31.869 -9.468 37.482 1.00 94.25 326 THR A N 1
ATOM 2328 C CA . THR A 1 326 ? -31.499 -10.093 36.197 1.00 94.25 326 THR A CA 1
ATOM 2329 C C . THR A 1 326 ? -30.073 -9.693 35.797 1.00 94.25 326 THR A C 1
ATOM 2331 O O . THR A 1 326 ? -29.697 -8.539 35.988 1.00 94.25 326 THR A O 1
ATOM 2334 N N . GLY A 1 327 ? -29.287 -10.646 35.286 1.00 92.88 327 GLY A N 1
ATOM 2335 C CA . GLY A 1 327 ? -27.856 -10.464 35.002 1.00 92.88 327 GLY A CA 1
ATOM 2336 C C . GLY A 1 327 ? -26.932 -10.657 36.215 1.00 92.88 327 GLY A C 1
ATOM 2337 O O . GLY A 1 327 ? -25.718 -10.616 36.067 1.00 92.88 327 GLY A O 1
ATOM 2338 N N . TYR A 1 328 ? -27.473 -10.920 37.413 1.00 95.31 328 TYR A N 1
ATOM 2339 C CA . TYR A 1 328 ? -26.690 -11.172 38.627 1.00 95.31 328 TYR A CA 1
ATOM 2340 C C . TYR A 1 328 ? -27.018 -12.532 39.257 1.00 95.31 328 TYR A C 1
ATOM 2342 O O . TYR A 1 328 ? -28.161 -12.992 39.260 1.00 95.31 328 TYR A O 1
ATOM 2350 N N . THR A 1 329 ? -26.010 -13.167 39.855 1.00 95.06 329 THR A N 1
ATOM 2351 C CA . THR A 1 329 ? -26.110 -14.469 40.531 1.00 95.06 329 THR A CA 1
ATOM 2352 C C . THR A 1 329 ? -25.631 -14.383 41.979 1.00 95.06 329 THR A C 1
ATOM 2354 O O . THR A 1 329 ? -24.785 -13.559 42.319 1.00 95.06 329 THR A O 1
ATOM 2357 N N . GLY A 1 330 ? -26.184 -15.210 42.868 1.00 94.25 330 GLY A N 1
ATOM 2358 C CA . GLY A 1 330 ? -25.849 -15.194 44.293 1.00 94.25 330 GLY A CA 1
ATOM 2359 C C . GLY A 1 330 ? -27.020 -15.575 45.195 1.00 94.25 330 GLY A C 1
ATOM 2360 O O . GLY A 1 330 ? -27.898 -16.343 44.807 1.00 94.25 330 GLY A O 1
ATOM 2361 N N . ASN A 1 331 ? -27.024 -15.041 46.417 1.00 92.88 331 ASN A N 1
ATOM 2362 C CA . ASN A 1 331 ? -28.018 -15.334 47.460 1.00 92.88 331 ASN A CA 1
ATOM 2363 C C . ASN A 1 331 ? -28.866 -14.107 47.861 1.00 92.88 331 ASN A C 1
ATOM 2365 O O . ASN A 1 331 ? -29.536 -14.131 48.892 1.00 92.88 331 ASN A O 1
ATOM 2369 N N . GLY A 1 332 ? -28.802 -13.018 47.090 1.00 90.94 332 GLY A N 1
ATOM 2370 C CA . GLY A 1 332 ? -29.570 -11.789 47.312 1.00 90.94 332 GLY A CA 1
ATOM 2371 C C . GLY A 1 332 ? -28.981 -10.830 48.355 1.00 90.94 332 GLY A C 1
ATOM 2372 O O . GLY A 1 332 ? -29.154 -9.621 48.223 1.00 90.94 332 GLY A O 1
ATOM 2373 N N . THR A 1 333 ? -28.255 -11.320 49.363 1.00 90.88 333 THR A N 1
ATOM 2374 C CA . THR A 1 333 ? -27.450 -10.467 50.267 1.00 90.88 333 THR A CA 1
ATOM 2375 C C . THR A 1 333 ? -26.038 -10.235 49.725 1.00 90.88 333 THR A C 1
ATOM 2377 O O . THR A 1 333 ? -25.437 -9.194 49.979 1.00 90.88 333 THR A O 1
ATOM 2380 N N . ILE A 1 334 ? -25.552 -11.157 48.894 1.00 92.62 334 ILE A N 1
ATOM 2381 C CA . ILE A 1 334 ? -24.393 -11.030 48.013 1.00 92.62 334 ILE A CA 1
ATOM 2382 C C . ILE A 1 334 ? -24.861 -11.415 46.605 1.00 92.62 334 ILE A C 1
ATOM 2384 O O . ILE A 1 334 ? -25.448 -12.486 46.419 1.00 92.62 334 ILE A O 1
ATOM 2388 N N . CYS A 1 335 ? -24.583 -10.564 45.617 1.00 95.56 335 CYS A N 1
ATOM 2389 C CA . CYS A 1 335 ? -24.785 -10.880 44.205 1.00 95.56 335 CYS A CA 1
ATOM 2390 C C . CYS A 1 335 ? -23.551 -10.464 43.403 1.00 95.56 335 CYS A C 1
ATOM 2392 O O . CYS A 1 335 ? -23.148 -9.303 43.461 1.00 95.56 335 CYS A O 1
ATOM 2394 N N . SER A 1 336 ? -22.969 -11.399 42.658 1.00 95.06 336 SER A N 1
ATOM 2395 C CA . SER A 1 336 ? -21.960 -11.114 41.642 1.00 95.06 336 SER A CA 1
ATOM 2396 C C . SER A 1 336 ? -22.621 -10.951 40.280 1.00 95.06 336 SER A C 1
ATOM 2398 O O . SER A 1 336 ? -23.696 -11.496 40.029 1.00 95.06 336 SER A O 1
ATOM 2400 N N . ASP A 1 337 ? -21.950 -10.218 39.405 1.00 96.25 337 ASP A N 1
ATOM 2401 C CA . ASP A 1 337 ? -22.263 -10.157 37.980 1.00 96.25 337 ASP A CA 1
ATOM 2402 C C . ASP A 1 337 ? -22.232 -11.563 37.347 1.00 96.25 337 ASP A C 1
ATOM 2404 O O . ASP A 1 337 ? -21.505 -12.443 37.830 1.00 96.25 337 ASP A O 1
ATOM 2408 N N . ILE A 1 338 ? -23.025 -11.796 36.300 1.00 94.44 338 ILE A N 1
ATOM 2409 C CA . ILE A 1 338 ? -22.943 -13.013 35.484 1.00 94.44 338 ILE A CA 1
ATOM 2410 C C . ILE A 1 338 ? -22.090 -12.693 34.262 1.00 94.44 338 ILE A C 1
ATOM 2412 O O . ILE A 1 338 ? -22.552 -12.016 33.358 1.00 94.44 338 ILE A O 1
ATOM 2416 N N . ASP A 1 339 ? -20.876 -13.241 34.198 1.00 94.31 339 ASP A N 1
ATOM 2417 C CA . ASP A 1 339 ? -20.082 -13.176 32.972 1.00 94.31 339 ASP A CA 1
ATOM 2418 C C . ASP A 1 339 ? -20.699 -14.089 31.899 1.00 94.31 339 ASP A C 1
ATOM 2420 O O . ASP A 1 339 ? -20.556 -15.319 31.938 1.00 94.31 339 ASP A O 1
ATOM 2424 N N . GLU A 1 340 ? -21.430 -13.486 30.962 1.00 95.06 340 GLU A N 1
ATOM 2425 C CA . GLU A 1 340 ? -22.020 -14.180 29.815 1.00 95.06 340 GLU A CA 1
ATOM 2426 C C . GLU A 1 340 ? -20.996 -14.475 28.705 1.00 95.06 340 GLU A C 1
ATOM 2428 O O . GLU A 1 340 ? -21.184 -15.416 27.930 1.00 95.06 340 GLU A O 1
ATOM 2433 N N . CYS A 1 341 ? -19.872 -13.753 28.656 1.00 94.00 341 CYS A N 1
ATOM 2434 C CA . CYS A 1 341 ? -18.792 -13.999 27.698 1.00 94.00 341 CYS A CA 1
ATOM 2435 C C . CYS A 1 341 ? -17.958 -15.237 28.072 1.00 94.00 341 CYS A C 1
ATOM 2437 O O . CYS A 1 341 ? -17.517 -15.970 27.187 1.00 94.00 341 CYS A O 1
ATOM 2439 N N . SER A 1 342 ? -17.833 -15.547 29.367 1.00 92.94 342 SER A N 1
ATOM 2440 C CA . SER A 1 342 ? -17.334 -16.840 29.872 1.00 92.94 342 SER A CA 1
ATOM 2441 C C . SER A 1 342 ? -18.352 -17.994 29.752 1.00 92.94 342 SER A C 1
ATOM 2443 O O . SER A 1 342 ? -18.099 -19.100 30.238 1.00 92.94 342 SER A O 1
ATOM 2445 N N . GLN A 1 343 ? -19.516 -17.766 29.132 1.00 88.50 343 GLN A N 1
ATOM 2446 C CA . GLN A 1 343 ? -20.600 -18.740 28.971 1.00 88.50 343 GLN A CA 1
ATOM 2447 C C . GLN A 1 343 ? -21.127 -18.772 27.523 1.00 88.50 343 GLN A C 1
ATOM 2449 O O . GLN A 1 343 ? -20.578 -18.152 26.615 1.00 88.50 343 GLN A O 1
ATOM 2454 N N . ALA A 1 344 ? -22.184 -19.553 27.280 1.00 85.56 344 ALA A N 1
ATOM 2455 C CA . ALA A 1 344 ? -22.852 -19.605 25.984 1.00 85.56 344 ALA A CA 1
ATOM 2456 C C . ALA A 1 344 ? -23.719 -18.349 25.769 1.00 85.56 344 ALA A C 1
ATOM 2458 O O . ALA A 1 344 ? -24.863 -18.290 26.220 1.00 85.56 344 ALA A O 1
ATOM 2459 N N . ASN A 1 345 ? -23.154 -17.360 25.079 1.00 90.88 345 ASN A N 1
ATOM 2460 C CA . ASN A 1 345 ? -23.812 -16.124 24.648 1.00 90.88 345 ASN A CA 1
ATOM 2461 C C . ASN A 1 345 ? -24.348 -16.223 23.201 1.00 90.88 345 ASN A C 1
ATOM 2463 O O . ASN A 1 345 ? -24.223 -17.263 22.552 1.00 90.88 345 ASN A O 1
ATOM 2467 N N . THR A 1 346 ? -24.971 -15.148 22.700 1.00 94.19 346 THR A N 1
ATOM 2468 C CA . THR A 1 346 ? -25.524 -15.069 21.332 1.00 94.19 346 THR A CA 1
ATOM 2469 C C . THR A 1 346 ? -24.737 -14.150 20.390 1.00 94.19 346 THR A C 1
ATOM 2471 O O . THR A 1 346 ? -25.311 -13.664 19.416 1.00 94.19 346 THR A O 1
ATOM 2474 N N . CYS A 1 347 ? -23.463 -13.860 20.669 1.00 96.00 347 CYS A N 1
ATOM 2475 C CA . CYS A 1 347 ? -22.639 -13.066 19.753 1.00 96.00 347 CYS A CA 1
ATOM 2476 C C . CYS A 1 347 ? -22.328 -13.839 18.460 1.00 96.00 347 CYS A C 1
ATOM 2478 O O . CYS A 1 347 ? -22.290 -15.073 18.451 1.00 96.00 347 CYS A O 1
ATOM 2480 N N . HIS A 1 348 ? -22.093 -13.115 17.362 1.00 97.44 348 HIS A N 1
ATOM 2481 C CA . HIS A 1 348 ? -21.630 -13.717 16.113 1.00 97.44 348 HIS A CA 1
ATOM 2482 C C . HIS A 1 348 ? -20.235 -14.343 16.288 1.00 97.44 348 HIS A C 1
ATOM 2484 O O . HIS A 1 348 ? -19.470 -13.927 17.157 1.00 97.44 348 HIS A O 1
ATOM 2490 N N . ALA A 1 349 ? -19.867 -15.300 15.430 1.00 95.31 349 ALA A N 1
ATOM 2491 C CA . ALA A 1 349 ? -18.502 -15.844 15.413 1.00 95.31 349 ALA A CA 1
ATOM 2492 C C . ALA A 1 349 ? -17.455 -14.743 15.143 1.00 95.31 349 ALA A C 1
ATOM 2494 O O . ALA A 1 349 ? -16.377 -14.737 15.733 1.00 95.31 349 ALA A O 1
ATOM 2495 N N . ASP A 1 350 ? -17.830 -13.777 14.304 1.00 96.31 350 ASP A N 1
ATOM 2496 C CA . ASP A 1 350 ? -17.037 -12.603 13.930 1.00 96.31 350 ASP A CA 1
ATOM 2497 C C . ASP A 1 350 ? -17.385 -11.369 14.787 1.00 96.31 350 ASP A C 1
ATOM 2499 O O . ASP A 1 350 ? -17.390 -10.235 14.303 1.00 96.31 350 ASP A O 1
ATOM 2503 N N . ALA A 1 351 ? -17.705 -11.584 16.067 1.00 96.69 351 ALA A N 1
ATOM 2504 C CA . ALA A 1 351 ? -17.942 -10.532 17.049 1.00 96.69 351 ALA A CA 1
ATOM 2505 C C . ALA A 1 351 ? -17.170 -10.773 18.353 1.00 96.69 351 ALA A C 1
ATOM 2507 O O . ALA A 1 351 ? -17.015 -11.898 18.824 1.00 96.69 351 ALA A O 1
ATOM 2508 N N . THR A 1 352 ? -16.734 -9.682 18.974 1.00 95.56 352 THR A N 1
ATOM 2509 C CA . THR A 1 352 ? -16.142 -9.669 20.310 1.00 95.56 352 THR A CA 1
ATOM 2510 C C . THR A 1 352 ? -17.245 -9.485 21.352 1.00 95.56 352 THR A C 1
ATOM 2512 O O . THR A 1 352 ? -18.066 -8.572 21.242 1.00 95.56 352 THR A O 1
ATOM 2515 N N . CYS A 1 353 ? -17.258 -10.350 22.368 1.00 96.81 353 CYS A N 1
ATOM 2516 C CA . CYS A 1 353 ? -18.145 -10.246 23.525 1.00 96.81 353 CYS A CA 1
ATOM 2517 C C . CYS A 1 353 ? -17.462 -9.438 24.637 1.00 96.81 353 CYS A C 1
ATOM 2519 O O . CYS A 1 353 ? -16.364 -9.790 25.070 1.00 96.81 353 CYS A O 1
ATOM 2521 N N . THR A 1 354 ? -18.135 -8.399 25.128 1.00 95.94 354 THR A N 1
ATOM 2522 C CA . THR A 1 354 ? -17.711 -7.593 26.278 1.00 95.94 354 THR A CA 1
ATOM 2523 C C . THR A 1 354 ? -18.752 -7.711 27.385 1.00 95.94 354 THR A C 1
ATOM 2525 O O . THR A 1 354 ? -19.894 -7.283 27.217 1.00 95.94 354 THR A O 1
ATOM 2528 N N . ASN A 1 355 ? -18.360 -8.272 28.529 1.00 95.00 355 ASN A N 1
ATOM 2529 C CA . ASN A 1 355 ? -19.231 -8.377 29.695 1.00 95.00 355 ASN A CA 1
ATOM 2530 C C . ASN A 1 355 ? -19.435 -7.006 30.368 1.00 95.00 355 ASN A C 1
ATOM 2532 O O . ASN A 1 355 ? -18.491 -6.216 30.461 1.00 95.00 355 ASN A O 1
ATOM 2536 N N . THR A 1 356 ? -20.642 -6.719 30.860 1.00 94.12 356 THR A N 1
ATOM 2537 C CA . THR A 1 356 ? -20.982 -5.461 31.548 1.00 94.12 356 THR A CA 1
ATOM 2538 C C . THR A 1 356 ? -21.884 -5.721 32.767 1.00 94.12 356 THR A C 1
ATOM 2540 O O . THR A 1 356 ? -22.525 -6.763 32.828 1.00 94.12 356 THR A O 1
ATOM 2543 N N . PRO A 1 357 ? -21.986 -4.800 33.746 1.00 93.75 357 PRO A N 1
ATOM 2544 C CA . PRO A 1 357 ? -22.741 -5.064 34.975 1.00 93.75 357 PRO A CA 1
ATOM 2545 C C . PRO A 1 357 ? -24.247 -5.336 34.759 1.00 93.75 357 PRO A C 1
ATOM 2547 O O . PRO A 1 357 ? -25.064 -4.411 34.733 1.00 93.75 357 PRO A O 1
ATOM 2550 N N . GLY A 1 358 ? -24.626 -6.613 34.702 1.00 91.62 358 GLY A N 1
ATOM 2551 C CA . GLY A 1 358 ? -25.981 -7.127 34.502 1.00 91.62 358 GLY A CA 1
ATOM 2552 C C . GLY A 1 358 ? -26.378 -7.459 33.054 1.00 91.62 358 GLY A C 1
ATOM 2553 O O . GLY A 1 358 ? -27.572 -7.651 32.816 1.00 91.62 358 GLY A O 1
ATOM 2554 N N . SER A 1 359 ? -25.443 -7.464 32.094 1.00 94.12 359 SER A N 1
ATOM 2555 C CA . SER A 1 359 ? -25.663 -7.834 30.679 1.00 94.12 359 SER A CA 1
ATOM 2556 C C . SER A 1 359 ? -24.335 -7.885 29.910 1.00 94.12 359 SER A C 1
ATOM 2558 O O . SER A 1 359 ? -23.361 -7.260 30.306 1.00 94.12 359 SER A O 1
ATOM 2560 N N . TYR A 1 360 ? -24.310 -8.436 28.703 1.00 94.75 360 TYR A N 1
ATOM 2561 C CA . TYR A 1 360 ? -23.169 -8.340 27.784 1.00 94.75 360 TYR A CA 1
ATOM 2562 C C . TYR A 1 360 ? -23.478 -7.478 26.553 1.00 94.75 360 TYR A C 1
ATOM 2564 O O . TYR A 1 360 ? -24.639 -7.211 26.230 1.00 94.75 360 TYR A O 1
ATOM 2572 N N . LEU A 1 361 ? -22.419 -7.050 25.863 1.00 95.19 361 LEU A N 1
ATOM 2573 C CA . LEU A 1 361 ? -22.456 -6.396 24.557 1.00 95.19 361 LEU A CA 1
ATOM 2574 C C . LEU A 1 361 ? -21.660 -7.229 23.548 1.00 95.19 361 LEU A C 1
ATOM 2576 O O . LEU A 1 361 ? -20.506 -7.572 23.798 1.00 95.19 361 LEU A O 1
ATOM 2580 N N . CYS A 1 362 ? -22.258 -7.505 22.392 1.00 97.25 362 CYS A N 1
ATOM 2581 C CA . CYS A 1 362 ? -21.558 -8.046 21.232 1.00 97.25 362 CYS A CA 1
ATOM 2582 C C . CYS A 1 362 ? -21.210 -6.903 20.273 1.00 97.25 362 CYS A C 1
ATOM 2584 O O . CYS A 1 362 ? -22.093 -6.127 19.906 1.00 97.25 362 CYS A O 1
ATOM 2586 N N . THR A 1 363 ? -19.964 -6.835 19.812 1.00 95.88 363 THR A N 1
ATOM 2587 C CA . THR A 1 363 ? -19.512 -5.855 18.812 1.00 95.88 363 THR A CA 1
ATOM 2588 C C . THR A 1 363 ? -18.866 -6.604 17.654 1.00 95.88 363 THR A C 1
ATOM 2590 O O . THR A 1 363 ? -17.971 -7.410 17.895 1.00 95.88 363 THR A O 1
ATOM 2593 N N . CYS A 1 364 ? -19.297 -6.365 16.411 1.00 95.00 364 CYS A N 1
ATOM 2594 C CA . CYS A 1 364 ? -18.661 -6.986 15.244 1.00 95.00 364 CYS A CA 1
ATOM 2595 C C . CYS A 1 364 ? -17.162 -6.647 15.192 1.00 95.00 364 CYS A C 1
ATOM 2597 O O . CYS A 1 364 ? -16.759 -5.529 15.518 1.00 95.00 364 CYS A O 1
ATOM 2599 N N . ASN A 1 365 ? -16.343 -7.620 14.798 1.00 91.88 365 ASN A N 1
ATOM 2600 C CA . ASN A 1 365 ? -14.900 -7.450 14.671 1.00 91.88 365 ASN A CA 1
ATOM 2601 C C . ASN A 1 365 ? -14.561 -6.475 13.527 1.00 91.88 365 ASN A C 1
ATOM 2603 O O . ASN A 1 365 ? -15.358 -6.268 12.612 1.00 91.88 365 ASN A O 1
ATOM 2607 N N . THR A 1 366 ? -13.358 -5.894 13.549 1.00 89.81 366 THR A N 1
ATOM 2608 C CA . THR A 1 366 ? -12.852 -5.053 12.450 1.00 89.81 366 THR A CA 1
ATOM 2609 C C . THR A 1 366 ? -12.962 -5.787 11.107 1.00 89.81 366 THR A C 1
ATOM 2611 O O . THR A 1 366 ? -12.641 -6.972 11.034 1.00 89.81 366 THR A O 1
ATOM 2614 N N . GLY A 1 367 ? -13.438 -5.091 10.069 1.00 91.00 367 GLY A N 1
ATOM 2615 C CA . GLY A 1 367 ? -13.758 -5.679 8.759 1.00 91.00 367 GLY A CA 1
ATOM 2616 C C . GLY A 1 367 ? -15.186 -6.237 8.636 1.00 91.00 367 GLY A C 1
ATOM 2617 O O . GLY A 1 367 ? -15.601 -6.607 7.543 1.00 91.00 367 GLY A O 1
ATOM 2618 N N . TYR A 1 368 ? -15.972 -6.251 9.719 1.00 93.81 368 TYR A N 1
ATOM 2619 C CA . TYR A 1 368 ? -17.369 -6.697 9.719 1.00 93.81 368 TYR A CA 1
ATOM 2620 C C . TYR A 1 368 ? -18.325 -5.579 10.154 1.00 93.81 368 TYR A C 1
ATOM 2622 O O . TYR A 1 368 ? -17.995 -4.719 10.970 1.00 93.81 368 TYR A O 1
ATOM 2630 N N . THR A 1 369 ? -19.553 -5.611 9.637 1.00 94.19 369 THR A N 1
ATOM 2631 C CA . THR A 1 369 ? -20.637 -4.679 9.981 1.00 94.19 369 THR A CA 1
ATOM 2632 C C . THR A 1 369 ? -21.899 -5.433 10.392 1.00 94.19 369 THR A C 1
ATOM 2634 O O . THR A 1 369 ? -22.145 -6.545 9.927 1.00 94.19 369 THR A O 1
ATOM 2637 N N . GLY A 1 370 ? -22.711 -4.862 11.283 1.00 95.75 370 GLY A N 1
ATOM 2638 C CA . GLY A 1 370 ? -23.898 -5.537 11.806 1.00 95.75 370 GLY A CA 1
ATOM 2639 C C . GLY A 1 370 ? -24.321 -5.058 13.191 1.00 95.75 370 GLY A C 1
ATOM 2640 O O . GLY A 1 370 ? -24.064 -3.919 13.574 1.00 95.75 370 GLY A O 1
ATOM 2641 N N . ASN A 1 371 ? -24.994 -5.938 13.934 1.00 94.25 371 ASN A N 1
ATOM 2642 C CA . ASN A 1 371 ? -25.550 -5.669 15.270 1.00 94.25 371 ASN A CA 1
ATOM 2643 C C . ASN A 1 371 ? -24.810 -6.419 16.405 1.00 94.25 371 ASN A C 1
ATOM 2645 O O . ASN A 1 371 ? -25.235 -6.349 17.555 1.00 94.25 371 ASN A O 1
ATOM 2649 N N . GLY A 1 372 ? -23.745 -7.165 16.083 1.00 94.88 372 GLY A N 1
ATOM 2650 C CA . GLY A 1 372 ? -22.978 -7.993 17.022 1.00 94.88 372 GLY A CA 1
ATOM 2651 C C . GLY A 1 372 ? -23.477 -9.437 17.183 1.00 94.88 372 GLY A C 1
ATOM 2652 O O . GLY A 1 372 ? -22.680 -10.303 17.539 1.00 94.88 372 GLY A O 1
ATOM 2653 N N . THR A 1 373 ? -24.748 -9.734 16.895 1.00 95.50 373 THR A N 1
ATOM 2654 C CA . THR A 1 373 ? -25.296 -11.110 16.850 1.00 95.50 373 THR A CA 1
ATOM 2655 C C . THR A 1 373 ? -25.316 -11.670 15.428 1.00 95.50 373 THR A C 1
ATOM 2657 O O . THR A 1 373 ? -25.067 -12.851 15.209 1.00 95.50 373 THR A O 1
ATOM 2660 N N . ASP A 1 374 ? -25.535 -10.783 14.464 1.00 96.44 374 ASP A N 1
ATOM 2661 C CA . ASP A 1 374 ? -25.441 -10.953 13.026 1.00 96.44 374 ASP A CA 1
ATOM 2662 C C . ASP A 1 374 ? -24.375 -9.958 12.537 1.00 96.44 374 ASP A C 1
ATOM 2664 O O . ASP A 1 374 ? -24.574 -8.738 12.598 1.00 96.44 374 ASP A O 1
ATOM 2668 N N . CYS A 1 375 ? -23.232 -10.467 12.080 1.00 96.75 375 CYS A N 1
ATOM 2669 C CA . CYS A 1 375 ? -22.159 -9.665 11.496 1.00 96.75 375 CYS A CA 1
ATOM 2670 C C . CYS A 1 375 ? -21.888 -10.165 10.079 1.00 96.75 375 CYS A C 1
ATOM 2672 O O . CYS A 1 375 ? -21.759 -11.367 9.854 1.00 96.75 375 CYS A O 1
ATOM 2674 N N . VAL A 1 376 ? -21.817 -9.244 9.122 1.00 96.56 376 VAL A N 1
ATOM 2675 C CA . VAL A 1 376 ? -21.503 -9.531 7.721 1.00 96.56 376 VAL A CA 1
ATOM 2676 C C . VAL A 1 376 ? -20.195 -8.866 7.328 1.00 96.56 376 VAL A C 1
ATOM 2678 O O . VAL A 1 376 ? -19.863 -7.783 7.807 1.00 96.56 376 VAL A O 1
ATOM 2681 N N . ASP A 1 377 ? -19.467 -9.551 6.460 1.00 96.88 377 ASP A N 1
ATOM 2682 C CA . ASP A 1 377 ? -18.224 -9.097 5.847 1.00 96.88 377 ASP A CA 1
ATOM 2683 C C . ASP A 1 377 ? -18.422 -7.760 5.108 1.00 96.88 377 ASP A C 1
ATOM 2685 O O . ASP A 1 377 ? -19.422 -7.584 4.399 1.00 96.88 377 ASP A O 1
ATOM 2689 N N . ILE A 1 378 ? -17.506 -6.806 5.285 1.00 92.62 378 ILE A N 1
ATOM 2690 C CA . ILE A 1 378 ? -17.528 -5.533 4.555 1.00 92.62 378 ILE A CA 1
ATOM 2691 C C . ILE A 1 378 ? -16.764 -5.730 3.248 1.00 92.62 378 ILE A C 1
ATOM 2693 O O . ILE A 1 378 ? -15.545 -5.801 3.261 1.00 92.62 378 ILE A O 1
ATOM 2697 N N . ASP A 1 379 ? -17.465 -5.740 2.110 1.00 93.69 379 ASP A N 1
ATOM 2698 C CA . ASP A 1 379 ? -16.801 -5.732 0.802 1.00 93.69 379 ASP A CA 1
ATOM 2699 C C . ASP A 1 379 ? -16.110 -4.382 0.551 1.00 93.69 379 ASP A C 1
ATOM 2701 O O . ASP A 1 379 ? -16.716 -3.427 0.051 1.00 93.69 379 ASP A O 1
ATOM 2705 N N . GLU A 1 380 ? -14.831 -4.287 0.914 1.00 92.44 380 GLU A N 1
ATOM 2706 C CA . GLU A 1 380 ? -14.030 -3.089 0.669 1.00 92.44 380 GLU A CA 1
ATOM 2707 C C . GLU A 1 380 ? -13.735 -2.907 -0.825 1.00 92.44 380 GLU A C 1
ATOM 2709 O O . GLU A 1 380 ? -13.647 -1.775 -1.295 1.00 92.44 380 GLU A O 1
ATOM 2714 N N . CYS A 1 381 ? -13.692 -3.980 -1.620 1.00 91.81 381 CYS A N 1
ATOM 2715 C CA . CYS A 1 381 ? -13.486 -3.884 -3.068 1.00 91.81 381 CYS A CA 1
ATOM 2716 C C . CYS A 1 381 ? -14.686 -3.288 -3.827 1.00 91.81 381 CYS A C 1
ATOM 2718 O O . CYS A 1 381 ? -14.521 -2.822 -4.956 1.00 91.81 381 CYS A O 1
ATOM 2720 N N . SER A 1 382 ? -15.874 -3.242 -3.213 1.00 90.81 382 SER A N 1
ATOM 2721 C CA . SER A 1 382 ? -17.012 -2.444 -3.694 1.00 90.81 382 SER A CA 1
ATOM 2722 C C . SER A 1 382 ? -16.874 -0.935 -3.409 1.00 90.81 382 SER A C 1
ATOM 2724 O O . SER A 1 382 ? -17.707 -0.147 -3.867 1.00 90.81 382 SER A O 1
ATOM 2726 N N . GLN A 1 383 ? -15.841 -0.502 -2.676 1.00 83.31 383 GLN A N 1
ATOM 2727 C CA . GLN A 1 383 ? -15.543 0.905 -2.393 1.00 83.31 383 GLN A CA 1
ATOM 2728 C C . GLN A 1 383 ? -14.502 1.465 -3.378 1.00 83.31 383 GLN A C 1
ATOM 2730 O O . GLN A 1 383 ? -13.664 0.750 -3.928 1.00 83.31 383 GLN A O 1
ATOM 2735 N N . ALA A 1 384 ? -14.555 2.772 -3.638 1.00 73.50 384 ALA A N 1
ATOM 2736 C CA . ALA A 1 384 ? -13.665 3.406 -4.609 1.00 73.50 384 ALA A CA 1
ATOM 2737 C C . ALA A 1 384 ? -12.243 3.604 -4.052 1.00 73.50 384 ALA A C 1
ATOM 2739 O O . ALA A 1 384 ? -12.075 4.081 -2.935 1.00 73.50 384 ALA A O 1
ATOM 2740 N N . ASN A 1 385 ? -11.233 3.356 -4.894 1.00 78.00 385 ASN A N 1
ATOM 2741 C CA . ASN A 1 385 ? -9.813 3.668 -4.660 1.00 78.00 385 ASN A CA 1
ATOM 2742 C C . ASN A 1 385 ? -9.104 2.882 -3.531 1.00 78.00 385 ASN A C 1
ATOM 2744 O O . ASN A 1 385 ? -8.076 3.342 -3.042 1.00 78.00 385 ASN A O 1
ATOM 2748 N N . MET A 1 386 ? -9.591 1.697 -3.139 1.00 84.25 386 MET A N 1
ATOM 2749 C CA . MET A 1 386 ? -8.936 0.876 -2.097 1.00 84.25 386 MET A CA 1
ATOM 2750 C C . MET A 1 386 ? -7.581 0.272 -2.519 1.00 84.25 386 MET A C 1
ATOM 2752 O O . MET A 1 386 ? -6.760 -0.054 -1.666 1.00 84.25 386 MET A O 1
ATOM 2756 N N . CYS A 1 387 ? -7.329 0.134 -3.823 1.00 90.69 387 CYS A N 1
ATOM 2757 C CA . CYS A 1 387 ? -6.078 -0.379 -4.390 1.00 90.69 387 CYS A CA 1
ATOM 2758 C C . CYS A 1 387 ? -5.501 0.594 -5.428 1.00 90.69 387 CYS A C 1
ATOM 2760 O O . CYS A 1 387 ? -6.188 1.516 -5.875 1.00 90.69 387 CYS A O 1
ATOM 2762 N N . HIS A 1 388 ? -4.255 0.359 -5.854 1.00 93.06 388 HIS A N 1
ATOM 2763 C CA . HIS A 1 388 ? -3.647 1.100 -6.959 1.00 93.06 388 HIS A CA 1
ATOM 2764 C C . HIS A 1 388 ? -4.475 0.963 -8.250 1.00 93.06 388 HIS A C 1
ATOM 2766 O O . HIS A 1 388 ? -5.121 -0.061 -8.470 1.00 93.06 388 HIS A O 1
ATOM 2772 N N . ALA A 1 389 ? -4.411 1.957 -9.143 1.00 92.69 389 ALA A N 1
ATOM 2773 C CA . ALA A 1 389 ? -5.084 1.884 -10.447 1.00 92.69 389 ALA A CA 1
ATOM 2774 C C . ALA A 1 389 ? -4.599 0.679 -11.280 1.00 92.69 389 ALA A C 1
ATOM 2776 O O . ALA A 1 389 ? -5.386 0.015 -11.952 1.00 92.69 389 ALA A O 1
ATOM 2777 N N . ASP A 1 390 ? -3.308 0.360 -11.164 1.00 95.00 390 ASP A N 1
ATOM 2778 C CA . ASP A 1 390 ? -2.665 -0.810 -11.770 1.00 95.00 390 ASP A CA 1
ATOM 2779 C C . ASP A 1 390 ? -2.662 -2.045 -10.841 1.00 95.00 390 ASP A C 1
ATOM 2781 O O . ASP A 1 390 ? -1.727 -2.847 -10.853 1.00 95.00 390 ASP A O 1
ATOM 2785 N N . ALA A 1 391 ? -3.702 -2.208 -10.018 1.00 95.88 391 ALA A N 1
ATOM 2786 C CA . ALA A 1 391 ? -3.906 -3.376 -9.166 1.00 95.88 391 ALA A CA 1
ATOM 2787 C C . ALA A 1 391 ? -5.342 -3.914 -9.240 1.00 95.88 391 ALA A C 1
ATOM 2789 O O . ALA A 1 391 ? -6.298 -3.204 -9.543 1.00 95.88 391 ALA A O 1
ATOM 2790 N N . THR A 1 392 ? -5.489 -5.194 -8.910 1.00 95.19 392 THR A N 1
ATOM 2791 C CA . THR A 1 392 ? -6.772 -5.877 -8.741 1.00 95.19 392 THR A CA 1
ATOM 2792 C C . THR A 1 392 ? -7.074 -6.031 -7.250 1.00 95.19 392 THR A C 1
ATOM 2794 O O . THR A 1 392 ? -6.244 -6.546 -6.498 1.00 95.19 392 THR A O 1
ATOM 2797 N N . CYS A 1 393 ? -8.268 -5.611 -6.826 1.00 95.62 393 CYS A N 1
ATOM 2798 C CA . CYS A 1 393 ? -8.789 -5.835 -5.475 1.00 95.62 393 CYS A CA 1
ATOM 2799 C C . CYS A 1 393 ? -9.490 -7.199 -5.392 1.00 95.62 393 CYS A C 1
ATOM 2801 O O . CYS A 1 393 ? -10.254 -7.556 -6.289 1.00 95.62 393 CYS A O 1
ATOM 2803 N N . THR A 1 394 ? -9.250 -7.959 -4.323 1.00 95.62 394 THR A N 1
ATOM 2804 C CA . THR A 1 394 ? -9.984 -9.190 -3.989 1.00 95.62 394 THR A CA 1
ATOM 2805 C C . THR A 1 394 ? -10.458 -9.128 -2.541 1.00 95.62 394 THR A C 1
ATOM 2807 O O . THR A 1 394 ? -9.635 -9.024 -1.636 1.00 95.62 394 THR A O 1
ATOM 2810 N N . ASN A 1 395 ? -11.771 -9.208 -2.322 1.00 94.44 395 ASN A N 1
ATOM 2811 C CA . ASN A 1 395 ? -12.353 -9.176 -0.983 1.00 94.44 395 ASN A CA 1
ATOM 2812 C C . ASN A 1 395 ? -12.132 -10.503 -0.232 1.00 94.44 395 ASN A C 1
ATOM 2814 O O . ASN A 1 395 ? -12.149 -11.574 -0.848 1.00 94.44 395 ASN A O 1
ATOM 2818 N N . THR A 1 396 ? -11.944 -10.446 1.086 1.00 92.94 396 THR A N 1
ATOM 2819 C CA . THR A 1 396 ? -11.701 -11.604 1.962 1.00 92.94 396 THR A CA 1
ATOM 2820 C C . THR A 1 396 ? -12.402 -11.427 3.322 1.00 92.94 396 THR A C 1
ATOM 2822 O O . THR A 1 396 ? -12.684 -10.301 3.700 1.00 92.94 396 THR A O 1
ATOM 2825 N N . PRO A 1 397 ? -12.678 -12.495 4.097 1.00 91.50 397 PRO A N 1
ATOM 2826 C CA . PRO A 1 397 ? -13.406 -12.357 5.362 1.00 91.50 397 PRO A CA 1
ATOM 2827 C C . PRO A 1 397 ? -12.693 -11.449 6.384 1.00 91.50 397 PRO A C 1
ATOM 2829 O O . PRO A 1 397 ? -11.709 -11.854 7.009 1.00 91.50 397 PRO A O 1
ATOM 2832 N N . GLY A 1 398 ? -13.217 -10.236 6.568 1.00 88.94 398 GLY A N 1
ATOM 2833 C CA . GLY A 1 398 ? -12.710 -9.189 7.453 1.00 88.94 398 GLY A CA 1
ATOM 2834 C C . GLY A 1 398 ? -11.598 -8.304 6.877 1.00 88.94 398 GLY A C 1
ATOM 2835 O O . GLY A 1 398 ? -10.960 -7.595 7.658 1.00 88.94 398 GLY A O 1
ATOM 2836 N N . SER A 1 399 ? -11.295 -8.377 5.573 1.00 91.44 399 SER A N 1
ATOM 2837 C CA . SER A 1 399 ? -10.291 -7.512 4.926 1.00 91.44 399 SER A CA 1
ATOM 2838 C C . SER A 1 399 ? -10.244 -7.661 3.398 1.00 91.44 399 SER A C 1
ATOM 2840 O O . SER A 1 399 ? -10.838 -8.562 2.817 1.00 91.44 399 SER A O 1
ATOM 2842 N N . TYR A 1 400 ? -9.382 -6.903 2.726 1.00 93.12 400 TYR A N 1
ATOM 2843 C CA . TYR A 1 400 ? -9.163 -6.991 1.281 1.00 93.12 400 TYR A CA 1
ATOM 2844 C C . TYR A 1 400 ? -7.691 -7.224 0.936 1.00 93.12 400 TYR A C 1
ATOM 2846 O O . TYR A 1 400 ? -6.774 -6.824 1.654 1.00 93.12 400 TYR A O 1
ATOM 2854 N N . LEU A 1 401 ? -7.459 -7.859 -0.213 1.00 91.69 401 LEU A N 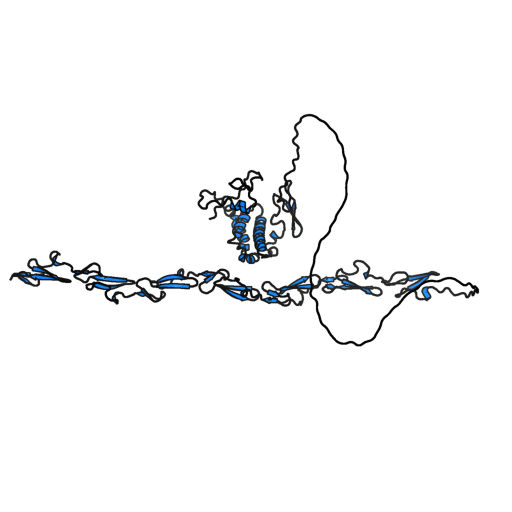1
ATOM 2855 C CA . LEU A 1 401 ? -6.137 -8.049 -0.796 1.00 91.69 401 LEU A CA 1
ATOM 2856 C C . LEU A 1 401 ? -6.035 -7.303 -2.126 1.00 91.69 401 LEU A C 1
ATOM 2858 O O . LEU A 1 401 ? -6.660 -7.681 -3.119 1.00 91.69 401 LEU A O 1
ATOM 2862 N N . CYS A 1 402 ? -5.181 -6.285 -2.165 1.00 95.38 402 CYS A N 1
ATOM 2863 C CA . CYS A 1 402 ? -4.726 -5.686 -3.412 1.00 95.38 402 CYS A CA 1
ATOM 2864 C C . CYS A 1 402 ? -3.563 -6.498 -3.996 1.00 95.38 402 CYS A C 1
ATOM 2866 O O . CYS A 1 402 ? -2.619 -6.834 -3.287 1.00 95.38 402 CYS A O 1
ATOM 2868 N N . THR A 1 403 ? -3.588 -6.778 -5.298 1.00 95.75 403 THR A N 1
ATOM 2869 C CA . THR A 1 403 ? -2.477 -7.426 -6.019 1.00 95.75 403 THR A CA 1
ATOM 2870 C C . THR A 1 403 ? -2.156 -6.623 -7.275 1.00 95.75 403 THR A C 1
ATOM 2872 O O . THR A 1 403 ? -3.063 -6.349 -8.057 1.00 95.75 403 THR A O 1
ATOM 2875 N N . CYS A 1 404 ? -0.892 -6.237 -7.481 1.00 95.12 404 CYS A N 1
ATOM 2876 C CA . CYS A 1 404 ? -0.483 -5.518 -8.694 1.00 95.12 404 CYS A CA 1
ATOM 2877 C C . CYS A 1 404 ? -0.792 -6.334 -9.959 1.00 95.12 404 CYS A C 1
ATOM 2879 O O . CYS A 1 404 ? -0.659 -7.560 -9.973 1.00 95.12 404 CYS A O 1
ATOM 2881 N N . ASN A 1 405 ? -1.211 -5.646 -11.019 1.00 96.88 405 ASN A N 1
ATOM 2882 C CA . ASN A 1 405 ? -1.517 -6.260 -12.305 1.00 96.88 405 ASN A CA 1
ATOM 2883 C C . ASN A 1 405 ? -0.235 -6.782 -12.986 1.00 96.88 405 ASN A C 1
ATOM 2885 O O . ASN A 1 405 ? 0.876 -6.357 -12.673 1.00 96.88 405 ASN A O 1
ATOM 2889 N N . THR A 1 406 ? -0.375 -7.704 -13.942 1.00 94.88 406 THR A N 1
ATOM 2890 C CA . THR A 1 406 ? 0.765 -8.226 -14.717 1.00 94.88 406 THR A CA 1
ATOM 2891 C C . THR A 1 406 ? 1.545 -7.087 -15.380 1.00 94.88 406 THR A C 1
ATOM 2893 O O . THR A 1 406 ? 0.937 -6.200 -15.973 1.00 94.88 406 THR A O 1
ATOM 2896 N N . GLY A 1 407 ? 2.877 -7.125 -15.273 1.00 93.81 407 GLY A N 1
ATOM 2897 C CA . GLY A 1 407 ? 3.775 -6.042 -15.694 1.00 93.81 407 GLY A CA 1
ATOM 2898 C C . GLY A 1 407 ? 4.111 -5.040 -14.580 1.00 93.81 407 GLY A C 1
ATOM 2899 O O . GLY A 1 407 ? 5.031 -4.246 -14.733 1.00 93.81 407 GLY A O 1
ATOM 2900 N N . TYR A 1 408 ? 3.447 -5.102 -13.421 1.00 95.00 408 TYR A N 1
ATOM 2901 C CA . TYR A 1 408 ? 3.672 -4.186 -12.299 1.00 95.00 408 TYR A CA 1
ATOM 2902 C C . TYR A 1 408 ? 4.161 -4.919 -11.043 1.00 95.00 408 TYR A C 1
ATOM 2904 O O . TYR A 1 408 ? 3.791 -6.064 -10.775 1.00 95.00 408 TYR A O 1
ATOM 2912 N N . THR A 1 409 ? 4.966 -4.233 -10.232 1.00 91.00 409 THR A N 1
ATOM 2913 C CA . THR A 1 409 ? 5.491 -4.732 -8.952 1.00 91.00 409 THR A CA 1
ATOM 2914 C C . THR A 1 409 ? 5.226 -3.742 -7.819 1.00 91.00 409 THR A C 1
ATOM 2916 O O . THR A 1 409 ? 5.133 -2.537 -8.032 1.00 91.00 409 THR A O 1
ATOM 2919 N N . GLY A 1 410 ? 5.055 -4.247 -6.596 1.00 92.50 410 GLY A N 1
ATOM 2920 C CA . GLY A 1 410 ? 4.672 -3.435 -5.440 1.00 92.50 410 GLY A CA 1
ATOM 2921 C C . GLY A 1 410 ? 3.889 -4.236 -4.402 1.00 92.50 410 GLY A C 1
ATOM 2922 O O . GLY A 1 410 ? 4.024 -5.456 -4.325 1.00 92.50 410 GLY A O 1
ATOM 2923 N N . ASN A 1 411 ? 3.068 -3.546 -3.609 1.00 83.75 411 ASN A N 1
ATOM 2924 C CA . ASN A 1 411 ? 2.253 -4.120 -2.528 1.00 83.75 411 ASN A CA 1
ATOM 2925 C C . ASN A 1 411 ? 0.735 -4.088 -2.819 1.00 83.75 411 ASN A C 1
ATOM 2927 O O . ASN A 1 411 ? -0.064 -4.390 -1.938 1.00 83.75 411 ASN A O 1
ATOM 2931 N N . GLY A 1 412 ? 0.328 -3.697 -4.031 1.00 90.31 412 GLY A N 1
ATOM 2932 C CA . GLY A 1 412 ? -1.074 -3.644 -4.458 1.00 90.31 412 GLY A CA 1
ATOM 2933 C C . GLY A 1 412 ? -1.787 -2.321 -4.155 1.00 90.31 412 GLY A C 1
ATOM 2934 O O . GLY A 1 412 ? -2.630 -1.903 -4.946 1.00 90.31 412 GLY A O 1
ATOM 2935 N N . THR A 1 413 ? -1.449 -1.627 -3.066 1.00 85.44 413 THR A N 1
ATOM 2936 C CA . THR A 1 413 ? -1.912 -0.244 -2.819 1.00 85.44 413 THR A CA 1
ATOM 2937 C C . THR A 1 413 ? -1.012 0.779 -3.516 1.00 85.44 413 THR A C 1
ATOM 2939 O O . THR A 1 413 ? -1.489 1.804 -3.998 1.00 85.44 413 THR A O 1
ATOM 2942 N N . TYR A 1 414 ? 0.266 0.442 -3.679 1.00 87.31 414 TYR A N 1
ATOM 2943 C CA . TYR A 1 414 ? 1.235 1.087 -4.554 1.00 87.31 414 TYR A CA 1
ATOM 2944 C C . TYR A 1 414 ? 1.828 0.041 -5.507 1.00 87.31 414 TYR A C 1
ATOM 2946 O O . TYR A 1 414 ? 2.299 -1.017 -5.074 1.00 87.31 414 TYR A O 1
ATOM 2954 N N . CYS A 1 415 ? 1.798 0.329 -6.808 1.00 91.62 415 CYS A N 1
ATOM 2955 C CA . CYS A 1 415 ? 2.363 -0.523 -7.851 1.00 91.62 415 CYS A CA 1
ATOM 2956 C C . CYS A 1 415 ? 3.127 0.341 -8.852 1.00 91.62 415 CYS A C 1
ATOM 2958 O O . CYS A 1 415 ? 2.592 1.325 -9.359 1.00 91.62 415 CYS A O 1
ATOM 2960 N N . VAL A 1 416 ? 4.363 -0.044 -9.152 1.00 93.19 416 VAL A N 1
ATOM 2961 C CA . VAL A 1 416 ? 5.200 0.583 -10.176 1.00 93.19 416 VAL A CA 1
ATOM 2962 C C . VAL A 1 416 ? 5.338 -0.333 -11.380 1.00 93.19 416 VAL A C 1
ATOM 2964 O O . VAL A 1 416 ? 5.276 -1.558 -11.263 1.00 93.19 416 VAL A O 1
ATOM 2967 N N . ASP A 1 417 ? 5.519 0.289 -12.538 1.00 95.56 417 ASP A N 1
ATOM 2968 C CA . ASP A 1 417 ? 5.865 -0.380 -13.785 1.00 95.56 417 ASP A CA 1
ATOM 2969 C C . ASP A 1 417 ? 7.169 -1.180 -13.624 1.00 95.56 417 ASP A C 1
ATOM 2971 O O . ASP A 1 417 ? 8.127 -0.704 -13.006 1.00 95.56 417 ASP A O 1
ATOM 2975 N N . THR A 1 418 ? 7.208 -2.407 -14.139 1.00 94.00 418 THR A N 1
ATOM 2976 C CA . THR A 1 418 ? 8.376 -3.285 -13.996 1.00 94.00 418 THR A CA 1
ATOM 2977 C C . THR A 1 418 ? 9.286 -3.088 -15.193 1.00 94.00 418 THR A C 1
ATOM 2979 O O . THR A 1 418 ? 8.938 -3.508 -16.288 1.00 94.00 418 THR A O 1
ATOM 2982 N N . ASP A 1 419 ? 10.464 -2.488 -14.996 1.00 93.31 419 ASP A N 1
ATOM 2983 C CA . ASP A 1 419 ? 11.439 -2.334 -16.081 1.00 93.31 419 ASP A CA 1
ATOM 2984 C C . ASP A 1 419 ? 12.003 -3.698 -16.504 1.00 93.31 419 ASP A C 1
ATOM 2986 O O . ASP A 1 419 ? 12.989 -4.200 -15.956 1.00 93.31 419 ASP A O 1
ATOM 2990 N N . GLU A 1 420 ? 11.365 -4.326 -17.484 1.00 94.00 420 GLU A N 1
ATOM 2991 C CA . GLU A 1 420 ? 11.774 -5.614 -18.034 1.00 94.00 420 GLU A CA 1
ATOM 2992 C C . GLU A 1 420 ? 13.031 -5.457 -18.902 1.00 94.00 420 GLU A C 1
ATOM 2994 O O . GLU A 1 420 ? 13.842 -6.378 -18.979 1.00 94.00 420 GLU A O 1
ATOM 2999 N N . CYS A 1 421 ? 13.287 -4.267 -19.454 1.00 93.62 421 CYS A N 1
ATOM 3000 C CA . CYS A 1 421 ? 14.537 -3.958 -20.150 1.00 93.62 421 CYS A CA 1
ATOM 3001 C C . CYS A 1 421 ? 15.757 -3.889 -19.213 1.00 93.62 421 CYS A C 1
ATOM 3003 O O . CYS A 1 421 ? 16.888 -4.049 -19.678 1.00 93.62 421 CYS A O 1
ATOM 3005 N N . SER A 1 422 ? 15.552 -3.724 -17.901 1.00 91.44 422 SER A N 1
ATOM 3006 C CA . SER A 1 422 ? 16.607 -3.898 -16.891 1.00 91.44 422 SER A CA 1
ATOM 3007 C C . SER A 1 422 ? 17.033 -5.366 -16.700 1.00 91.44 422 SER A C 1
ATOM 3009 O O . SER A 1 422 ? 18.097 -5.635 -16.133 1.00 91.44 422 SER A O 1
ATOM 3011 N N . GLN A 1 423 ? 16.238 -6.330 -17.186 1.00 86.19 423 GLN A N 1
ATOM 3012 C CA . GLN A 1 423 ? 16.506 -7.763 -17.056 1.00 86.19 423 GLN A CA 1
ATOM 3013 C C . GLN A 1 423 ? 17.293 -8.312 -18.256 1.00 86.19 423 GLN A C 1
ATOM 3015 O O . GLN A 1 423 ? 17.067 -7.976 -19.419 1.00 86.19 423 GLN A O 1
ATOM 3020 N N . ALA A 1 424 ? 18.244 -9.206 -17.981 1.00 80.44 424 ALA A N 1
ATOM 3021 C CA . ALA A 1 424 ? 19.137 -9.728 -19.008 1.00 80.44 424 ALA A CA 1
ATOM 3022 C C . ALA A 1 424 ? 18.430 -10.701 -19.976 1.00 80.44 424 ALA A C 1
ATOM 3024 O O . ALA A 1 424 ? 17.851 -11.700 -19.550 1.00 80.44 424 ALA A O 1
ATOM 3025 N N . ASN A 1 425 ? 18.637 -10.491 -21.283 1.00 84.12 425 ASN A N 1
ATOM 3026 C CA . ASN A 1 425 ? 18.179 -11.340 -22.400 1.00 84.12 425 ASN A CA 1
ATOM 3027 C C . ASN A 1 425 ? 16.665 -11.304 -22.717 1.00 84.12 425 ASN A C 1
ATOM 3029 O O . ASN A 1 425 ? 16.153 -12.255 -23.304 1.00 84.12 425 ASN A O 1
ATOM 3033 N N . MET A 1 426 ? 15.950 -10.225 -22.377 1.00 90.31 426 MET A N 1
ATOM 3034 C CA . MET A 1 426 ? 14.522 -10.079 -22.728 1.00 90.31 426 MET A CA 1
ATOM 3035 C C . MET A 1 426 ? 14.274 -9.816 -24.228 1.00 90.31 426 MET A C 1
ATOM 3037 O O . MET A 1 426 ? 13.228 -10.185 -24.757 1.00 90.31 426 MET A O 1
ATOM 3041 N N . CYS A 1 427 ? 15.252 -9.242 -24.935 1.00 94.81 427 CYS A N 1
ATOM 3042 C CA . CYS A 1 427 ? 15.235 -9.043 -26.389 1.00 94.81 427 CYS A CA 1
ATOM 3043 C C . CYS A 1 427 ? 16.389 -9.789 -27.078 1.00 94.81 427 CYS A C 1
ATOM 3045 O O . CYS A 1 427 ? 17.312 -10.274 -26.419 1.00 94.81 427 CYS A O 1
ATOM 3047 N N . HIS A 1 428 ? 16.357 -9.855 -28.414 1.00 95.81 428 HIS A N 1
ATOM 3048 C CA . HIS A 1 428 ? 17.487 -10.340 -29.208 1.00 95.81 428 HIS A CA 1
ATOM 3049 C C . HIS A 1 428 ? 18.738 -9.474 -28.975 1.00 95.81 428 HIS A C 1
ATOM 3051 O O . HIS A 1 428 ? 18.618 -8.285 -28.686 1.00 95.81 428 HIS A O 1
ATOM 3057 N N . ALA A 1 429 ? 19.938 -10.036 -29.155 1.00 94.31 429 ALA A N 1
ATOM 3058 C CA . ALA A 1 429 ? 21.186 -9.270 -29.040 1.00 94.31 429 ALA A CA 1
ATOM 3059 C C . ALA A 1 429 ? 21.228 -8.087 -30.031 1.00 94.31 429 ALA A C 1
ATOM 3061 O O . ALA A 1 429 ? 21.659 -6.988 -29.691 1.00 94.31 429 ALA A O 1
ATOM 3062 N N . ASP A 1 430 ? 20.695 -8.308 -31.233 1.00 96.12 430 ASP A N 1
ATOM 3063 C CA . ASP A 1 430 ? 20.563 -7.313 -32.304 1.00 96.12 430 ASP A CA 1
ATOM 3064 C C . ASP A 1 430 ? 19.227 -6.546 -32.246 1.00 96.12 430 ASP A C 1
ATOM 3066 O O . ASP A 1 430 ? 18.665 -6.168 -33.277 1.00 96.12 430 ASP A O 1
ATOM 3070 N N . ALA A 1 431 ? 18.692 -6.326 -31.042 1.00 96.69 431 ALA A N 1
ATOM 3071 C CA . ALA A 1 431 ? 17.493 -5.531 -30.802 1.00 96.69 431 ALA A CA 1
ATOM 3072 C C . ALA A 1 431 ? 17.676 -4.537 -29.650 1.00 96.69 431 ALA A C 1
ATOM 3074 O O . ALA A 1 431 ? 18.367 -4.795 -28.667 1.00 96.69 431 ALA A O 1
ATOM 3075 N N . THR A 1 432 ? 16.990 -3.404 -29.756 1.00 95.31 432 THR A N 1
ATOM 3076 C CA . THR A 1 432 ? 16.845 -2.420 -28.685 1.00 95.31 432 THR A CA 1
ATOM 3077 C C . THR A 1 432 ? 15.569 -2.723 -27.901 1.00 95.31 432 THR A C 1
ATOM 3079 O O . THR A 1 432 ? 14.499 -2.892 -28.491 1.00 95.31 432 THR A O 1
ATOM 3082 N N . CYS A 1 433 ? 15.678 -2.783 -26.574 1.00 96.50 433 CYS A N 1
ATOM 3083 C CA . CYS A 1 433 ? 14.538 -2.879 -25.663 1.00 96.50 433 CYS A CA 1
ATOM 3084 C C . CYS A 1 433 ? 14.034 -1.475 -25.299 1.00 96.50 433 CYS A C 1
ATOM 3086 O O . CYS A 1 433 ? 14.828 -0.554 -25.107 1.00 96.50 433 CYS A O 1
ATOM 3088 N N . THR A 1 434 ? 12.719 -1.290 -25.209 1.00 95.81 434 THR A N 1
ATOM 3089 C CA . THR A 1 434 ? 12.078 -0.071 -24.695 1.00 95.81 434 THR A CA 1
ATOM 3090 C C . THR A 1 434 ? 10.964 -0.459 -23.731 1.00 95.81 434 THR A C 1
ATOM 3092 O O . THR A 1 434 ? 10.034 -1.158 -24.133 1.00 95.81 434 THR A O 1
ATOM 3095 N N . ASN A 1 435 ? 11.053 -0.011 -22.477 1.00 95.00 435 ASN A N 1
ATOM 3096 C CA . ASN A 1 435 ? 10.038 -0.294 -21.463 1.00 95.00 435 ASN A CA 1
ATOM 3097 C C . ASN A 1 435 ? 8.762 0.527 -21.696 1.00 95.00 435 ASN A C 1
ATOM 3099 O O . ASN A 1 435 ? 8.835 1.659 -22.186 1.00 95.00 435 ASN A O 1
ATOM 3103 N N . THR A 1 436 ? 7.601 -0.025 -21.352 1.00 94.44 436 THR A N 1
ATOM 3104 C CA . THR A 1 436 ? 6.288 0.618 -21.483 1.00 94.44 436 THR A CA 1
ATOM 3105 C C . THR A 1 436 ? 5.380 0.247 -20.300 1.00 94.44 436 THR A C 1
ATOM 3107 O O . THR A 1 436 ? 5.584 -0.795 -19.696 1.00 94.44 436 THR A O 1
ATOM 3110 N N . PRO A 1 437 ? 4.352 1.047 -19.956 1.00 93.25 437 PRO A N 1
ATOM 3111 C CA . PRO A 1 437 ? 3.487 0.733 -18.818 1.00 93.25 437 PRO A CA 1
ATOM 3112 C C . PRO A 1 437 ? 2.847 -0.664 -18.913 1.00 93.25 437 PRO A C 1
ATOM 3114 O O . PRO A 1 437 ? 1.992 -0.910 -19.769 1.00 93.25 437 PRO A O 1
ATOM 3117 N N . GLY A 1 438 ? 3.284 -1.565 -18.032 1.00 92.62 438 GLY A N 1
ATOM 3118 C CA . GLY A 1 438 ? 2.858 -2.958 -17.938 1.00 92.62 438 GLY A CA 1
ATOM 3119 C C . GLY A 1 438 ? 3.504 -3.925 -18.940 1.00 92.62 438 GLY A C 1
ATOM 3120 O O . GLY A 1 438 ? 3.012 -5.052 -19.060 1.00 92.62 438 GLY A O 1
ATOM 3121 N N . SER A 1 439 ? 4.526 -3.518 -19.709 1.00 94.19 439 SER A N 1
ATOM 3122 C CA . SER A 1 439 ? 5.210 -4.400 -20.669 1.00 94.19 439 SER A CA 1
ATOM 3123 C C . SER A 1 439 ? 6.512 -3.827 -21.268 1.00 94.19 439 SER A C 1
ATOM 3125 O O . SER A 1 439 ? 6.965 -2.733 -20.961 1.00 94.19 439 SER A O 1
ATOM 3127 N N . TYR A 1 440 ? 7.087 -4.528 -22.247 1.00 95.00 440 TYR A N 1
ATOM 3128 C CA . TYR A 1 440 ? 8.266 -4.078 -22.987 1.00 95.00 440 TYR A CA 1
ATOM 3129 C C . TYR A 1 440 ? 8.113 -4.298 -24.491 1.00 95.00 440 TYR A C 1
ATOM 3131 O O . TYR A 1 440 ? 7.427 -5.209 -24.960 1.00 95.00 440 TYR A O 1
ATOM 3139 N N . LEU A 1 441 ? 8.788 -3.453 -25.271 1.00 95.81 441 LEU A N 1
ATOM 3140 C CA . LEU A 1 441 ? 8.870 -3.558 -26.722 1.00 95.81 441 LEU A CA 1
ATOM 3141 C C . LEU A 1 441 ? 10.318 -3.792 -27.157 1.00 95.81 441 LEU A C 1
ATOM 3143 O O . LEU A 1 441 ? 11.173 -2.917 -27.027 1.00 95.81 441 LEU A O 1
ATOM 3147 N N . CYS A 1 442 ? 10.571 -4.953 -27.753 1.00 97.19 442 CYS A N 1
ATOM 3148 C CA . CYS A 1 442 ? 11.804 -5.218 -28.483 1.00 97.19 442 CYS A CA 1
ATOM 3149 C C . CYS A 1 442 ? 11.675 -4.739 -29.936 1.00 97.19 442 CYS A C 1
ATOM 3151 O O . CYS A 1 442 ? 10.742 -5.129 -30.636 1.00 97.19 442 CYS A O 1
ATOM 3153 N N . THR A 1 443 ? 12.642 -3.962 -30.424 1.00 97.38 443 THR A N 1
ATOM 3154 C CA . THR A 1 443 ? 12.724 -3.529 -31.830 1.00 97.38 443 THR A CA 1
ATOM 3155 C C . THR A 1 443 ? 14.071 -3.945 -32.411 1.00 97.38 443 THR A C 1
ATOM 3157 O O . THR A 1 443 ? 15.101 -3.610 -31.833 1.00 97.38 443 THR A O 1
ATOM 3160 N N . CYS A 1 444 ? 14.090 -4.668 -33.537 1.00 97.56 444 CYS A N 1
ATOM 3161 C CA . CYS A 1 444 ? 15.349 -5.035 -34.198 1.00 97.56 444 CYS A CA 1
ATOM 3162 C C . CYS A 1 444 ? 16.150 -3.783 -34.589 1.00 97.56 444 CYS A C 1
ATOM 3164 O O . CYS A 1 444 ? 15.580 -2.785 -35.034 1.00 97.56 444 CYS A O 1
ATOM 3166 N N . ASN A 1 445 ? 17.468 -3.843 -34.419 1.00 96.88 445 ASN A N 1
ATOM 3167 C CA . ASN A 1 445 ? 18.374 -2.750 -34.752 1.00 96.88 445 ASN A CA 1
ATOM 3168 C C . ASN A 1 445 ? 18.438 -2.531 -36.277 1.00 96.88 445 ASN A C 1
ATOM 3170 O O . ASN A 1 445 ? 18.127 -3.425 -37.064 1.00 96.88 445 ASN A O 1
ATOM 3174 N N . THR A 1 446 ? 18.873 -1.345 -36.712 1.00 95.31 446 THR A N 1
ATOM 3175 C CA . THR A 1 446 ? 19.106 -1.049 -38.137 1.00 95.31 446 THR A CA 1
ATOM 3176 C C . THR A 1 446 ? 20.018 -2.107 -38.772 1.00 95.31 446 THR A C 1
ATOM 3178 O O . THR A 1 446 ? 21.025 -2.478 -38.174 1.00 95.31 446 THR A O 1
ATOM 3181 N N . GLY A 1 447 ? 19.653 -2.589 -39.965 1.00 94.19 447 GLY A N 1
ATOM 3182 C CA . GLY A 1 447 ? 20.313 -3.720 -40.634 1.00 94.19 447 GLY A CA 1
ATOM 3183 C C . GLY A 1 447 ? 19.710 -5.092 -40.297 1.00 94.19 447 GLY A C 1
ATOM 3184 O O . GLY A 1 447 ? 20.038 -6.073 -40.952 1.00 94.19 447 GLY A O 1
ATOM 3185 N N . TYR A 1 448 ? 18.781 -5.174 -39.336 1.00 96.81 448 TYR A N 1
ATOM 3186 C CA . TYR A 1 448 ? 18.114 -6.415 -38.934 1.00 96.81 448 TYR A CA 1
ATOM 3187 C C . TYR A 1 448 ? 16.589 -6.334 -39.097 1.00 96.81 448 TYR A C 1
ATOM 3189 O O . TYR A 1 448 ? 15.977 -5.270 -39.001 1.00 96.81 448 TYR A O 1
ATOM 3197 N N . THR A 1 449 ? 15.951 -7.484 -39.315 1.00 95.50 449 THR A N 1
ATOM 3198 C CA . THR A 1 449 ? 14.493 -7.632 -39.451 1.00 95.50 449 THR A CA 1
ATOM 3199 C C . THR A 1 449 ? 13.970 -8.787 -38.598 1.00 95.50 449 THR A C 1
ATOM 3201 O O . THR A 1 449 ? 14.688 -9.748 -38.336 1.00 95.50 449 THR A O 1
ATOM 3204 N N . GLY A 1 450 ? 12.720 -8.710 -38.139 1.00 95.75 450 GLY A N 1
ATOM 3205 C CA . GLY A 1 450 ? 12.135 -9.713 -37.249 1.00 95.75 450 GLY A CA 1
ATOM 3206 C C . GLY A 1 450 ? 11.080 -9.133 -36.311 1.00 95.75 450 GLY A C 1
ATOM 3207 O O . GLY A 1 450 ? 10.379 -8.188 -36.665 1.00 95.75 450 GLY A O 1
ATOM 3208 N N . ASN A 1 451 ? 10.964 -9.711 -35.114 1.00 94.62 451 ASN A N 1
ATOM 3209 C CA . ASN A 1 451 ? 9.984 -9.331 -34.086 1.00 94.62 451 ASN A CA 1
ATOM 3210 C C . ASN A 1 451 ? 10.636 -8.822 -32.782 1.00 94.62 451 ASN A C 1
ATOM 3212 O O . ASN A 1 451 ? 9.993 -8.821 -31.734 1.00 94.62 451 ASN A O 1
ATOM 3216 N N . GLY A 1 452 ? 11.921 -8.459 -32.817 1.00 94.62 452 GLY A N 1
ATOM 3217 C CA . GLY A 1 452 ? 12.667 -7.924 -31.674 1.00 94.62 452 GLY A CA 1
ATOM 3218 C C . GLY A 1 452 ? 13.153 -8.969 -30.662 1.00 94.62 452 GLY A C 1
ATOM 3219 O O . GLY A 1 452 ? 14.237 -8.812 -30.108 1.00 94.62 452 GLY A O 1
ATOM 3220 N N . THR A 1 453 ? 12.408 -10.053 -30.433 1.00 93.88 453 THR A N 1
ATOM 3221 C CA . THR A 1 453 ? 12.884 -11.216 -29.650 1.00 93.88 453 THR A CA 1
ATOM 3222 C C . THR A 1 453 ? 13.668 -12.208 -30.512 1.00 93.88 453 THR A C 1
ATOM 3224 O O . THR A 1 453 ? 14.565 -12.892 -30.025 1.00 93.88 453 THR A O 1
ATOM 3227 N N . TYR A 1 454 ? 13.397 -12.222 -31.816 1.00 95.50 454 TYR A N 1
ATOM 3228 C CA . TYR A 1 454 ? 14.194 -12.853 -32.856 1.00 95.50 454 TYR A CA 1
ATOM 3229 C C . TYR A 1 454 ? 14.425 -11.841 -33.982 1.00 95.50 454 TYR A C 1
ATOM 3231 O O . TYR A 1 454 ? 13.470 -11.301 -34.550 1.00 95.50 454 TYR A O 1
ATOM 3239 N N . CYS A 1 455 ? 15.692 -11.579 -34.296 1.00 97.06 455 CYS A N 1
ATOM 3240 C CA . CYS A 1 455 ? 16.103 -10.683 -35.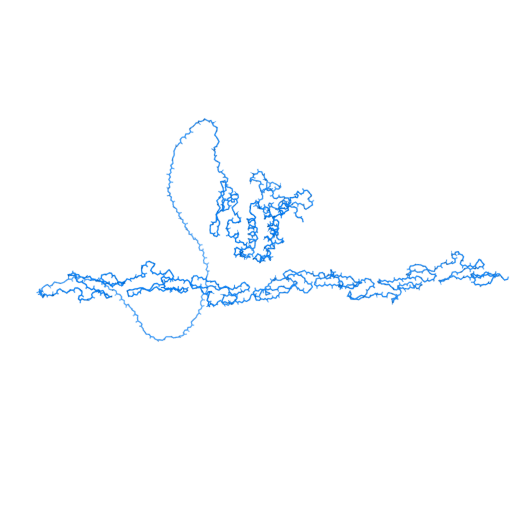370 1.00 97.06 455 CYS A CA 1
ATOM 3241 C C . CYS A 1 455 ? 17.112 -11.402 -36.264 1.00 97.06 455 CYS A C 1
ATOM 3243 O O . CYS A 1 455 ? 18.008 -12.088 -35.775 1.00 97.06 455 CYS A O 1
ATOM 3245 N N . VAL A 1 456 ? 16.960 -11.246 -37.575 1.00 96.44 456 VAL A N 1
ATOM 3246 C CA . VAL A 1 456 ? 17.877 -11.773 -38.584 1.00 96.44 456 VAL A CA 1
ATOM 3247 C C . VAL A 1 456 ? 18.451 -10.635 -39.409 1.00 96.44 456 VAL A C 1
ATOM 3249 O O . VAL A 1 456 ? 17.788 -9.629 -39.654 1.00 96.44 456 VAL A O 1
ATOM 3252 N N . ASP A 1 457 ? 19.697 -10.823 -39.810 1.00 96.75 457 ASP A N 1
ATOM 3253 C CA . ASP A 1 457 ? 20.451 -9.941 -40.691 1.00 96.75 457 ASP A CA 1
ATOM 3254 C C . ASP A 1 457 ? 19.721 -9.729 -42.033 1.00 96.75 457 ASP A C 1
ATOM 3256 O O . ASP A 1 457 ? 19.188 -10.684 -42.612 1.00 96.75 457 ASP A O 1
ATOM 3260 N N . ILE A 1 458 ? 19.656 -8.487 -42.518 1.00 95.00 458 ILE A N 1
ATOM 3261 C CA . ILE A 1 458 ? 19.045 -8.159 -43.812 1.00 95.00 458 ILE A CA 1
ATOM 3262 C C . ILE A 1 458 ? 20.120 -8.265 -44.890 1.00 95.00 458 ILE A C 1
ATOM 3264 O O . ILE A 1 458 ? 20.928 -7.361 -45.035 1.00 95.00 458 ILE A O 1
ATOM 3268 N N . ASP A 1 459 ? 20.070 -9.314 -45.714 1.00 93.94 459 ASP A N 1
ATOM 3269 C CA . ASP A 1 459 ? 20.950 -9.418 -46.884 1.00 93.94 459 ASP A CA 1
ATOM 3270 C C . ASP A 1 459 ? 20.636 -8.324 -47.921 1.00 93.94 459 ASP A C 1
ATOM 3272 O O . ASP A 1 459 ? 19.749 -8.468 -48.772 1.00 93.94 459 ASP A O 1
ATOM 3276 N N . GLU A 1 460 ? 21.368 -7.212 -47.863 1.00 94.19 460 GLU A N 1
ATOM 3277 C CA . GLU A 1 460 ? 21.236 -6.126 -48.834 1.00 94.19 460 GLU A CA 1
ATOM 3278 C C . GLU A 1 460 ? 21.851 -6.486 -50.193 1.00 94.19 460 GLU A C 1
ATOM 3280 O O . GLU A 1 460 ? 21.438 -5.931 -51.210 1.00 94.19 460 GLU A O 1
ATOM 3285 N N . CYS A 1 461 ? 22.753 -7.469 -50.269 1.00 92.38 461 CYS A N 1
ATOM 3286 C CA . CYS A 1 461 ? 23.268 -7.964 -51.548 1.00 92.38 461 CYS A CA 1
ATOM 3287 C C . CYS A 1 461 ? 22.219 -8.770 -52.337 1.00 92.38 461 CYS A C 1
ATOM 3289 O O . CYS A 1 461 ? 22.314 -8.861 -53.563 1.00 92.38 461 CYS A O 1
ATOM 3291 N N . SER A 1 462 ? 21.184 -9.289 -51.666 1.00 91.06 462 SER A N 1
ATOM 3292 C CA . SER A 1 462 ? 19.965 -9.807 -52.307 1.00 91.06 462 SER A CA 1
ATOM 3293 C C . SER A 1 462 ? 19.003 -8.704 -52.792 1.00 91.06 462 SER A C 1
ATOM 3295 O O . SER A 1 462 ? 18.000 -9.014 -53.442 1.00 91.06 462 SER A O 1
ATOM 3297 N N . GLN A 1 463 ? 19.284 -7.421 -52.527 1.00 85.19 463 GLN A N 1
ATOM 3298 C CA . GLN A 1 463 ? 18.504 -6.279 -53.020 1.00 85.19 463 GLN A CA 1
ATOM 3299 C C . GLN A 1 463 ? 19.160 -5.628 -54.251 1.00 85.19 463 GLN A C 1
ATOM 3301 O O . GLN A 1 463 ? 20.377 -5.606 -54.426 1.00 85.19 463 GLN A O 1
ATOM 3306 N N . ALA A 1 464 ? 18.337 -5.094 -55.157 1.00 77.56 464 ALA A N 1
ATOM 3307 C CA . ALA A 1 464 ? 18.817 -4.602 -56.445 1.00 77.56 464 ALA A CA 1
ATOM 3308 C C . ALA A 1 464 ? 19.506 -3.226 -56.345 1.00 77.56 464 ALA A C 1
ATOM 3310 O O . ALA A 1 464 ? 18.910 -2.261 -55.871 1.00 77.56 464 ALA A O 1
ATOM 3311 N N . ASN A 1 465 ? 20.697 -3.114 -56.946 1.00 80.69 465 ASN A N 1
ATOM 3312 C CA . ASN A 1 465 ? 21.478 -1.876 -57.129 1.00 80.69 465 ASN A CA 1
ATOM 3313 C C . ASN A 1 465 ? 22.104 -1.261 -55.856 1.00 80.69 465 ASN A C 1
ATOM 3315 O O . ASN A 1 465 ? 22.330 -0.053 -55.820 1.00 80.69 465 ASN A O 1
ATOM 3319 N N . MET A 1 466 ? 22.418 -2.063 -54.830 1.00 88.00 466 MET A N 1
ATOM 3320 C CA . MET A 1 466 ? 23.063 -1.561 -53.600 1.00 88.00 466 MET A CA 1
ATOM 3321 C C . MET A 1 466 ? 24.551 -1.187 -53.777 1.00 88.00 466 MET A C 1
ATOM 3323 O O . MET A 1 466 ? 25.057 -0.324 -53.065 1.00 88.00 466 MET A O 1
ATOM 3327 N N . CYS A 1 467 ? 25.245 -1.781 -54.754 1.00 92.81 467 CYS A N 1
ATOM 3328 C CA . CYS A 1 467 ? 26.639 -1.471 -55.103 1.00 92.81 467 CYS A CA 1
ATOM 3329 C C . CYS A 1 467 ? 26.775 -0.961 -56.546 1.00 92.81 467 CYS A C 1
ATOM 3331 O O . CYS A 1 467 ? 25.849 -1.083 -57.351 1.00 92.81 467 CYS A O 1
ATOM 3333 N N . HIS A 1 468 ? 27.951 -0.422 -56.890 1.00 94.06 468 HIS A N 1
ATOM 3334 C CA . HIS A 1 468 ? 28.293 -0.082 -58.273 1.00 94.06 468 HIS A CA 1
ATOM 3335 C C . HIS A 1 468 ? 28.262 -1.328 -59.175 1.00 94.06 468 HIS A C 1
ATOM 3337 O O . HIS A 1 468 ? 28.532 -2.434 -58.713 1.00 94.06 468 HIS A O 1
ATOM 3343 N N . ALA A 1 469 ? 27.993 -1.157 -60.475 1.00 92.19 469 ALA A N 1
ATOM 3344 C CA . ALA A 1 469 ? 27.997 -2.273 -61.429 1.00 92.19 469 ALA A CA 1
ATOM 3345 C C . ALA A 1 469 ? 29.371 -2.971 -61.498 1.00 92.19 469 ALA A C 1
ATOM 3347 O O . ALA A 1 469 ? 29.458 -4.195 -61.564 1.00 92.19 469 ALA A O 1
ATOM 3348 N N . ASP A 1 470 ? 30.444 -2.184 -61.406 1.00 94.56 470 ASP A N 1
ATOM 3349 C CA . ASP A 1 470 ? 31.834 -2.647 -61.342 1.00 94.56 470 ASP A CA 1
ATOM 3350 C C . ASP A 1 470 ? 32.314 -2.924 -59.899 1.00 94.56 470 ASP A C 1
ATOM 3352 O O . ASP A 1 470 ? 33.491 -2.740 -59.579 1.00 94.56 470 ASP A O 1
ATOM 3356 N N . ALA A 1 471 ? 31.414 -3.349 -59.007 1.00 94.88 471 ALA A N 1
ATOM 3357 C CA . ALA A 1 471 ? 31.731 -3.747 -57.638 1.00 94.88 471 ALA A CA 1
ATOM 3358 C C . ALA A 1 471 ? 31.076 -5.078 -57.247 1.00 94.88 471 ALA A C 1
ATOM 3360 O O . ALA A 1 471 ? 29.983 -5.425 -57.690 1.00 94.88 471 ALA A O 1
ATOM 3361 N N . THR A 1 472 ? 31.741 -5.807 -56.356 1.00 94.25 472 THR A N 1
ATOM 3362 C CA . THR A 1 472 ? 31.216 -7.006 -55.704 1.00 94.25 472 THR A CA 1
ATOM 3363 C C . THR A 1 472 ? 30.609 -6.619 -54.356 1.00 94.25 472 THR A C 1
ATOM 3365 O O . THR A 1 472 ? 31.271 -5.986 -53.531 1.00 94.25 472 THR A O 1
ATOM 3368 N N . CYS A 1 473 ? 29.355 -7.009 -54.126 1.00 95.06 473 CYS A N 1
ATOM 3369 C CA . CYS A 1 473 ? 28.680 -6.870 -52.835 1.00 95.06 473 CYS A CA 1
ATOM 3370 C C . CYS A 1 473 ? 29.035 -8.051 -51.920 1.00 95.06 473 CYS A C 1
ATOM 3372 O O . CYS A 1 473 ? 29.066 -9.196 -52.370 1.00 95.06 473 CYS A O 1
ATOM 3374 N N . THR A 1 474 ? 29.303 -7.787 -50.642 1.00 94.75 474 THR A N 1
ATOM 3375 C CA . THR A 1 474 ? 29.448 -8.803 -49.589 1.00 94.75 474 THR A CA 1
ATOM 3376 C C . THR A 1 474 ? 28.593 -8.405 -48.393 1.00 94.75 474 THR A C 1
ATOM 3378 O O . THR A 1 474 ? 28.796 -7.333 -47.830 1.00 94.75 474 THR A O 1
ATOM 3381 N N . ASN A 1 475 ? 27.649 -9.262 -48.009 1.00 94.31 475 ASN A N 1
ATOM 3382 C CA . ASN A 1 475 ? 26.785 -9.030 -46.857 1.00 94.31 475 ASN A CA 1
ATOM 3383 C C . ASN A 1 475 ? 27.554 -9.215 -45.535 1.00 94.31 475 ASN A C 1
ATOM 3385 O O . ASN A 1 475 ? 28.425 -10.087 -45.448 1.00 94.31 475 ASN A O 1
ATOM 3389 N N . THR A 1 476 ? 27.246 -8.419 -44.512 1.00 94.12 476 THR A N 1
ATOM 3390 C CA . THR A 1 476 ? 27.894 -8.454 -43.190 1.00 94.12 476 THR A CA 1
ATOM 3391 C C . THR A 1 476 ? 26.865 -8.207 -42.068 1.00 94.12 476 THR A C 1
ATOM 3393 O O . THR A 1 476 ? 25.823 -7.630 -42.336 1.00 94.12 476 THR A O 1
ATOM 3396 N N . PRO A 1 477 ? 27.108 -8.605 -40.804 1.00 93.88 477 PRO A N 1
ATOM 3397 C CA . PRO A 1 477 ? 26.099 -8.459 -39.750 1.00 93.88 477 PRO A CA 1
ATOM 3398 C C . PRO A 1 477 ? 25.661 -6.999 -39.515 1.00 93.88 477 PRO A C 1
ATOM 3400 O O . PRO A 1 477 ? 26.406 -6.199 -38.942 1.00 93.88 477 PRO A O 1
ATOM 3403 N N . GLY A 1 478 ? 24.440 -6.671 -39.941 1.00 92.38 478 GLY A N 1
ATOM 3404 C CA . GLY A 1 478 ? 23.796 -5.363 -39.849 1.00 92.38 478 GLY A CA 1
ATOM 3405 C C . GLY A 1 478 ? 24.164 -4.358 -40.948 1.00 92.38 478 GLY A C 1
ATOM 3406 O O . GLY A 1 478 ? 23.897 -3.169 -40.756 1.00 92.38 478 GLY A O 1
ATOM 3407 N N . SER A 1 479 ? 24.837 -4.773 -42.032 1.00 93.25 479 SER A N 1
ATOM 3408 C CA . SER A 1 479 ? 25.274 -3.885 -43.128 1.00 93.25 479 SER A CA 1
ATOM 3409 C C . SER A 1 479 ? 25.869 -4.652 -44.321 1.00 93.25 479 SER A C 1
ATOM 3411 O O . SER A 1 479 ? 26.252 -5.810 -44.218 1.00 93.25 479 SER A O 1
ATOM 3413 N N . TYR A 1 480 ? 26.168 -3.972 -45.423 1.00 94.25 480 TYR A N 1
ATOM 3414 C CA . TYR A 1 480 ? 26.858 -4.545 -46.580 1.00 94.25 480 TYR A CA 1
ATOM 3415 C C . TYR A 1 480 ? 28.172 -3.817 -46.877 1.00 94.25 480 TYR A C 1
ATOM 3417 O O . TYR A 1 480 ? 28.355 -2.633 -46.583 1.00 94.25 480 TYR A O 1
ATOM 3425 N N . LEU A 1 481 ? 29.099 -4.533 -47.512 1.00 94.81 481 LEU A N 1
ATOM 3426 C CA . LEU A 1 481 ? 30.353 -3.996 -48.024 1.00 94.81 481 LEU A CA 1
ATOM 3427 C C . LEU A 1 481 ? 30.406 -4.144 -49.545 1.00 94.81 481 LEU A C 1
ATOM 3429 O O . LEU A 1 481 ? 30.509 -5.248 -50.080 1.00 94.81 481 LEU A O 1
ATOM 3433 N N . CYS A 1 482 ? 30.411 -3.014 -50.245 1.00 96.06 482 CYS A N 1
ATOM 3434 C CA . CYS A 1 482 ? 30.748 -2.962 -51.661 1.00 96.06 482 CYS A CA 1
ATOM 3435 C C . CYS A 1 482 ? 32.268 -2.850 -51.835 1.00 96.06 482 CYS A C 1
ATOM 3437 O O . CYS A 1 482 ? 32.889 -1.946 -51.281 1.00 96.06 482 CYS A O 1
ATOM 3439 N N . THR A 1 483 ? 32.869 -3.714 -52.653 1.00 96.12 483 THR A N 1
ATOM 3440 C CA . THR A 1 483 ? 34.294 -3.636 -53.022 1.00 96.12 483 THR A CA 1
ATOM 3441 C C . THR A 1 483 ? 34.416 -3.499 -54.534 1.00 96.12 483 THR A C 1
ATOM 3443 O O . THR A 1 483 ? 33.861 -4.323 -55.256 1.00 96.12 483 THR A O 1
ATOM 3446 N N . CYS A 1 484 ? 35.122 -2.477 -55.033 1.00 96.31 484 CYS A N 1
ATOM 3447 C CA . CYS A 1 484 ? 35.357 -2.330 -56.475 1.00 96.31 484 CYS A CA 1
ATOM 3448 C C . CYS A 1 484 ? 36.077 -3.565 -57.040 1.00 96.31 484 CYS A C 1
ATOM 3450 O O . CYS A 1 484 ? 36.972 -4.123 -56.401 1.00 96.31 484 CYS A O 1
ATOM 3452 N N . ASN A 1 485 ? 35.679 -3.990 -58.236 1.00 95.31 485 ASN A N 1
ATOM 3453 C CA . ASN A 1 485 ? 36.270 -5.136 -58.916 1.00 95.31 485 ASN A CA 1
ATOM 3454 C C . ASN A 1 485 ? 37.729 -4.843 -59.319 1.00 95.31 485 ASN A C 1
ATOM 3456 O O . ASN A 1 485 ? 38.155 -3.691 -59.407 1.00 95.31 485 ASN A O 1
ATOM 3460 N N . THR A 1 486 ? 38.520 -5.887 -59.579 1.00 93.75 486 THR A N 1
ATOM 3461 C CA . THR A 1 486 ? 39.908 -5.726 -60.048 1.00 93.75 486 THR A CA 1
ATOM 3462 C C . THR A 1 486 ? 39.956 -4.885 -61.329 1.00 93.75 486 THR A C 1
ATOM 3464 O O . THR A 1 486 ? 39.141 -5.093 -62.222 1.00 93.75 486 THR A O 1
ATOM 3467 N N . GLY A 1 487 ? 40.892 -3.931 -61.392 1.00 91.44 487 GLY A N 1
ATOM 3468 C CA . GLY A 1 487 ? 40.969 -2.916 -62.453 1.00 91.44 487 GLY A CA 1
ATOM 3469 C C . GLY A 1 487 ? 40.220 -1.611 -62.139 1.00 91.44 487 GLY A C 1
ATOM 3470 O O . GLY A 1 487 ? 40.389 -0.635 -62.858 1.00 91.44 487 GLY A O 1
ATOM 3471 N N . TYR A 1 488 ? 39.452 -1.551 -61.044 1.00 94.75 488 TYR A N 1
ATOM 3472 C CA . TYR A 1 488 ? 38.687 -0.368 -60.637 1.00 94.75 488 TYR A CA 1
ATOM 3473 C C . TYR A 1 488 ? 39.090 0.138 -59.245 1.00 94.75 488 TYR A C 1
ATOM 3475 O O . TYR A 1 488 ? 39.528 -0.620 -58.378 1.00 94.75 488 TYR A O 1
ATOM 3483 N N . THR A 1 489 ? 38.904 1.437 -59.008 1.00 93.50 489 THR A N 1
ATOM 3484 C CA . THR A 1 489 ? 39.178 2.113 -57.731 1.00 93.50 489 THR A CA 1
ATOM 3485 C C . THR A 1 489 ? 38.007 2.998 -57.306 1.00 93.50 489 THR A C 1
ATOM 3487 O O . THR A 1 489 ? 37.256 3.493 -58.145 1.00 93.50 489 THR A O 1
ATOM 3490 N N . GLY A 1 490 ? 37.818 3.195 -56.000 1.00 94.25 490 GLY A N 1
ATOM 3491 C CA . GLY A 1 490 ? 36.686 3.943 -55.454 1.00 94.25 490 GLY A CA 1
ATOM 3492 C C . GLY A 1 490 ? 36.254 3.441 -54.078 1.00 94.25 490 GLY A C 1
ATOM 3493 O O . GLY A 1 490 ? 37.069 2.928 -53.315 1.00 94.25 490 GLY A O 1
ATOM 3494 N N . ASN A 1 491 ? 34.967 3.595 -53.763 1.00 92.06 491 ASN A N 1
ATOM 3495 C CA . ASN A 1 491 ? 34.362 3.222 -52.476 1.00 92.06 491 ASN A CA 1
ATOM 3496 C C . ASN A 1 491 ? 33.300 2.106 -52.601 1.00 92.06 491 ASN A C 1
ATOM 3498 O O . ASN A 1 491 ? 32.486 1.928 -51.699 1.00 92.06 491 ASN A O 1
ATOM 3502 N N . GLY A 1 492 ? 33.256 1.397 -53.733 1.00 92.38 492 GLY A N 1
ATOM 3503 C CA . GLY A 1 492 ? 32.340 0.277 -53.976 1.00 92.38 492 GLY A CA 1
ATOM 3504 C C . GLY A 1 492 ? 30.913 0.673 -54.376 1.00 92.38 492 GLY A C 1
ATOM 3505 O O . GLY A 1 492 ? 30.299 -0.024 -55.180 1.00 92.38 492 GLY A O 1
ATOM 3506 N N . THR A 1 493 ? 30.382 1.792 -53.879 1.00 91.88 493 THR A N 1
ATOM 3507 C CA . THR A 1 493 ? 29.125 2.389 -54.381 1.00 91.88 493 THR A CA 1
ATOM 3508 C C . THR A 1 493 ? 29.366 3.301 -55.587 1.00 91.88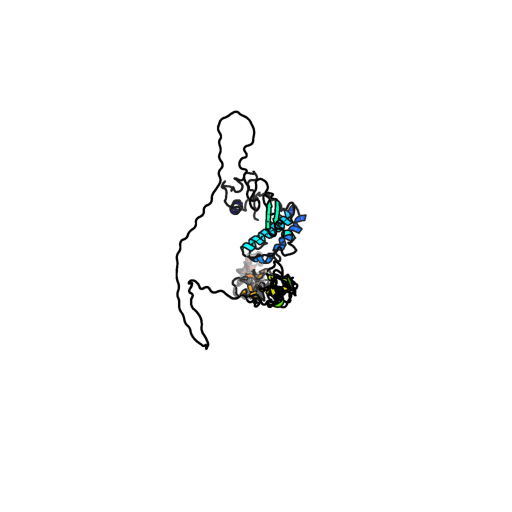 493 THR A C 1
ATOM 3510 O O . THR A 1 493 ? 28.499 3.447 -56.445 1.00 91.88 493 THR A O 1
ATOM 3513 N N . TYR A 1 494 ? 30.581 3.835 -55.708 1.00 93.88 494 TYR A N 1
ATOM 3514 C CA . TYR A 1 494 ? 31.131 4.484 -56.889 1.00 93.88 494 TYR A CA 1
ATOM 3515 C C . TYR A 1 494 ? 32.519 3.898 -57.177 1.00 93.88 494 TYR A C 1
ATOM 3517 O O . TYR A 1 494 ? 33.399 3.910 -56.310 1.00 93.88 494 TYR A O 1
ATOM 3525 N N . CYS A 1 495 ? 32.713 3.378 -58.389 1.00 95.62 495 CYS A N 1
ATOM 3526 C CA . CYS A 1 495 ? 33.981 2.820 -58.853 1.00 95.62 495 CYS A CA 1
ATOM 3527 C C . CYS A 1 495 ? 34.318 3.395 -60.230 1.00 95.62 495 CYS A C 1
ATOM 3529 O O . CYS A 1 495 ? 33.449 3.492 -61.094 1.00 95.62 495 CYS A O 1
ATOM 3531 N N . VAL A 1 496 ? 35.580 3.759 -60.433 1.00 95.12 496 VAL A N 1
ATOM 3532 C CA . VAL A 1 496 ? 36.115 4.240 -61.710 1.00 95.12 496 VAL A CA 1
ATOM 3533 C C . VAL A 1 496 ? 37.245 3.338 -62.182 1.00 95.12 496 VAL A C 1
ATOM 3535 O O . VAL A 1 496 ? 37.936 2.725 -61.368 1.00 95.12 496 VAL A O 1
ATOM 3538 N N . ASP A 1 497 ? 37.409 3.269 -63.499 1.00 95.00 497 ASP A N 1
ATOM 3539 C CA . ASP A 1 497 ? 38.510 2.575 -64.167 1.00 95.00 497 ASP A CA 1
ATOM 3540 C C . ASP A 1 497 ? 39.869 3.085 -63.655 1.00 95.00 497 ASP A C 1
ATOM 3542 O O . ASP A 1 497 ? 40.041 4.288 -63.424 1.00 95.00 497 ASP A O 1
ATOM 3546 N N . ILE A 1 498 ? 40.838 2.190 -63.451 1.00 93.19 498 ILE A N 1
ATOM 3547 C CA . ILE A 1 498 ? 42.205 2.591 -63.110 1.00 93.19 498 ILE A CA 1
ATOM 3548 C C . ILE A 1 498 ? 42.954 2.874 -64.413 1.00 93.19 498 ILE A C 1
ATOM 3550 O O . ILE A 1 498 ? 43.131 1.993 -65.245 1.00 93.19 498 ILE A O 1
ATOM 3554 N N . GLU A 1 499 ? 43.472 4.094 -64.554 1.00 90.69 499 GLU A N 1
ATOM 3555 C CA . GLU A 1 499 ? 44.392 4.481 -65.634 1.00 90.69 499 GLU A CA 1
ATOM 3556 C C . GLU A 1 499 ? 45.774 3.823 -65.435 1.00 90.69 499 GLU A C 1
ATOM 3558 O O . GLU A 1 499 ? 46.761 4.467 -65.067 1.00 90.69 499 GLU A O 1
ATOM 3563 N N . GLU A 1 500 ? 45.860 2.508 -65.626 1.00 92.25 500 GLU A N 1
ATOM 3564 C CA . GLU A 1 500 ? 47.072 1.704 -65.454 1.00 92.25 500 GLU A CA 1
ATOM 3565 C C . GLU A 1 500 ? 48.173 2.138 -66.425 1.00 92.25 500 GLU A C 1
ATOM 3567 O O . GLU A 1 500 ? 49.344 2.152 -66.052 1.00 92.25 500 GLU A O 1
ATOM 3572 N N . CYS A 1 501 ? 47.823 2.612 -67.626 1.00 89.94 501 CYS A N 1
ATOM 3573 C CA . CYS A 1 501 ? 48.797 3.203 -68.550 1.00 89.94 501 CYS A CA 1
ATOM 3574 C C . CYS A 1 501 ? 49.433 4.514 -68.039 1.00 89.94 501 CYS A C 1
ATOM 3576 O O . CYS A 1 501 ? 50.435 4.957 -68.604 1.00 89.94 501 CYS A O 1
ATOM 3578 N N . SER A 1 502 ? 48.904 5.119 -66.967 1.00 87.69 502 SER A N 1
ATOM 3579 C CA . SER A 1 502 ? 49.554 6.226 -66.245 1.00 87.69 502 SER A CA 1
ATOM 3580 C C . SER A 1 502 ? 50.538 5.751 -65.160 1.00 87.69 502 SER A C 1
ATOM 3582 O O . SER A 1 502 ? 51.219 6.576 -64.547 1.00 87.69 502 SER A O 1
ATOM 3584 N N . GLN A 1 503 ? 50.643 4.440 -64.910 1.00 83.75 503 GLN A N 1
ATOM 3585 C CA . GLN A 1 503 ? 51.590 3.845 -63.964 1.00 83.75 503 GLN A CA 1
ATOM 3586 C C . GLN A 1 503 ? 52.875 3.379 -64.669 1.00 83.75 503 GLN A C 1
ATOM 3588 O O . GLN A 1 503 ? 52.882 2.970 -65.831 1.00 83.75 503 GLN A O 1
ATOM 3593 N N . ALA A 1 504 ? 54.006 3.450 -63.966 1.00 76.56 504 ALA A N 1
ATOM 3594 C CA . ALA A 1 504 ? 55.309 3.160 -64.558 1.00 76.56 504 ALA A CA 1
ATOM 3595 C C . ALA A 1 504 ? 55.558 1.649 -64.739 1.00 76.56 504 ALA A C 1
ATOM 3597 O O . ALA A 1 504 ? 55.414 0.873 -63.797 1.00 76.56 504 ALA A O 1
ATOM 3598 N N . ASN A 1 505 ? 56.080 1.270 -65.912 1.00 79.94 505 ASN A N 1
ATOM 3599 C CA . ASN A 1 505 ? 56.536 -0.085 -66.274 1.00 79.94 505 ASN A CA 1
ATOM 3600 C C . ASN A 1 505 ? 55.440 -1.159 -66.469 1.00 79.94 505 ASN A C 1
ATOM 3602 O O . ASN A 1 505 ? 55.742 -2.346 -66.372 1.00 79.94 505 ASN A O 1
ATOM 3606 N N . MET A 1 506 ? 54.195 -0.777 -66.780 1.00 86.50 506 MET A N 1
ATOM 3607 C CA . MET A 1 506 ? 53.106 -1.747 -67.017 1.00 86.50 506 MET A CA 1
ATOM 3608 C C . MET A 1 506 ? 53.253 -2.541 -68.333 1.00 86.50 506 MET A C 1
ATOM 3610 O O . MET A 1 506 ? 52.838 -3.694 -68.409 1.00 86.50 506 MET A O 1
ATOM 3614 N N . CYS A 1 507 ? 53.892 -1.962 -69.356 1.00 89.19 507 CYS A N 1
ATOM 3615 C CA . CYS A 1 507 ? 54.187 -2.619 -70.637 1.00 89.19 507 CYS A CA 1
ATOM 3616 C C . CYS A 1 507 ? 55.697 -2.704 -70.909 1.00 89.19 507 CYS A C 1
ATOM 3618 O O . CYS A 1 507 ? 56.498 -2.030 -70.257 1.00 89.19 507 CYS A O 1
ATOM 3620 N N . HIS A 1 508 ? 56.089 -3.502 -71.909 1.00 90.38 508 HIS A N 1
ATOM 3621 C CA . HIS A 1 508 ? 57.464 -3.521 -72.412 1.00 90.38 508 HIS A CA 1
ATOM 3622 C C . HIS A 1 508 ? 57.877 -2.136 -72.941 1.00 90.38 508 HIS A C 1
ATOM 3624 O O . HIS A 1 508 ? 57.043 -1.403 -73.469 1.00 90.38 508 HIS A O 1
ATOM 3630 N N . ALA A 1 509 ? 59.167 -1.790 -72.871 1.00 87.25 509 ALA A N 1
ATOM 3631 C CA . ALA A 1 509 ? 59.667 -0.509 -73.391 1.00 87.25 509 ALA A CA 1
ATOM 3632 C C . ALA A 1 509 ? 59.386 -0.335 -74.900 1.00 87.25 509 ALA A C 1
ATOM 3634 O O . ALA A 1 509 ? 59.082 0.760 -75.366 1.00 87.25 509 ALA A O 1
ATOM 3635 N N . ASP A 1 510 ? 59.426 -1.440 -75.647 1.00 90.62 510 ASP A N 1
ATOM 3636 C CA . ASP A 1 510 ? 59.073 -1.513 -77.069 1.00 90.62 510 ASP A CA 1
ATOM 3637 C C . ASP A 1 510 ? 57.585 -1.853 -77.310 1.00 90.62 510 ASP A C 1
ATOM 3639 O O . ASP A 1 510 ? 57.249 -2.521 -78.290 1.00 90.62 510 ASP A O 1
ATOM 3643 N N . ALA A 1 511 ? 56.682 -1.427 -76.421 1.00 90.69 511 ALA A N 1
ATOM 3644 C CA . ALA A 1 511 ? 55.238 -1.598 -76.566 1.00 90.69 511 ALA A CA 1
ATOM 3645 C C . ALA A 1 511 ? 54.451 -0.314 -76.259 1.00 90.69 511 ALA A C 1
ATOM 3647 O O . ALA A 1 511 ? 54.841 0.504 -75.430 1.00 90.69 511 ALA A O 1
ATOM 3648 N N . THR A 1 512 ? 53.303 -0.164 -76.917 1.00 90.81 512 THR A N 1
ATOM 3649 C CA . THR A 1 512 ? 52.318 0.891 -76.659 1.00 90.81 512 THR A CA 1
ATOM 3650 C C . THR A 1 512 ? 51.238 0.362 -75.713 1.00 90.81 512 THR A C 1
ATOM 3652 O O . THR A 1 512 ? 50.637 -0.681 -75.980 1.00 90.81 512 THR A O 1
ATOM 3655 N N . CYS A 1 513 ? 50.994 1.083 -74.616 1.00 92.06 513 CYS A N 1
ATOM 3656 C CA . CYS A 1 513 ? 49.913 0.815 -73.663 1.00 92.06 513 CYS A CA 1
ATOM 3657 C C . CYS A 1 513 ? 48.599 1.457 -74.139 1.00 92.06 513 CYS A C 1
ATOM 3659 O O . CYS A 1 513 ? 48.610 2.531 -74.742 1.00 92.06 513 CYS A O 1
ATOM 3661 N N . THR A 1 514 ? 47.460 0.825 -73.873 1.00 92.31 514 THR A N 1
ATOM 3662 C CA . THR A 1 514 ? 46.117 1.392 -74.081 1.00 92.31 514 THR A CA 1
ATOM 3663 C C . THR A 1 514 ? 45.215 0.988 -72.917 1.00 92.31 514 THR A C 1
ATOM 3665 O O . THR A 1 514 ? 45.088 -0.206 -72.648 1.00 92.31 514 THR A O 1
ATOM 3668 N N . ASN A 1 515 ? 44.605 1.962 -72.232 1.00 90.06 515 ASN A N 1
ATOM 3669 C CA . ASN A 1 515 ? 43.675 1.693 -71.130 1.00 90.06 515 ASN A CA 1
ATOM 3670 C C . ASN A 1 515 ? 42.347 1.143 -71.665 1.00 90.06 515 ASN A C 1
ATOM 3672 O O . ASN A 1 515 ? 41.903 1.521 -72.754 1.00 90.06 515 ASN A O 1
ATOM 3676 N N . THR A 1 516 ? 41.715 0.253 -70.907 1.00 91.06 516 THR A N 1
ATOM 3677 C CA . THR A 1 516 ? 40.420 -0.359 -71.223 1.00 91.06 516 THR A CA 1
ATOM 3678 C C . THR A 1 516 ? 39.628 -0.586 -69.929 1.00 91.06 516 THR A C 1
ATOM 3680 O O . THR A 1 516 ? 40.247 -0.767 -68.891 1.00 91.06 516 THR A O 1
ATOM 3683 N N . PRO A 1 517 ? 38.283 -0.628 -69.946 1.00 91.19 517 PRO A N 1
ATOM 3684 C CA . PRO A 1 517 ? 37.513 -0.812 -68.715 1.00 91.19 517 PRO A CA 1
ATOM 3685 C C . PRO A 1 517 ? 37.912 -2.081 -67.941 1.00 91.19 517 PRO A C 1
ATOM 3687 O O . PRO A 1 517 ? 37.695 -3.200 -68.414 1.00 91.19 517 PRO A O 1
ATOM 3690 N N . GLY A 1 518 ? 38.513 -1.890 -66.765 1.00 89.44 518 GLY A N 1
ATOM 3691 C CA . GLY A 1 518 ? 39.008 -2.930 -65.866 1.00 89.44 518 GLY A CA 1
ATOM 3692 C C . GLY A 1 518 ? 40.373 -3.537 -66.222 1.00 89.44 518 GLY A C 1
ATOM 3693 O O . GLY A 1 518 ? 40.729 -4.565 -65.638 1.00 89.44 518 GLY A O 1
ATOM 3694 N N . SER A 1 519 ? 41.119 -2.996 -67.197 1.00 91.62 519 SER A N 1
ATOM 3695 C CA . SER A 1 519 ? 42.449 -3.514 -67.567 1.00 91.62 519 SER A CA 1
ATOM 3696 C C . SER A 1 519 ? 43.226 -2.659 -68.576 1.00 91.62 519 SER A C 1
ATOM 3698 O O . SER A 1 519 ? 42.690 -1.785 -69.248 1.00 91.62 519 SER A O 1
ATOM 3700 N N . TYR A 1 520 ? 44.477 -3.024 -68.844 1.00 92.06 520 TYR A N 1
ATOM 3701 C CA . TYR A 1 520 ? 45.303 -2.401 -69.879 1.00 92.06 520 TYR A CA 1
ATOM 3702 C C . TYR A 1 520 ? 45.740 -3.408 -70.943 1.00 92.06 520 TYR A C 1
ATOM 3704 O O . TYR A 1 520 ? 46.043 -4.571 -70.666 1.00 92.06 520 TYR A O 1
ATOM 3712 N N . LEU A 1 521 ? 45.823 -2.939 -72.189 1.00 92.25 521 LEU A N 1
ATOM 3713 C CA . LEU A 1 521 ? 46.344 -3.704 -73.315 1.00 92.25 521 LEU A CA 1
ATOM 3714 C C . LEU A 1 521 ? 47.709 -3.160 -73.741 1.00 92.25 521 LEU A C 1
ATOM 3716 O O . LEU A 1 521 ? 47.829 -2.031 -74.214 1.00 92.25 521 LEU A O 1
ATOM 3720 N N . CYS A 1 522 ? 48.737 -3.999 -73.638 1.00 93.00 522 CYS A N 1
ATOM 3721 C CA . CYS A 1 522 ? 50.047 -3.733 -74.221 1.00 93.00 522 CYS A CA 1
ATOM 3722 C C . CYS A 1 522 ? 50.121 -4.289 -75.650 1.00 93.00 522 CYS A C 1
ATOM 3724 O O . CYS A 1 522 ? 49.808 -5.456 -75.886 1.00 93.00 522 CYS A O 1
ATOM 3726 N N . THR A 1 523 ? 50.608 -3.494 -76.602 1.00 93.00 523 THR A N 1
ATOM 3727 C CA . THR A 1 523 ? 50.817 -3.916 -77.999 1.00 93.00 523 THR A CA 1
ATOM 3728 C C . THR A 1 523 ? 52.263 -3.668 -78.420 1.00 93.00 523 THR A C 1
ATOM 3730 O O . THR A 1 523 ? 52.761 -2.558 -78.269 1.00 93.00 523 THR A O 1
ATOM 3733 N N . CYS A 1 524 ? 52.973 -4.690 -78.914 1.00 92.12 524 CYS A N 1
ATOM 3734 C CA . CYS A 1 524 ? 54.364 -4.514 -79.353 1.00 92.12 524 CYS A CA 1
ATOM 3735 C C . CYS A 1 524 ? 54.452 -3.526 -80.527 1.00 92.12 524 CYS A C 1
ATOM 3737 O O . CYS A 1 524 ? 53.661 -3.594 -81.470 1.00 92.12 524 CYS A O 1
ATOM 3739 N N . ASN A 1 525 ? 55.437 -2.632 -80.478 1.00 90.81 525 ASN A N 1
ATOM 3740 C CA . ASN A 1 525 ? 55.673 -1.628 -81.509 1.00 90.81 525 ASN A CA 1
ATOM 3741 C C . ASN A 1 525 ? 56.170 -2.277 -82.818 1.00 90.81 525 ASN A C 1
ATOM 3743 O O . ASN A 1 525 ? 56.732 -3.375 -82.825 1.00 90.81 525 ASN A O 1
ATOM 3747 N N . THR A 1 526 ? 55.978 -1.589 -83.947 1.00 89.81 526 THR A N 1
ATOM 3748 C CA . THR A 1 526 ? 56.337 -2.089 -85.286 1.00 89.81 526 THR A CA 1
ATOM 3749 C C . THR A 1 526 ? 57.795 -2.556 -85.361 1.00 89.81 526 THR A C 1
ATOM 3751 O O . THR A 1 526 ? 58.709 -1.785 -85.083 1.00 89.81 526 THR A O 1
ATOM 3754 N N . GLY A 1 527 ? 58.006 -3.806 -85.787 1.00 84.94 527 GLY A N 1
ATOM 3755 C CA . GLY A 1 527 ? 59.322 -4.461 -85.838 1.00 84.94 527 GLY A CA 1
ATOM 3756 C C . GLY A 1 527 ? 59.585 -5.445 -84.690 1.00 84.94 527 GLY A C 1
ATOM 3757 O O . GLY A 1 527 ? 60.593 -6.146 -84.719 1.00 84.94 527 GLY A O 1
ATOM 3758 N N . TYR A 1 528 ? 58.675 -5.539 -83.716 1.00 87.06 528 TYR A N 1
ATOM 3759 C CA . TYR A 1 528 ? 58.767 -6.451 -82.578 1.00 87.06 528 TYR A CA 1
ATOM 3760 C C . TYR A 1 528 ? 57.578 -7.421 -82.543 1.00 87.06 528 TYR A C 1
ATOM 3762 O O . TYR A 1 528 ? 56.491 -7.125 -83.039 1.00 87.06 528 TYR A O 1
ATOM 3770 N N . THR A 1 529 ? 57.767 -8.582 -81.915 1.00 85.38 529 THR A N 1
ATOM 3771 C CA . THR A 1 529 ? 56.714 -9.584 -81.682 1.00 85.38 529 THR A CA 1
ATOM 3772 C C . THR A 1 529 ? 56.744 -10.113 -80.254 1.00 85.38 529 THR A C 1
ATOM 3774 O O . THR A 1 529 ? 57.798 -10.179 -79.626 1.00 85.38 529 THR A O 1
ATOM 3777 N N . GLY A 1 530 ? 55.575 -10.476 -79.727 1.00 88.00 530 GLY A N 1
ATOM 3778 C CA . GLY A 1 530 ? 55.408 -10.907 -78.342 1.00 88.00 530 GLY A CA 1
ATOM 3779 C C . GLY A 1 530 ? 53.992 -10.640 -77.837 1.00 88.00 530 GLY A C 1
ATOM 3780 O O . GLY A 1 530 ? 53.055 -10.568 -78.631 1.00 88.00 530 GLY A O 1
ATOM 3781 N N . ASN A 1 531 ? 53.840 -10.492 -76.522 1.00 86.75 531 ASN A N 1
ATOM 3782 C CA . ASN A 1 531 ? 52.558 -10.294 -75.831 1.00 86.75 531 ASN A CA 1
ATOM 3783 C C . ASN A 1 531 ? 52.398 -8.876 -75.239 1.00 86.75 531 ASN A C 1
ATOM 3785 O O . ASN A 1 531 ? 51.555 -8.667 -74.371 1.00 86.75 531 ASN A O 1
ATOM 3789 N N . GLY A 1 532 ? 53.233 -7.917 -75.647 1.00 86.31 532 GLY A N 1
ATOM 3790 C CA . GLY A 1 532 ? 53.167 -6.520 -75.204 1.00 86.31 532 GLY A CA 1
ATOM 3791 C C . GLY A 1 532 ? 53.817 -6.241 -73.842 1.00 86.31 532 GLY A C 1
ATOM 3792 O O . GLY A 1 532 ? 54.418 -5.184 -73.669 1.00 86.31 532 GLY A O 1
ATOM 3793 N N . THR A 1 533 ? 53.767 -7.177 -72.892 1.00 87.44 533 THR A N 1
ATOM 3794 C CA . THR A 1 533 ? 54.581 -7.121 -71.658 1.00 87.44 533 THR A CA 1
ATOM 3795 C C . THR A 1 533 ? 55.996 -7.669 -71.876 1.00 87.44 533 THR A C 1
ATOM 3797 O O . THR A 1 533 ? 56.936 -7.267 -71.195 1.00 87.44 533 THR A O 1
ATOM 3800 N N . TYR A 1 534 ? 56.175 -8.507 -72.898 1.00 89.94 534 TYR A N 1
ATOM 3801 C CA . TYR A 1 534 ? 57.453 -8.932 -73.458 1.00 89.94 534 TYR A CA 1
ATOM 3802 C C . TYR A 1 534 ? 57.402 -8.810 -74.987 1.00 89.94 534 TYR A C 1
ATOM 3804 O O . TYR A 1 534 ? 56.464 -9.306 -75.618 1.00 89.94 534 TYR A O 1
ATOM 3812 N N . CYS A 1 535 ? 58.399 -8.152 -75.585 1.00 89.31 535 CYS A N 1
ATOM 3813 C CA . CYS A 1 535 ? 58.496 -7.938 -77.031 1.00 89.31 535 CYS A CA 1
ATOM 3814 C C . CYS A 1 535 ? 59.940 -8.153 -77.505 1.00 89.31 535 CYS A C 1
ATOM 3816 O O . CYS A 1 535 ? 60.873 -7.586 -76.943 1.00 89.31 535 CYS A O 1
ATOM 3818 N N . VAL A 1 536 ? 60.123 -8.944 -78.561 1.00 88.38 536 VAL A N 1
ATOM 3819 C CA . VAL A 1 536 ? 61.427 -9.267 -79.161 1.00 88.38 536 VAL A CA 1
ATOM 3820 C C . VAL A 1 536 ? 61.464 -8.736 -80.591 1.00 88.38 536 VAL A C 1
ATOM 3822 O O . VAL A 1 536 ? 60.506 -8.938 -81.339 1.00 88.38 536 VAL A O 1
ATOM 3825 N N . GLY A 1 537 ? 62.549 -8.054 -80.967 1.00 84.50 537 GLY A N 1
ATOM 3826 C CA . GLY A 1 537 ? 62.770 -7.596 -82.343 1.00 84.50 537 GLY A CA 1
ATOM 3827 C C . GLY A 1 537 ? 62.863 -8.763 -83.334 1.00 84.50 537 GLY A C 1
ATOM 3828 O O . GLY A 1 537 ? 63.359 -9.833 -82.974 1.00 84.50 537 GLY A O 1
ATOM 3829 N N . GLN A 1 538 ? 62.357 -8.554 -84.552 1.00 70.56 538 GLN A N 1
ATOM 3830 C CA . GLN A 1 538 ? 62.393 -9.526 -85.658 1.00 70.56 538 GLN A CA 1
ATOM 3831 C C . GLN A 1 538 ? 63.742 -9.569 -86.394 1.00 70.56 538 GLN A C 1
ATOM 3833 O O . GLN A 1 538 ? 64.389 -8.504 -86.509 1.00 70.56 538 GLN A O 1
#

Foldseek 3Di:
DQLDQDQDQDPPPDPQGSQQAPVRDRDDDPVVSSVRRRDDPPDPDRDDDDQLCVVPVVQQVVQLVLLCCCCDPPNVQLCVPQNCVVNCLSVVSSRQLSVPDPHSQLSSLLSVVVSQVVSVVVVNHRDDCPDPVNVCNQFQCSVVQAPPPWDWDGDDSHIATHEDPQFDDRRSPDGDDDDDPPDDDDDDDDDDDDDDDDDDDDDDDDDDDDDDDDDDDDDDDDDDDDDDDDDDDDDDDDDDDDDDDDDDDDDDDDDDPDDLPQVCVVVQAPPPFDWDGPDNDIATREDQQFDDRRRHGDPCVVDPLSWDPQWDWDGDRSDIATDGHAQWDDRRNDIDGDDCVVHDDQFDPQWDWDGDRRDIATGGHAQWDDRRNDIDGDQCQVPPLPFDPQWDWDGDRRDIATDGHAQWDDRGNDIDGDPCVVPPLPFDPQWDWDGDRRGIATDGHAQWDDRRNDIDGDPCVVPPLPFDPQWDWDGDRRDIATDGHAQWDDRRNDIDGDPCVVDPLPFDPQWDWDGDRRDIATGGHPQWDDRRNDTDGD

Secondary structure (DSSP, 8-state):
----------TTT-TTTTTB-TTS-B-SSHHHHHHHT---TT------PPPHHHH-HHHHHHHHHHHGGGGSTTGGGGTTTS-TTTTSHHHHHHHHHHH-SS-HHHHHHHHHHHHHHHHHHTT-----TTSTTSGGG-STTTT----TTPEEEE-SSSEEEEPPTTEESTTS-EE-PPP-----------------------------------------------------------------------------------GGGG----TTPEEEEETTEEEEEPPTTEETTTTEEP-GGGSTTSS-TTEEEEEETTEEEEEEPTTEEE-SSSEEE--STTS-----TTEEEEEETTEEEEEEPTTEEESSSSEEE--GGGSTTSS-TTEEEEEETTEEEEEEPTTEEESSSSEEE--GGGSTTSS-TTEEEEEETTEEEEEEPTTEEE-SSSEEE--GGGSTTSS-TTEEEEEETTEEEEEEPTTEEE-SSSEEE--GGGSTTSS-TTEEEEEETTEEEEEEPTTEEESSSSEEE-

Organism: Paramuricea clavata (NCBI:txid317549)

Radius of gyration: 55.51 Å; chains: 1; bounding box: 146×84×174 Å